Protein AF-A0AAN9A9P9-F1 (afdb_monomer)

Solvent-accessible surface area (backbone atoms only — not comparable to full-atom values): 31747 Å² total; per-residue (Å²): 114,71,68,60,52,53,51,50,53,56,56,50,54,53,52,62,49,68,76,61,42,79,71,59,52,54,56,48,48,53,49,48,52,54,52,58,48,57,64,69,72,58,79,78,94,73,87,85,84,86,84,87,89,82,88,89,86,81,90,88,87,88,83,87,86,87,88,83,92,76,94,77,78,97,81,84,87,81,72,65,74,67,55,62,60,56,47,54,49,50,38,74,66,58,70,54,87,56,62,64,60,50,47,51,53,56,63,75,37,67,69,61,77,76,54,56,67,66,59,50,40,54,33,48,48,52,41,46,77,68,68,53,49,65,72,54,48,68,72,38,54,68,59,76,77,54,55,50,68,58,53,51,32,36,51,49,31,36,46,55,72,66,44,69,87,66,51,68,60,49,55,75,44,43,64,58,60,31,68,34,30,43,47,57,39,36,76,69,65,69,38,60,91,85,61,58,65,63,62,50,36,54,62,75,45,54,90,67,64,72,52,71,69,56,52,53,51,51,49,64,75,44,71,66,51,50,81,38,24,52,45,57,55,51,52,52,53,51,31,56,47,44,7,61,74,65,73,47,53,66,71,68,34,38,62,57,63,41,83,97,33,51,68,72,89,50,37,73,67,59,52,52,50,34,42,64,62,44,33,58,75,65,67,57,49,67,71,59,39,69,78,45,46,69,65,78,64,48,61,55,68,45,43,52,50,37,57,72,70,37,61,52,56,39,77,41,50,36,69,64,47,38,74,75,42,59,72,55,58,74,38,55,40,73,52,45,50,52,49,52,54,54,34,44,78,72,69,51,60,56,36,76,86,43,75,50,45,52,54,53,51,63,51,87,56,58,68,62,33,49,57,43,49,64,54,48,66,72,40,83,43,31,80,53,42,54,59,38,85,52,37,45,45,42,54,69,34,69,63,58,36,47,54,54,48,52,41,62,72,69,72,49,69,53,48,54,87,51,100,62,66,66,86,45,96,64,54,51,66,40,65,39,72,62,45,49,53,45,51,32,56,76,54,70,49,63,90,83,45,66,69,60,60,54,63,46,65,72,21,52,23,68,68,23,45,45,41,41,52,50,34,53,49,51,45,46,74,75,64,52,50,54,65,24,47,60,67,22,48,56,53,58,33,52,57,43,72,62,51,51,54,51,60,72,46,41,77,73,36,75,91,40,58,65,45,72,64,40,72,71,40,61,55,43,43,45,56,54,46,46,50,50,59,68,69,52,78,83,86,132

pLDDT: mean 76.19, std 21.01, range [22.39, 95.06]

Sequence (540 aa):
MLTSLLQRNVCLMHKFWAVYNKRGLEVAMQKVIRHLQLLKELPSVNGCKMLEKTGFCGRICHSNYSTSSTSLDYKKYKSKKGLYGLQTPFRHHFDVDNTEIVGLFAALLTDLRTIDKTQMNELLLLLKEKEYKWPDIRRDKEILLIKPHEIRQRLELLDEFSIFHPRLHDVMHIRIYLQSKISILRQFNVYSKDFDVLEHLLYRIEKMELSEEALQMIRKQFEDTDQFSLAEIYLYILLHYFAKRFNVDTCDARLLLEGHHLPTWKPLRAYIEICDRIIDTLELRLQDILKYPKILNIHPENVLKIIAKHLDIGGMPTLDLIKTYPQLLLIPENRLTKWILLLENYKVKKFEVTRNTIKLFKGDSFKIAEERLQIIQRIPEYEIIQISKKFFEFLLDAHAMKELMEAAHAGTVISTLGPVLVSSNQHPRVLTQDMKIYAARKLGLDENKGENLLLFNEVRTSFGLGNLHLVLNLLLDFGFTKQQILNGIQIIGFEHSILKVALEELPQMVEAQPFDEWMANPYVIHLLAYFIKRNSSHHW

Secondary structure (DSSP, 8-state):
-HHHHHHHHHHHHHHHHHHS-HHHHHHHHHHHHHHHHHTTSSPP---------------------------------SSHHHHHHHHHHHHHHH----HHHHHHHHHH-GGGGGS-HHHHHHHHHHHHHTT--HHHHHHTGGGGGS-HHHHHHHHHHHHHTT--S--HHHHHTHHHHHHSBHHHHHHTTSS-TT--HHHHHHHHTGGG---HHHHHHHHHHTSSGGGSBHHHHHHHHHHHHHHHHHT--TTTGGGGTSGGGPPPS--HHHHHHHIIIIITTTT--HHHHHH-GGGGGS-HHHHHHHHHH-SEETTEEHHHHHHH-GGGGGS-HHHHHHHHHHHHHTT-------HHHHHHHHS--HHHHHHHHHHHTTSTTHHHHTTSTTHHHHHH-HHHHHHHHHHHHTT------SSS----SS--SS--HHHHHHHHHHHT--TT-HHHHHHHHT------HHHHHHHHHHHHHTT--HHHHHHTGGGGGS-HHHHHHHHHHGGG-GGG-SHHHHHH-TTHHHHHHHHHHHHS-S--

Organism: Halocaridina rubra (NCBI:txid373956)

Foldseek 3Di:
DVVVVVVVVVVVVVVVVVVVDPVVVVVLVVVVVVVLVVVVPDDDPDDDDDDDDDDDDDDDDDDDDDDDDDDDDDDDDPPPVLLVLLLVLCCVQAVPVDSVVSSVLCVVCVVLSVDDSVQQNLQSNLCVVLVHHPVLCSVLVCSSVDGNVLLVQLQVLCVLQVQPSDGSVCSVPVVSQQQDFVLVCCVSVSDPPPDDSLVSNCVSVVVLVQDPVLVVVLCVVCVPSRVDGNNVSLVSVLLSSQCVLQVHDSVLSCLCCDDPNNEDRGRSVLLVCLCVQPCVVLVPHSVLCSVPVCSSHADSVQQVLQVVPPCDDLRHGVSVVCSVPVLLRNQGNVLLVLVQVLCVVLVLRHEDDDPLNSVVSNDPCSVQLSVLSVVLSPQLLSLLLSHDPCVSVCSVDPVLVVVVVVCRVVVHFQQDSDPPSPPPPDQDQFRDPSLLVSLCVLLVHDPPPVVSVVLRRPATASGHSSQLVLQSCVCVVLPAHSQLCSLLVNSSRDGNVLLVVLSVCLVVDPVCPPVVVLSVDSPSNVVSVVVSVVPPPDDD

Mean predicted aligned error: 14.94 Å

Radius of gyration: 34.67 Å; Cα contacts (8 Å, |Δi|>4): 480; chains: 1; bounding box: 104×50×90 Å

Structure (mmCIF, N/CA/C/O backbone):
data_AF-A0AAN9A9P9-F1
#
_entry.id   AF-A0AAN9A9P9-F1
#
loop_
_atom_site.group_PDB
_atom_site.id
_atom_site.type_symbol
_atom_site.label_atom_id
_atom_site.label_alt_id
_atom_site.label_comp_id
_atom_site.label_asym_id
_atom_site.label_entity_id
_atom_site.label_seq_id
_atom_site.pdbx_PDB_ins_code
_atom_site.Cartn_x
_atom_site.Cartn_y
_atom_site.Cartn_z
_atom_site.occupancy
_atom_site.B_iso_or_equiv
_atom_site.auth_seq_id
_atom_site.auth_comp_id
_atom_site.auth_asym_id
_atom_site.auth_atom_id
_atom_site.pdbx_PDB_model_num
ATOM 1 N N . MET A 1 1 ? -1.520 28.343 -39.737 1.00 34.69 1 MET A N 1
ATOM 2 C CA . MET A 1 1 ? -2.177 27.865 -38.496 1.00 34.69 1 MET A CA 1
ATOM 3 C C . MET A 1 1 ? -1.585 26.536 -37.998 1.00 34.69 1 MET A C 1
ATOM 5 O O . MET A 1 1 ? -1.276 26.445 -36.820 1.00 34.69 1 MET A O 1
ATOM 9 N N . LEU A 1 2 ? -1.305 25.550 -38.867 1.00 24.94 2 LEU A N 1
ATOM 10 C CA . LEU A 1 2 ? -0.545 24.329 -38.508 1.00 24.94 2 LEU A CA 1
ATOM 11 C C . LEU A 1 2 ? 0.935 24.586 -38.145 1.00 24.94 2 LEU A C 1
ATOM 13 O O . LEU A 1 2 ? 1.468 23.991 -37.213 1.00 24.94 2 LEU A O 1
ATOM 17 N N . THR A 1 3 ? 1.586 25.537 -38.811 1.00 26.08 3 THR A N 1
ATOM 18 C CA . THR A 1 3 ? 2.981 25.935 -38.546 1.00 26.08 3 THR A CA 1
ATOM 19 C C . THR A 1 3 ? 3.173 26.658 -37.207 1.00 26.08 3 THR A C 1
ATOM 21 O O . THR A 1 3 ? 4.192 26.461 -36.550 1.00 26.08 3 THR A O 1
ATOM 24 N N . SER A 1 4 ? 2.174 27.412 -36.731 1.00 26.44 4 SER A N 1
ATOM 25 C CA . SER A 1 4 ? 2.224 28.072 -35.414 1.00 26.44 4 SER A CA 1
ATOM 26 C C . SER A 1 4 ? 1.970 27.110 -34.245 1.00 26.44 4 SER A C 1
ATOM 28 O O . SER A 1 4 ? 2.396 27.383 -33.124 1.00 26.44 4 SER A O 1
ATOM 30 N N . LEU A 1 5 ? 1.301 25.978 -34.496 1.00 29.98 5 LEU A N 1
ATOM 31 C CA . LEU A 1 5 ? 1.103 24.888 -33.531 1.00 29.98 5 LEU A CA 1
ATOM 32 C C . LEU A 1 5 ? 2.375 24.037 -33.382 1.00 29.98 5 LEU A C 1
ATOM 34 O O . LEU A 1 5 ? 2.796 23.761 -32.260 1.00 29.98 5 LEU A O 1
ATOM 38 N N . LEU A 1 6 ? 3.054 23.731 -34.493 1.00 29.97 6 LEU A N 1
ATOM 39 C CA . LEU A 1 6 ? 4.370 23.077 -34.490 1.00 29.97 6 LEU A CA 1
ATOM 40 C C . LEU A 1 6 ? 5.450 23.947 -33.824 1.00 29.97 6 LEU A C 1
ATOM 42 O O . LEU A 1 6 ? 6.188 23.454 -32.975 1.00 29.97 6 LEU A O 1
ATOM 46 N N . GLN A 1 7 ? 5.489 25.256 -34.099 1.00 29.39 7 GLN A N 1
ATOM 47 C CA . GLN A 1 7 ? 6.431 26.170 -33.433 1.00 29.39 7 GLN A CA 1
ATOM 48 C C . GLN A 1 7 ? 6.155 26.345 -31.931 1.00 29.39 7 GLN A C 1
ATOM 50 O O . GLN A 1 7 ? 7.104 26.445 -31.153 1.00 29.39 7 GLN A O 1
ATOM 55 N N . ARG A 1 8 ? 4.889 26.328 -31.484 1.00 33.12 8 ARG A N 1
ATOM 56 C CA . ARG A 1 8 ? 4.562 26.342 -30.045 1.00 33.12 8 ARG A CA 1
ATOM 57 C C . ARG A 1 8 ? 4.996 25.055 -29.340 1.00 33.12 8 ARG A C 1
ATOM 59 O O . ARG A 1 8 ? 5.535 25.146 -28.240 1.00 33.12 8 ARG A O 1
ATOM 66 N N . ASN A 1 9 ? 4.847 23.895 -29.981 1.00 34.50 9 ASN A N 1
ATOM 67 C CA . ASN A 1 9 ? 5.283 22.608 -29.429 1.00 34.50 9 ASN A CA 1
ATOM 68 C C . ASN A 1 9 ? 6.817 22.491 -29.347 1.00 34.50 9 ASN A C 1
ATOM 70 O O . ASN A 1 9 ? 7.340 22.066 -28.318 1.00 34.50 9 ASN A O 1
ATOM 74 N N . VAL A 1 10 ? 7.550 22.972 -30.359 1.00 36.22 10 VAL A N 1
ATOM 75 C CA . VAL A 1 10 ? 9.027 23.019 -30.350 1.00 36.22 10 VAL A CA 1
ATOM 76 C C . VAL A 1 10 ? 9.557 24.015 -29.306 1.00 36.22 10 VAL A C 1
ATOM 78 O O . VAL A 1 10 ? 10.516 23.731 -28.588 1.00 36.22 10 VAL A O 1
ATOM 81 N N . CYS A 1 11 ? 8.898 25.165 -29.136 1.00 30.92 11 CYS A N 1
ATOM 82 C CA . CYS A 1 11 ? 9.302 26.164 -28.143 1.00 30.92 11 CYS A CA 1
ATOM 83 C C . CYS A 1 11 ? 8.987 25.737 -26.689 1.00 30.92 11 CYS A C 1
ATOM 85 O O . CYS A 1 11 ? 9.665 26.178 -25.759 1.00 30.92 11 CYS A O 1
ATOM 87 N N . LEU A 1 12 ? 7.991 24.865 -26.478 1.00 39.16 12 LEU A N 1
ATOM 88 C CA . LEU A 1 12 ? 7.669 24.259 -25.176 1.00 39.16 12 LEU A CA 1
ATOM 89 C C . LEU A 1 12 ? 8.604 23.085 -24.829 1.00 39.16 12 LEU A C 1
ATOM 91 O O . LEU A 1 12 ? 9.017 22.973 -23.675 1.00 39.16 12 LEU A O 1
ATOM 95 N N . MET A 1 13 ? 9.047 22.304 -25.822 1.00 38.38 13 MET A N 1
ATOM 96 C CA . MET A 1 13 ? 10.137 21.319 -25.678 1.00 38.38 13 MET A CA 1
ATOM 97 C C . MET A 1 13 ? 11.465 21.988 -25.278 1.00 38.38 13 MET A C 1
ATOM 99 O O . MET A 1 13 ? 12.211 21.474 -24.450 1.00 38.38 13 MET A O 1
ATOM 103 N N . HIS A 1 14 ? 11.737 23.207 -25.753 1.00 36.84 14 HIS A N 1
ATOM 104 C CA . HIS A 1 14 ? 12.890 23.979 -25.274 1.00 36.84 14 HIS A CA 1
ATOM 105 C C . HIS A 1 14 ? 12.758 24.443 -23.809 1.00 36.84 14 HIS A C 1
ATOM 107 O O . HIS A 1 14 ? 13.767 24.562 -23.112 1.00 36.84 14 HIS A O 1
ATOM 113 N N . LYS A 1 15 ? 11.533 24.664 -23.306 1.00 36.34 15 LYS A N 1
ATOM 114 C CA . LYS A 1 15 ? 11.283 24.976 -21.885 1.00 36.34 15 LYS A CA 1
ATOM 115 C C . LYS A 1 15 ? 11.418 23.746 -20.981 1.00 36.34 15 LYS A C 1
ATOM 117 O O . LYS A 1 15 ? 11.915 23.892 -19.866 1.00 36.34 15 LYS A O 1
ATOM 122 N N . PHE A 1 16 ? 11.083 22.551 -21.480 1.00 39.41 16 PHE A N 1
ATOM 123 C CA . PHE A 1 16 ? 11.400 21.260 -20.844 1.00 39.41 16 PHE A CA 1
ATOM 124 C C . PHE A 1 16 ? 12.910 21.135 -20.556 1.00 39.41 16 PHE A C 1
ATOM 126 O O . PHE A 1 16 ? 13.324 20.650 -19.504 1.00 39.41 16 PHE A O 1
ATOM 133 N N . TRP A 1 17 ? 13.738 21.692 -21.443 1.00 42.59 17 TRP A N 1
ATOM 134 C CA . TRP A 1 17 ? 15.196 21.668 -21.336 1.00 42.59 17 TRP A CA 1
ATOM 135 C C . TRP A 1 17 ? 15.776 22.645 -20.295 1.00 42.59 17 TRP A C 1
ATOM 137 O O . TRP A 1 17 ? 16.794 22.357 -19.671 1.00 42.59 17 TRP A O 1
ATOM 147 N N . ALA A 1 18 ? 15.119 23.782 -20.038 1.00 37.50 18 ALA A N 1
ATOM 148 C CA . ALA A 1 18 ? 15.593 24.7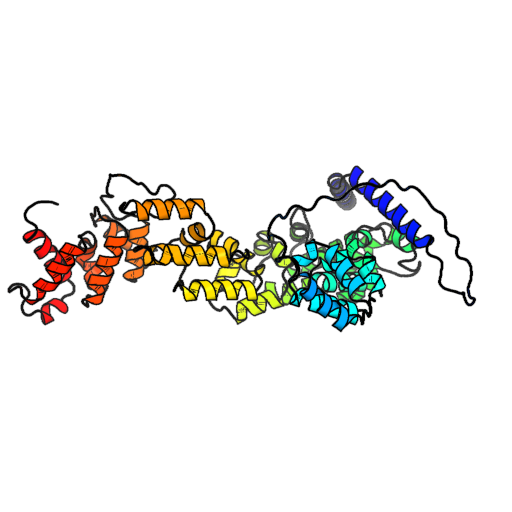68 -19.060 1.00 37.50 18 ALA A CA 1
ATOM 149 C C . ALA A 1 18 ? 15.442 24.299 -17.597 1.00 37.50 18 ALA A C 1
ATOM 151 O O . ALA A 1 18 ? 16.198 24.735 -16.730 1.00 37.50 18 ALA A O 1
ATOM 152 N N . VAL A 1 19 ? 14.505 23.382 -17.326 1.00 41.59 19 VAL A N 1
ATOM 153 C CA . VAL A 1 19 ? 14.295 22.783 -15.994 1.00 41.59 19 VAL A CA 1
ATOM 154 C C . VAL A 1 19 ? 15.323 21.671 -15.710 1.00 41.59 19 VAL A C 1
ATOM 156 O O . VAL A 1 19 ? 15.699 21.448 -14.561 1.00 41.59 19 VAL A O 1
ATOM 159 N N . TYR A 1 20 ? 15.880 21.049 -16.755 1.00 45.78 20 TYR A N 1
ATOM 160 C CA . TYR A 1 20 ? 16.957 20.052 -16.692 1.00 45.78 20 TYR A CA 1
ATOM 161 C C . TYR A 1 20 ? 18.357 20.689 -16.847 1.00 45.78 20 TYR A C 1
ATOM 163 O O . TYR A 1 20 ? 19.148 20.358 -17.719 1.00 45.78 20 TYR A O 1
ATOM 171 N N . ASN A 1 21 ? 18.665 21.631 -15.956 1.00 44.22 21 ASN A N 1
ATOM 172 C CA . ASN A 1 21 ? 20.000 21.978 -15.450 1.00 44.22 21 ASN A CA 1
ATOM 173 C C . ASN A 1 21 ? 21.218 21.825 -16.411 1.00 44.22 21 ASN A C 1
ATOM 175 O O . ASN A 1 21 ? 21.908 20.801 -16.439 1.00 44.22 21 ASN A O 1
ATOM 179 N N . LYS A 1 22 ? 21.572 22.925 -17.093 1.00 43.47 22 LYS A N 1
ATOM 180 C CA . LYS A 1 22 ? 22.710 23.067 -18.030 1.00 43.47 22 LYS A CA 1
ATOM 181 C C . LYS A 1 22 ? 24.081 22.663 -17.442 1.00 43.47 22 LYS A C 1
ATOM 183 O O . LYS A 1 22 ? 24.940 22.187 -18.172 1.00 43.47 22 LYS A O 1
ATOM 188 N N . ARG A 1 23 ? 24.275 22.785 -16.119 1.00 37.47 23 ARG A N 1
ATOM 189 C CA . ARG A 1 23 ? 25.529 22.412 -15.421 1.00 37.47 23 ARG A CA 1
ATOM 190 C C . ARG A 1 23 ? 25.621 20.933 -15.031 1.00 37.47 23 ARG A C 1
ATOM 192 O O . ARG A 1 23 ? 26.722 20.407 -14.908 1.00 37.47 23 ARG A O 1
ATOM 199 N N . GLY A 1 24 ? 24.490 20.252 -14.835 1.00 37.69 24 GLY A N 1
ATOM 200 C CA . GLY A 1 24 ? 24.469 18.818 -14.519 1.00 37.69 24 GLY A CA 1
ATOM 201 C C . GLY A 1 24 ? 24.707 17.954 -15.757 1.00 37.69 24 GLY A C 1
ATOM 202 O O . GLY A 1 24 ? 25.402 16.943 -15.676 1.00 37.69 24 GLY A O 1
ATOM 203 N N . LEU A 1 25 ? 24.183 18.396 -16.906 1.00 42.56 25 LEU A N 1
ATOM 204 C CA . LEU A 1 25 ? 24.321 17.711 -18.188 1.00 42.56 25 LEU A CA 1
ATOM 205 C C . LEU A 1 25 ? 25.758 17.766 -18.726 1.00 42.56 25 LEU A C 1
ATOM 207 O O . LEU A 1 25 ? 26.243 16.754 -19.206 1.00 42.56 25 LEU A O 1
ATOM 211 N N . GLU A 1 26 ? 26.474 18.889 -18.586 1.00 38.47 26 GLU A N 1
ATOM 212 C CA . GLU A 1 26 ? 27.889 18.990 -18.989 1.00 38.47 26 GLU A CA 1
ATOM 213 C C . GLU A 1 26 ? 28.799 18.085 -18.154 1.00 38.47 26 GLU A C 1
ATOM 215 O O . GLU A 1 26 ? 29.646 17.388 -18.703 1.00 38.47 26 GLU A O 1
ATOM 220 N N . VAL A 1 27 ? 28.599 18.026 -16.833 1.00 40.19 27 VAL A N 1
ATOM 221 C CA . VAL A 1 27 ? 29.385 17.146 -15.951 1.00 40.19 27 VAL A CA 1
ATOM 222 C C . VAL A 1 27 ? 29.026 15.674 -16.178 1.00 40.19 27 VAL A C 1
ATOM 224 O O . VAL A 1 27 ? 29.909 14.814 -16.156 1.00 40.19 27 VAL A O 1
ATOM 227 N N . ALA A 1 28 ? 27.751 15.365 -16.434 1.00 40.66 28 ALA A N 1
ATOM 228 C CA . ALA A 1 28 ? 27.315 14.025 -16.811 1.00 40.66 28 ALA A CA 1
ATOM 229 C C . ALA A 1 28 ? 27.865 13.629 -18.188 1.00 40.66 28 ALA A C 1
ATOM 231 O O . ALA A 1 28 ? 28.431 12.551 -18.304 1.00 40.66 28 ALA A O 1
ATOM 232 N N . MET A 1 29 ? 27.814 14.505 -19.195 1.00 41.91 29 MET A N 1
ATOM 233 C CA . MET A 1 29 ? 28.381 14.263 -20.525 1.00 41.91 29 MET A CA 1
ATOM 234 C C . MET A 1 29 ? 29.905 14.154 -20.492 1.00 41.91 29 MET A C 1
ATOM 236 O O . MET A 1 29 ? 30.447 13.287 -21.159 1.00 41.91 29 MET A O 1
ATOM 240 N N . GLN A 1 30 ? 30.616 14.940 -19.679 1.00 43.03 30 GLN A N 1
ATOM 241 C CA . GLN A 1 30 ? 32.061 14.773 -19.483 1.00 43.03 30 GLN A CA 1
ATOM 242 C C . GLN A 1 30 ? 32.399 13.455 -18.777 1.00 43.03 30 GLN A C 1
ATOM 244 O O . GLN A 1 30 ? 33.396 12.817 -19.117 1.00 43.03 30 GLN A O 1
ATOM 249 N N . LYS A 1 31 ? 31.564 13.004 -17.830 1.00 42.62 31 LYS A N 1
ATOM 250 C CA . LYS A 1 31 ? 31.684 11.661 -17.246 1.00 42.62 31 LYS A CA 1
ATOM 251 C C . LYS A 1 31 ? 31.398 10.578 -18.281 1.00 42.62 31 LYS A C 1
ATOM 253 O O . LYS A 1 31 ? 32.176 9.639 -18.346 1.00 42.62 31 LYS A O 1
ATOM 258 N N . VAL A 1 32 ? 30.368 10.733 -19.110 1.00 44.88 32 VAL A N 1
ATOM 259 C CA . VAL A 1 32 ? 30.004 9.814 -20.199 1.00 44.88 32 VAL A CA 1
ATOM 260 C C . VAL A 1 32 ? 31.115 9.744 -21.247 1.00 44.88 32 VAL A C 1
ATOM 262 O O . VAL A 1 32 ? 31.543 8.654 -21.587 1.00 44.88 32 VAL A O 1
ATOM 265 N N . ILE A 1 33 ? 31.686 10.873 -21.671 1.00 47.22 33 ILE A N 1
ATOM 266 C CA . ILE A 1 33 ? 32.825 10.923 -22.598 1.00 47.22 33 ILE A CA 1
ATOM 267 C C . ILE A 1 33 ? 34.057 10.247 -21.981 1.00 47.22 33 ILE A C 1
ATOM 269 O O . ILE A 1 33 ? 34.650 9.392 -22.631 1.00 47.22 33 ILE A O 1
ATOM 273 N N . ARG A 1 34 ? 34.399 10.530 -20.713 1.00 45.78 34 ARG A N 1
ATOM 274 C CA . ARG A 1 34 ? 35.481 9.812 -20.006 1.00 45.78 34 ARG A CA 1
ATOM 275 C C . ARG A 1 34 ? 35.208 8.312 -19.871 1.00 45.78 34 ARG A C 1
ATOM 277 O O . ARG A 1 34 ? 36.127 7.515 -20.002 1.00 45.78 34 ARG A O 1
ATOM 284 N N . HIS A 1 35 ? 33.966 7.917 -19.600 1.00 48.97 35 HIS A N 1
ATOM 285 C CA . HIS A 1 35 ? 33.591 6.511 -19.421 1.00 48.97 35 HIS A CA 1
ATOM 286 C C . HIS A 1 35 ? 33.625 5.751 -20.742 1.00 48.97 35 HIS A C 1
ATOM 288 O O . HIS A 1 35 ? 34.140 4.641 -20.803 1.00 48.97 35 HIS A O 1
ATOM 294 N N . LEU A 1 36 ? 33.144 6.362 -21.818 1.00 44.75 36 LEU A N 1
ATOM 295 C CA . LEU A 1 36 ? 33.166 5.757 -23.138 1.00 44.75 36 LEU A CA 1
ATOM 296 C C . LEU A 1 36 ? 34.583 5.768 -23.757 1.00 44.75 36 LEU A C 1
ATOM 298 O O . LEU A 1 36 ? 34.905 4.902 -24.565 1.00 44.75 36 LEU A O 1
ATOM 302 N N . GLN A 1 37 ? 35.469 6.676 -23.325 1.00 44.19 37 GLN A N 1
ATOM 303 C CA . GLN A 1 37 ? 36.913 6.617 -23.599 1.00 44.19 37 GLN A CA 1
ATOM 304 C C . GLN A 1 37 ? 37.606 5.465 -22.848 1.00 44.19 37 GLN A C 1
ATOM 306 O O . GLN A 1 37 ? 38.380 4.737 -23.462 1.00 44.19 37 GLN A O 1
ATOM 311 N N . LEU A 1 38 ? 37.264 5.215 -21.577 1.00 44.53 38 LEU A N 1
ATOM 312 C CA . LEU A 1 38 ? 37.762 4.052 -20.816 1.00 44.53 38 LEU A CA 1
ATOM 313 C C . LEU A 1 38 ? 37.351 2.708 -21.444 1.00 44.53 38 LEU A C 1
ATOM 315 O O . LEU A 1 38 ? 38.067 1.718 -21.314 1.00 44.53 38 LEU A O 1
ATOM 319 N N . LEU A 1 39 ? 36.229 2.665 -22.170 1.00 42.19 39 LEU A N 1
ATOM 320 C CA . LEU A 1 39 ? 35.816 1.490 -22.945 1.00 42.19 39 LEU A CA 1
ATOM 321 C C . LEU A 1 39 ? 36.691 1.220 -24.175 1.00 42.19 39 LEU A C 1
ATOM 323 O O . LEU A 1 39 ? 36.754 0.077 -24.620 1.00 42.19 39 LEU A O 1
ATOM 327 N N . LYS A 1 40 ? 37.378 2.239 -24.704 1.00 41.31 40 LYS A N 1
ATOM 328 C CA . LYS A 1 40 ? 38.315 2.119 -25.831 1.00 41.31 40 LYS A CA 1
ATOM 329 C C . LYS A 1 40 ? 39.709 1.638 -25.412 1.00 41.31 40 LYS A C 1
ATOM 331 O O . LYS A 1 40 ? 40.431 1.117 -26.252 1.00 41.31 40 LYS A O 1
ATOM 336 N N . GLU A 1 41 ? 40.085 1.810 -24.144 1.00 35.28 41 GLU A N 1
ATOM 337 C CA . GLU A 1 41 ? 41.428 1.493 -23.626 1.00 35.28 41 GLU A CA 1
ATOM 338 C C . GLU A 1 41 ? 41.564 0.069 -23.054 1.00 35.28 41 GLU A C 1
ATOM 340 O O . GLU A 1 41 ? 42.637 -0.323 -22.599 1.00 35.28 41 GLU A O 1
ATOM 345 N N . LEU A 1 42 ? 40.503 -0.742 -23.094 1.00 34.97 42 LEU A N 1
ATOM 346 C CA . LEU A 1 42 ? 40.580 -2.157 -22.728 1.00 34.97 42 LEU A CA 1
ATOM 347 C C . LEU A 1 42 ? 41.116 -2.969 -23.923 1.00 34.97 42 LEU A C 1
ATOM 349 O O . LEU A 1 42 ? 40.469 -2.980 -24.972 1.00 34.97 42 LEU A O 1
ATOM 353 N N . PRO A 1 43 ? 42.266 -3.662 -23.807 1.00 32.00 43 PRO A N 1
ATOM 354 C CA . PRO A 1 43 ? 42.815 -4.424 -24.920 1.00 32.00 43 PRO A CA 1
ATOM 355 C C . PRO A 1 43 ? 41.866 -5.564 -25.308 1.00 32.00 43 PRO A C 1
ATOM 357 O O . PRO A 1 43 ? 41.420 -6.344 -24.463 1.00 32.00 43 PRO A O 1
ATOM 360 N N . SER A 1 44 ? 41.576 -5.664 -26.607 1.00 32.78 44 SER A N 1
ATOM 361 C CA . SER A 1 44 ? 40.886 -6.803 -27.207 1.00 32.78 44 SER A CA 1
ATOM 362 C C . SER A 1 44 ? 41.656 -8.083 -26.890 1.00 32.78 44 SER A C 1
ATOM 364 O O . SER A 1 44 ? 42.844 -8.184 -27.202 1.00 32.78 44 SER A O 1
ATOM 366 N N . VAL A 1 45 ? 40.989 -9.065 -26.285 1.00 36.22 45 VAL A N 1
ATOM 367 C CA . VAL A 1 45 ? 41.561 -10.390 -26.035 1.00 36.22 45 VAL A CA 1
ATOM 368 C C . VAL A 1 45 ? 41.777 -11.079 -27.379 1.00 36.22 45 VAL A C 1
ATOM 370 O O . VAL A 1 45 ? 40.865 -11.688 -27.920 1.00 36.22 45 VAL A O 1
ATOM 373 N N . ASN A 1 46 ? 42.989 -10.966 -27.912 1.00 31.78 46 ASN A N 1
ATOM 374 C CA . ASN A 1 46 ? 43.560 -11.919 -28.849 1.00 31.78 46 ASN A CA 1
ATOM 375 C C . ASN A 1 46 ? 45.071 -11.984 -28.616 1.00 31.78 46 ASN A C 1
ATOM 377 O O . ASN A 1 46 ? 45.805 -11.059 -28.943 1.00 31.78 46 ASN A O 1
ATOM 381 N N . GLY A 1 47 ? 45.508 -13.112 -28.050 1.00 30.17 47 GLY A N 1
ATOM 382 C CA . GLY A 1 47 ? 46.908 -13.525 -27.991 1.00 30.17 47 GLY A CA 1
ATOM 383 C C . GLY A 1 47 ? 47.622 -13.233 -26.673 1.00 30.17 47 GLY A C 1
ATOM 384 O O . GLY A 1 47 ? 48.126 -12.138 -26.471 1.00 30.17 47 GLY A O 1
ATOM 385 N N . CYS A 1 48 ? 47.760 -14.252 -25.818 1.00 24.69 48 CYS A N 1
ATOM 386 C CA . CYS A 1 48 ? 48.989 -14.420 -25.035 1.00 24.69 48 CYS A CA 1
ATOM 387 C C . CYS A 1 48 ? 49.122 -15.854 -24.495 1.00 24.69 48 CYS A C 1
ATOM 389 O O . CYS A 1 48 ? 48.494 -16.239 -23.510 1.00 24.69 48 CYS A O 1
ATOM 391 N N . LYS A 1 49 ? 49.963 -16.644 -25.172 1.00 29.12 49 LYS A N 1
ATOM 392 C CA . LYS A 1 49 ? 50.749 -17.734 -24.577 1.00 29.12 49 LYS A CA 1
ATOM 393 C C . LYS A 1 49 ? 52.138 -17.166 -24.240 1.00 29.12 49 LYS A C 1
ATOM 395 O O . LYS A 1 49 ? 52.615 -16.320 -24.988 1.00 29.12 49 LYS A O 1
ATOM 400 N N . MET A 1 50 ? 52.774 -17.747 -23.212 1.00 25.58 50 MET A N 1
ATOM 401 C CA . MET A 1 50 ? 54.116 -17.501 -22.621 1.00 25.58 50 MET A CA 1
ATOM 402 C C . MET A 1 50 ? 54.083 -16.611 -21.364 1.00 25.58 50 MET A C 1
ATOM 404 O O . MET A 1 50 ? 53.790 -15.428 -21.447 1.00 25.58 50 MET A O 1
ATOM 408 N N . LEU A 1 51 ? 54.100 -17.182 -20.152 1.00 26.16 51 LEU A N 1
ATOM 409 C CA . LEU A 1 51 ? 55.241 -17.708 -19.367 1.00 26.16 51 LEU A CA 1
ATOM 410 C C . LEU A 1 51 ? 56.190 -16.632 -18.798 1.00 26.16 51 LEU A C 1
ATOM 412 O O . LEU A 1 51 ? 56.994 -16.059 -19.515 1.00 26.16 51 LEU A O 1
ATOM 416 N N . GLU A 1 52 ? 56.105 -16.511 -17.467 1.00 27.22 52 GLU A N 1
ATOM 417 C CA . GLU A 1 52 ? 57.203 -16.516 -16.484 1.00 27.22 52 GLU A CA 1
ATOM 418 C C . GLU A 1 52 ? 58.284 -15.414 -16.418 1.00 27.22 52 GLU A C 1
ATOM 420 O O . GLU A 1 52 ? 58.890 -15.004 -17.396 1.00 27.22 52 GLU A O 1
ATOM 425 N N . LYS A 1 53 ? 58.631 -15.120 -15.149 1.00 25.78 53 LYS A N 1
ATOM 426 C CA . LYS A 1 53 ? 59.814 -14.416 -14.612 1.00 25.78 53 LYS A CA 1
ATOM 427 C C . LYS A 1 53 ? 59.813 -12.888 -14.709 1.00 25.78 53 LYS A C 1
ATOM 429 O O . LYS A 1 53 ? 60.193 -12.291 -15.703 1.00 25.78 53 LYS A O 1
ATOM 434 N N . THR A 1 54 ? 59.588 -12.240 -13.569 1.00 25.17 54 THR A N 1
ATOM 435 C CA . THR A 1 54 ? 60.681 -11.732 -12.712 1.00 25.17 54 THR A CA 1
ATOM 436 C C . THR A 1 54 ? 60.087 -11.029 -11.491 1.00 25.17 54 THR A C 1
ATOM 438 O O . THR A 1 54 ? 59.254 -10.136 -11.604 1.00 25.17 54 THR A O 1
ATOM 441 N N . GLY A 1 55 ? 60.501 -11.464 -10.300 1.00 24.42 55 GLY A N 1
ATOM 442 C CA . GLY A 1 55 ? 60.308 -10.699 -9.076 1.00 24.42 55 GLY A CA 1
ATOM 443 C C . GLY A 1 55 ? 61.414 -9.660 -8.925 1.00 24.42 55 GLY A C 1
ATOM 444 O O . GLY A 1 55 ? 62.542 -9.910 -9.340 1.00 24.42 55 GLY A O 1
ATOM 445 N N . PHE A 1 56 ? 61.110 -8.539 -8.275 1.00 22.39 56 PHE A N 1
ATOM 446 C CA . PHE A 1 56 ? 62.112 -7.762 -7.554 1.00 22.39 56 PHE A CA 1
ATOM 447 C C . PHE A 1 56 ? 61.487 -7.070 -6.340 1.00 22.39 56 PHE A C 1
ATOM 449 O O . PHE A 1 56 ? 60.376 -6.548 -6.378 1.00 22.39 56 PHE A O 1
ATOM 456 N N . CYS A 1 57 ? 62.236 -7.153 -5.248 1.00 24.19 57 CYS A N 1
ATOM 457 C CA . CYS A 1 57 ? 61.952 -6.727 -3.887 1.00 24.19 57 CYS A CA 1
ATOM 458 C C . CYS A 1 57 ? 62.761 -5.457 -3.568 1.00 24.19 57 CYS A C 1
ATOM 460 O O . CYS A 1 57 ? 63.880 -5.312 -4.055 1.00 24.19 57 CYS A O 1
ATOM 462 N N . GLY A 1 58 ? 62.236 -4.599 -2.690 1.00 23.69 58 GLY A N 1
ATOM 463 C CA . GLY A 1 58 ? 62.982 -3.564 -1.956 1.00 23.69 58 GLY A CA 1
ATOM 464 C C . GLY A 1 58 ? 62.010 -2.652 -1.190 1.00 23.69 58 GLY A C 1
ATOM 465 O O . GLY A 1 58 ? 61.239 -1.953 -1.831 1.00 23.69 58 GLY A O 1
ATOM 466 N N . ARG A 1 59 ? 61.801 -2.804 0.135 1.00 27.86 59 ARG A N 1
ATOM 467 C CA . ARG A 1 59 ? 62.624 -2.314 1.281 1.00 27.86 59 ARG A CA 1
ATOM 468 C C . ARG A 1 59 ? 62.663 -0.772 1.336 1.00 27.86 59 ARG A C 1
ATOM 470 O O . ARG A 1 59 ? 62.883 -0.166 0.306 1.00 27.86 59 ARG A O 1
ATOM 477 N N . ILE A 1 60 ? 62.531 -0.040 2.448 1.00 25.91 60 ILE A N 1
ATOM 478 C CA . ILE A 1 60 ? 62.576 -0.263 3.909 1.00 25.91 60 ILE A CA 1
ATOM 479 C C . ILE A 1 60 ? 62.047 1.039 4.562 1.00 25.91 60 ILE A C 1
ATOM 481 O O . ILE A 1 60 ? 62.265 2.104 3.995 1.00 25.91 60 ILE A O 1
ATOM 485 N N . CYS A 1 61 ? 61.432 0.964 5.752 1.00 23.38 61 CYS A N 1
ATOM 486 C CA . CYS A 1 61 ? 61.788 1.801 6.917 1.00 23.38 61 CYS A CA 1
ATOM 487 C C . CYS A 1 61 ? 61.090 1.284 8.189 1.00 23.38 61 CYS A C 1
ATOM 489 O O . CYS A 1 61 ? 59.874 1.364 8.340 1.00 23.38 61 CYS A O 1
ATOM 491 N N . HIS A 1 62 ? 61.906 0.715 9.080 1.00 23.03 62 HIS A N 1
ATOM 492 C CA . HIS A 1 62 ? 61.609 0.346 10.464 1.00 23.03 62 HIS A CA 1
ATOM 493 C C . HIS A 1 62 ? 61.716 1.564 11.394 1.00 23.03 62 HIS A C 1
ATOM 495 O O . HIS A 1 62 ? 62.629 2.364 11.221 1.00 23.03 62 HIS A O 1
ATOM 501 N N . SER A 1 63 ? 60.944 1.574 12.486 1.00 22.69 63 SER A N 1
ATOM 502 C CA . SER A 1 63 ? 61.508 1.785 13.832 1.00 22.69 63 SER A CA 1
ATOM 503 C C . SER A 1 63 ? 60.569 1.263 14.928 1.00 22.69 63 SER A C 1
ATOM 505 O O . SER A 1 63 ? 59.379 1.567 14.946 1.00 22.69 63 SER A O 1
ATOM 507 N N . ASN A 1 64 ? 61.149 0.469 15.825 1.00 23.02 64 ASN A N 1
ATOM 508 C CA . ASN A 1 64 ? 60.568 -0.190 16.997 1.00 23.02 64 ASN A CA 1
ATOM 509 C C . ASN A 1 64 ? 60.254 0.796 18.145 1.00 23.02 64 ASN A C 1
ATOM 511 O O . ASN A 1 64 ? 60.963 1.787 18.273 1.00 23.02 64 ASN A O 1
ATOM 515 N N . TYR A 1 65 ? 59.299 0.480 19.036 1.00 23.81 65 TYR A N 1
ATOM 516 C CA . TYR A 1 65 ? 59.590 -0.020 20.399 1.00 23.81 65 TYR A CA 1
ATOM 517 C C . TYR A 1 65 ? 58.343 -0.221 21.288 1.00 23.81 65 TYR A C 1
ATOM 519 O O . TYR A 1 65 ? 57.459 0.622 21.383 1.00 23.81 65 TYR A O 1
ATOM 527 N N . SER A 1 66 ? 58.433 -1.307 22.061 1.00 23.25 66 SER A N 1
ATOM 528 C CA . SER A 1 66 ? 57.922 -1.540 23.422 1.00 23.25 66 SER A CA 1
ATOM 529 C C . SER A 1 66 ? 56.445 -1.865 23.697 1.00 23.25 66 SER A C 1
ATOM 531 O O . SER A 1 66 ? 55.500 -1.150 23.388 1.00 23.25 66 SER A O 1
ATOM 533 N N . THR A 1 67 ? 56.340 -2.997 24.384 1.00 26.84 67 THR A N 1
ATOM 534 C CA . THR A 1 67 ? 55.241 -3.657 25.079 1.00 26.84 67 THR A CA 1
ATOM 535 C C . THR A 1 67 ? 54.712 -2.879 26.284 1.00 26.84 67 THR A C 1
ATOM 537 O O . THR A 1 67 ? 55.498 -2.466 27.134 1.00 26.84 67 THR A O 1
ATOM 540 N N . SER A 1 68 ? 53.393 -2.874 26.472 1.00 23.12 68 SER A N 1
ATOM 541 C CA . SER A 1 68 ? 52.791 -3.035 27.800 1.00 23.12 68 SER A CA 1
ATOM 542 C C . SER A 1 68 ? 51.380 -3.613 27.680 1.00 23.12 68 SER A C 1
ATOM 544 O O . SER A 1 68 ? 50.530 -3.161 26.917 1.00 23.12 68 SER A O 1
ATOM 546 N N . SER A 1 69 ? 51.172 -4.698 28.414 1.00 27.17 69 SER A N 1
ATOM 547 C CA . SER A 1 69 ? 49.899 -5.359 28.634 1.00 27.17 69 SER A CA 1
ATOM 548 C C . SER A 1 69 ? 49.094 -4.598 29.679 1.00 27.17 69 SER A C 1
ATOM 550 O O . SER A 1 69 ? 49.527 -4.519 30.826 1.00 27.17 69 SER A O 1
ATOM 552 N N . THR A 1 70 ? 47.890 -4.158 29.329 1.00 25.56 70 THR A N 1
ATOM 553 C CA . THR A 1 70 ? 46.795 -4.005 30.291 1.00 25.56 70 THR A CA 1
ATOM 554 C C . THR A 1 70 ? 45.475 -4.406 29.645 1.00 25.56 70 THR A C 1
ATOM 556 O O . THR A 1 70 ? 45.095 -3.975 28.558 1.00 25.56 70 THR A O 1
ATOM 559 N N . SER A 1 71 ? 44.813 -5.320 30.340 1.00 30.31 71 SER A N 1
ATOM 560 C CA . SER A 1 71 ? 43.464 -5.817 30.128 1.00 30.31 71 SER A CA 1
ATOM 561 C C . SER A 1 71 ? 42.434 -4.695 30.011 1.00 30.31 71 SER A C 1
ATOM 563 O O . SER A 1 71 ? 42.362 -3.848 30.897 1.00 30.31 71 SER A O 1
ATOM 565 N N . LEU A 1 72 ? 41.581 -4.763 28.988 1.00 27.12 72 LEU A N 1
ATOM 566 C CA . LEU A 1 72 ? 40.270 -4.111 28.964 1.00 27.12 72 LEU A CA 1
ATOM 567 C C . LEU A 1 72 ? 39.304 -4.942 28.102 1.00 27.12 72 LEU A C 1
ATOM 569 O O . LEU A 1 72 ? 39.291 -4.888 26.874 1.00 27.12 72 LEU A O 1
ATOM 573 N N . ASP A 1 73 ? 38.558 -5.789 28.805 1.00 26.45 73 ASP A N 1
ATOM 574 C CA . ASP A 1 73 ? 37.122 -6.030 28.671 1.00 26.45 73 ASP A CA 1
ATOM 575 C C . ASP A 1 73 ? 36.475 -6.118 27.274 1.00 26.45 73 ASP A C 1
ATOM 577 O O . ASP A 1 73 ? 36.110 -5.144 26.618 1.00 26.45 73 ASP A O 1
ATOM 581 N N . TYR A 1 74 ? 36.178 -7.361 26.886 1.00 29.30 74 TYR A N 1
ATOM 582 C CA . TYR A 1 74 ? 34.806 -7.851 26.679 1.00 29.30 74 TYR A CA 1
ATOM 583 C C . TYR A 1 74 ? 33.766 -6.945 25.975 1.00 29.30 74 TYR A C 1
ATOM 585 O O . TYR A 1 74 ? 32.603 -6.912 26.362 1.00 29.30 74 TYR A O 1
ATOM 593 N N . LYS A 1 75 ? 34.092 -6.300 24.847 1.00 29.72 75 LYS A N 1
ATOM 594 C CA . LYS A 1 75 ? 33.068 -5.797 23.895 1.00 29.72 75 LYS A CA 1
ATOM 595 C C . LYS A 1 75 ? 33.479 -5.947 22.427 1.00 29.72 75 LYS A C 1
ATOM 597 O O . LYS A 1 75 ? 33.651 -4.963 21.718 1.00 29.72 75 LYS A O 1
ATOM 602 N N . LYS A 1 76 ? 33.596 -7.182 21.920 1.00 31.47 76 LYS A N 1
ATOM 603 C CA . LYS A 1 76 ? 33.709 -7.429 20.461 1.00 31.47 76 LYS A CA 1
ATOM 604 C C . LYS A 1 76 ? 33.299 -8.846 20.027 1.00 31.47 76 LYS A C 1
ATOM 606 O O . LYS A 1 76 ? 34.021 -9.522 19.310 1.00 31.47 76 LYS A O 1
ATOM 611 N N . TYR A 1 77 ? 32.104 -9.297 20.419 1.00 29.23 77 TYR A N 1
ATOM 612 C CA . TYR A 1 77 ? 31.539 -10.578 19.945 1.00 29.23 77 TYR A CA 1
ATOM 613 C C . TYR A 1 77 ? 30.094 -10.478 19.414 1.00 29.23 77 TYR A C 1
ATOM 615 O O . TYR A 1 77 ? 29.311 -11.414 19.525 1.00 29.23 77 TYR A O 1
ATOM 623 N N . LYS A 1 78 ? 29.731 -9.355 18.771 1.00 32.03 78 LYS A N 1
ATOM 624 C CA . LYS A 1 78 ? 28.450 -9.216 18.038 1.00 32.03 78 LYS A CA 1
ATOM 625 C C . LYS A 1 78 ? 28.564 -8.996 16.518 1.00 32.03 78 LYS A C 1
ATOM 627 O O . LYS A 1 78 ? 27.533 -8.921 15.865 1.00 32.03 78 LYS A O 1
ATOM 632 N N . SER A 1 79 ? 29.760 -8.965 15.913 1.00 38.06 79 SER A N 1
ATOM 633 C CA . SER A 1 79 ? 29.900 -8.678 14.464 1.00 38.06 79 SER A CA 1
ATOM 634 C C . SER A 1 79 ? 30.179 -9.881 13.551 1.00 38.06 79 SER A C 1
ATOM 636 O O . SER A 1 79 ? 30.131 -9.724 12.333 1.00 38.06 79 SER A O 1
ATOM 638 N N . LYS A 1 80 ? 30.429 -11.091 14.076 1.00 37.91 80 LYS A N 1
ATOM 639 C CA . LYS A 1 80 ? 30.765 -12.249 13.221 1.00 37.91 80 LYS A CA 1
ATOM 640 C C . LYS A 1 80 ? 29.551 -12.964 12.606 1.00 37.91 80 LYS A C 1
ATOM 642 O O . LYS A 1 80 ? 29.677 -13.481 11.504 1.00 37.91 80 LYS A O 1
ATOM 647 N N . LYS A 1 81 ? 28.363 -12.954 13.231 1.00 40.53 81 LYS A N 1
ATOM 648 C CA . LYS A 1 81 ? 27.188 -13.699 12.714 1.00 40.53 81 LYS A CA 1
ATOM 649 C C . LYS A 1 81 ? 26.625 -13.164 11.384 1.00 40.53 81 LYS A C 1
ATOM 651 O O . LYS A 1 81 ? 26.109 -13.957 10.608 1.00 40.53 81 LYS A O 1
ATOM 656 N N . GLY A 1 82 ? 26.761 -11.868 11.089 1.00 44.06 82 GLY A N 1
ATOM 657 C CA . GLY A 1 82 ? 26.273 -11.288 9.827 1.00 44.06 82 GLY A CA 1
ATOM 658 C C . GLY A 1 82 ? 27.143 -11.616 8.605 1.00 44.06 82 GLY A C 1
ATOM 659 O O . GLY A 1 82 ? 26.623 -11.815 7.514 1.00 44.06 82 GLY A O 1
ATOM 660 N N . LEU A 1 83 ? 28.464 -11.734 8.786 1.00 44.59 83 LEU A N 1
ATOM 661 C CA . LEU A 1 83 ? 29.414 -11.971 7.688 1.00 44.59 83 LEU A CA 1
ATOM 662 C C . LEU A 1 83 ? 29.399 -13.422 7.182 1.00 44.59 83 LEU A C 1
ATOM 664 O O . LEU A 1 83 ? 29.486 -13.643 5.977 1.00 44.59 83 LEU A O 1
ATOM 668 N N . TYR A 1 84 ? 29.209 -14.407 8.068 1.00 48.25 84 TYR A N 1
ATOM 669 C CA . TYR A 1 84 ? 29.080 -15.818 7.667 1.00 48.25 84 TYR A CA 1
ATOM 670 C C . TYR A 1 84 ? 27.795 -16.104 6.867 1.00 48.25 84 TYR A C 1
ATOM 672 O O . TYR A 1 84 ? 27.758 -17.034 6.061 1.00 48.25 84 TYR A O 1
ATOM 680 N N . GLY A 1 85 ? 26.745 -15.294 7.050 1.00 54.62 85 GLY A N 1
ATOM 681 C CA . GLY A 1 85 ? 25.461 -15.466 6.366 1.00 54.62 85 GLY A CA 1
ATOM 682 C C . GLY A 1 85 ? 25.500 -15.166 4.864 1.00 54.62 85 GLY A C 1
ATOM 683 O O . GLY A 1 85 ? 24.753 -15.796 4.119 1.00 54.62 85 GLY A O 1
ATOM 684 N N . LEU A 1 86 ? 26.379 -14.256 4.427 1.00 53.84 86 LEU A N 1
ATOM 685 C CA . LEU A 1 86 ? 26.530 -13.854 3.020 1.00 53.84 86 LEU A CA 1
ATOM 686 C C . LEU A 1 86 ? 27.535 -14.727 2.253 1.00 53.84 86 LEU A C 1
ATOM 688 O O . LEU A 1 86 ? 27.417 -14.865 1.043 1.00 53.84 86 LEU A O 1
ATOM 692 N N . GLN A 1 87 ? 28.480 -15.379 2.938 1.00 58.91 87 GLN A N 1
ATOM 693 C CA . GLN A 1 87 ? 29.469 -16.266 2.304 1.00 58.91 87 GLN A CA 1
ATOM 694 C C . GLN A 1 87 ? 28.841 -17.516 1.666 1.00 58.91 87 GLN A C 1
ATOM 696 O O . GLN A 1 87 ? 29.327 -17.998 0.646 1.00 58.91 87 GLN A O 1
ATOM 701 N N . THR A 1 88 ? 27.758 -18.035 2.257 1.00 61.41 88 THR A N 1
ATOM 702 C CA . THR A 1 88 ? 27.039 -19.219 1.755 1.00 61.41 88 THR A CA 1
ATOM 703 C C . THR A 1 88 ? 26.389 -18.981 0.381 1.00 61.41 88 THR A C 1
ATOM 705 O O . THR A 1 88 ? 26.657 -19.773 -0.519 1.00 61.41 88 THR A O 1
ATOM 708 N N . PRO A 1 89 ? 25.609 -17.897 0.179 1.00 59.81 89 PRO A N 1
ATOM 709 C CA . PRO A 1 89 ? 25.059 -17.513 -1.124 1.00 59.81 89 PRO A CA 1
ATOM 710 C C . PRO A 1 89 ? 26.102 -17.438 -2.253 1.00 59.81 89 PRO A C 1
ATOM 712 O O . PRO A 1 89 ? 25.943 -18.066 -3.297 1.00 59.81 89 PRO A O 1
ATOM 715 N N . PHE A 1 90 ? 27.207 -16.715 -2.041 1.00 63.47 90 PHE A N 1
ATOM 716 C CA . PHE A 1 90 ? 28.232 -16.527 -3.077 1.00 63.47 90 PHE A CA 1
ATOM 717 C C . PHE A 1 90 ? 28.946 -17.825 -3.450 1.00 63.47 90 PHE A C 1
ATOM 719 O O . PHE A 1 90 ? 29.188 -18.064 -4.631 1.00 63.47 90 PHE A O 1
ATOM 726 N N . ARG A 1 91 ? 29.237 -18.686 -2.468 1.00 62.72 91 ARG A N 1
ATOM 727 C CA . ARG A 1 91 ? 29.798 -20.017 -2.729 1.00 62.72 91 ARG A CA 1
ATOM 728 C C . ARG A 1 91 ? 28.836 -20.898 -3.512 1.00 62.72 91 ARG A C 1
ATOM 730 O O . ARG A 1 91 ? 29.243 -21.510 -4.486 1.00 62.72 91 ARG A O 1
ATOM 737 N N . HIS A 1 92 ? 27.567 -20.922 -3.110 1.00 65.44 92 HIS A N 1
ATOM 738 C CA . HIS A 1 92 ? 26.562 -21.766 -3.746 1.00 65.44 92 HIS A CA 1
ATOM 739 C C . HIS A 1 92 ? 26.329 -21.399 -5.219 1.00 65.44 92 HIS A C 1
ATOM 741 O O . HIS A 1 92 ? 26.140 -22.278 -6.059 1.00 65.44 92 HIS A O 1
ATOM 747 N N . HIS A 1 93 ? 26.362 -20.106 -5.553 1.00 66.69 93 HIS A N 1
ATOM 748 C CA . HIS A 1 93 ? 26.055 -19.659 -6.909 1.00 66.69 93 HIS A CA 1
ATOM 749 C C . HIS A 1 93 ? 27.290 -19.516 -7.812 1.00 66.69 93 HIS A C 1
ATOM 751 O O . HIS A 1 93 ? 27.180 -19.854 -8.989 1.00 66.69 93 HIS A O 1
ATOM 757 N N . PHE A 1 94 ? 28.452 -19.096 -7.299 1.00 65.62 94 PHE A N 1
ATOM 758 C CA . PHE A 1 94 ? 29.600 -18.701 -8.134 1.00 65.62 94 PHE A CA 1
ATOM 759 C C . PHE A 1 94 ? 30.901 -19.474 -7.891 1.00 65.62 94 PHE A C 1
ATOM 761 O O . PHE A 1 94 ? 31.929 -19.064 -8.422 1.00 65.62 94 PHE A O 1
ATOM 768 N N . ASP A 1 95 ? 30.857 -20.560 -7.111 1.00 62.03 95 ASP A N 1
ATOM 769 C CA . ASP A 1 95 ? 31.985 -21.479 -6.882 1.00 62.03 95 ASP A CA 1
ATOM 770 C C . ASP A 1 95 ? 33.297 -20.746 -6.536 1.00 62.03 95 ASP A C 1
ATOM 772 O O . ASP A 1 95 ? 34.367 -20.952 -7.104 1.00 62.03 95 ASP A O 1
ATOM 776 N N . VAL A 1 96 ? 33.187 -19.764 -5.634 1.00 62.31 96 VAL A N 1
ATOM 777 C CA . VAL A 1 96 ? 34.331 -18.951 -5.214 1.00 62.31 96 VAL A CA 1
ATOM 778 C C . VAL A 1 96 ? 35.118 -19.727 -4.158 1.00 62.31 96 VAL A C 1
ATOM 780 O O . VAL A 1 96 ? 34.778 -19.698 -2.970 1.00 62.31 96 VAL A O 1
ATOM 783 N N . ASP A 1 97 ? 36.186 -20.398 -4.593 1.00 52.78 97 ASP A N 1
ATOM 784 C CA . ASP A 1 97 ? 37.037 -21.256 -3.751 1.00 52.78 97 ASP A CA 1
ATOM 785 C C . ASP A 1 97 ? 37.603 -20.529 -2.519 1.00 52.78 97 ASP A C 1
ATOM 787 O O . ASP A 1 97 ? 37.719 -21.088 -1.424 1.00 52.78 97 ASP A O 1
ATOM 791 N N . ASN A 1 98 ? 37.898 -19.234 -2.654 1.00 63.00 98 ASN A N 1
ATOM 792 C CA . ASN A 1 98 ? 38.552 -18.461 -1.606 1.00 63.00 98 ASN A CA 1
ATOM 793 C C . ASN A 1 98 ? 37.550 -17.726 -0.690 1.00 63.00 98 ASN A C 1
ATOM 795 O O . ASN A 1 98 ? 37.129 -16.594 -0.957 1.00 63.00 98 ASN A O 1
ATOM 799 N N . THR A 1 99 ? 37.214 -18.359 0.440 1.00 58.97 99 THR A N 1
ATOM 800 C CA . THR A 1 99 ? 36.343 -17.810 1.500 1.00 58.97 99 THR A CA 1
ATOM 801 C C . THR A 1 99 ? 36.785 -16.457 2.030 1.00 58.97 99 THR A C 1
ATOM 803 O O . THR A 1 99 ? 35.943 -15.646 2.423 1.00 58.97 99 THR A O 1
ATOM 806 N N . GLU A 1 100 ? 38.091 -16.208 2.066 1.00 61.16 100 GLU A N 1
ATOM 807 C CA . GLU A 1 100 ? 38.637 -14.968 2.607 1.00 61.16 100 GLU A CA 1
ATOM 808 C C . GLU A 1 100 ? 38.340 -13.793 1.677 1.00 61.16 100 GLU A C 1
ATOM 810 O O . GLU A 1 100 ? 37.995 -12.715 2.155 1.00 61.16 100 GLU A O 1
ATOM 815 N N . ILE A 1 101 ? 38.353 -14.007 0.355 1.00 66.50 101 ILE A N 1
ATOM 816 C CA . ILE A 1 101 ? 38.041 -12.969 -0.638 1.00 66.50 101 ILE A CA 1
ATOM 817 C C . ILE A 1 101 ? 36.571 -12.548 -0.547 1.00 66.50 101 ILE A C 1
ATOM 819 O O . ILE A 1 101 ? 36.281 -11.353 -0.545 1.00 66.50 101 ILE A O 1
ATOM 823 N N . VAL A 1 102 ? 35.642 -13.500 -0.419 1.00 64.88 102 VAL A N 1
ATOM 824 C CA . VAL A 1 102 ? 34.206 -13.198 -0.250 1.00 64.88 102 VAL A CA 1
ATOM 825 C C . VAL A 1 102 ? 33.942 -12.548 1.112 1.00 64.88 102 VAL A C 1
ATOM 827 O O . VAL A 1 102 ? 33.168 -11.595 1.208 1.00 64.88 102 VAL A O 1
ATOM 830 N N . GLY A 1 103 ? 34.615 -13.019 2.167 1.00 64.38 103 GLY A N 1
ATOM 831 C CA . GLY A 1 103 ? 34.533 -12.431 3.504 1.00 64.38 103 GLY A CA 1
ATOM 832 C C . GLY A 1 103 ? 35.038 -10.988 3.556 1.00 64.38 103 GLY A C 1
ATOM 833 O O . GLY A 1 103 ? 34.366 -10.130 4.127 1.00 64.38 103 GLY A O 1
ATOM 834 N N . LEU A 1 104 ? 36.175 -10.701 2.915 1.00 67.00 104 LEU A N 1
ATOM 835 C CA . LEU A 1 104 ? 36.725 -9.351 2.765 1.00 67.00 104 LEU A CA 1
ATOM 836 C C . LEU A 1 104 ? 35.816 -8.472 1.901 1.00 67.00 104 LEU A C 1
ATOM 838 O O . LEU A 1 104 ? 35.542 -7.332 2.265 1.00 67.00 104 LEU A O 1
ATOM 842 N N . PHE A 1 105 ? 35.284 -9.005 0.801 1.00 72.19 105 PHE A N 1
ATOM 843 C CA . PHE A 1 105 ? 34.357 -8.292 -0.077 1.00 72.19 105 PHE A CA 1
ATOM 844 C C . PHE A 1 105 ? 33.071 -7.867 0.651 1.00 72.19 105 PHE A C 1
ATOM 846 O O . PHE A 1 105 ? 32.702 -6.694 0.614 1.00 72.19 105 PHE A O 1
ATOM 853 N N . ALA A 1 106 ? 32.435 -8.779 1.393 1.00 68.00 106 ALA A N 1
ATOM 854 C CA . ALA A 1 106 ? 31.256 -8.471 2.205 1.00 68.00 106 ALA A CA 1
ATOM 855 C C . ALA A 1 106 ? 31.579 -7.546 3.396 1.00 68.00 106 ALA A C 1
ATOM 857 O O . ALA A 1 106 ? 30.729 -6.773 3.838 1.00 68.00 106 ALA A O 1
ATOM 858 N N . ALA A 1 107 ? 32.805 -7.596 3.928 1.00 68.19 107 ALA A N 1
ATOM 859 C CA . ALA A 1 107 ? 33.244 -6.686 4.983 1.00 68.19 107 ALA A CA 1
ATOM 860 C C . ALA A 1 107 ? 33.442 -5.248 4.480 1.00 68.19 107 ALA A C 1
ATOM 862 O O . ALA A 1 107 ? 33.148 -4.316 5.228 1.00 68.19 107 ALA A O 1
ATOM 863 N N . LEU A 1 108 ? 33.894 -5.083 3.233 1.00 70.25 108 LEU A N 1
ATOM 864 C CA . LEU A 1 108 ? 34.111 -3.791 2.570 1.00 70.25 108 LEU A CA 1
ATOM 865 C C . LEU A 1 108 ? 32.815 -3.121 2.087 1.00 70.25 108 LEU A C 1
ATOM 867 O O . LEU A 1 108 ? 32.828 -1.936 1.766 1.00 70.25 108 LEU A O 1
ATOM 871 N N . LEU A 1 109 ? 31.706 -3.859 2.033 1.00 75.12 109 LEU A N 1
ATOM 872 C CA . LEU A 1 109 ? 30.385 -3.358 1.656 1.00 75.12 109 LEU A CA 1
ATOM 873 C C . LEU A 1 109 ? 29.442 -3.446 2.852 1.00 75.12 109 LEU A C 1
ATOM 875 O O . LEU A 1 109 ? 28.596 -4.336 2.946 1.00 75.12 109 LEU A O 1
ATOM 879 N N . THR A 1 110 ? 29.606 -2.516 3.790 1.00 74.56 110 THR A N 1
ATOM 880 C CA . THR A 1 110 ? 28.831 -2.474 5.039 1.00 74.56 110 THR A CA 1
ATOM 881 C C . THR A 1 110 ? 27.325 -2.474 4.808 1.00 74.56 110 THR A C 1
ATOM 883 O O . THR A 1 110 ? 26.596 -3.053 5.613 1.00 74.56 110 THR A O 1
ATOM 886 N N . ASP A 1 111 ? 26.879 -1.914 3.687 1.00 77.00 111 ASP A N 1
ATOM 887 C CA . ASP A 1 111 ? 25.467 -1.780 3.336 1.00 77.00 111 ASP A CA 1
ATOM 888 C C . ASP A 1 111 ? 24.816 -3.130 3.004 1.00 77.00 111 ASP A C 1
ATOM 890 O O . ASP A 1 111 ? 23.637 -3.330 3.294 1.00 77.00 111 ASP A O 1
ATOM 894 N N . LEU A 1 112 ? 25.589 -4.124 2.538 1.00 73.44 112 LEU A N 1
ATOM 895 C CA . LEU A 1 112 ? 25.082 -5.484 2.303 1.00 73.44 112 LEU A CA 1
ATOM 896 C C . LEU A 1 112 ? 24.604 -6.168 3.584 1.00 73.44 112 LEU A C 1
ATOM 898 O O . LEU A 1 112 ? 23.799 -7.092 3.521 1.00 73.44 112 LEU A O 1
ATOM 902 N N . ARG A 1 113 ? 25.057 -5.712 4.759 1.00 69.75 113 ARG A N 1
ATOM 903 C CA . ARG A 1 113 ? 24.607 -6.254 6.052 1.00 69.75 113 ARG A CA 1
ATOM 904 C C . ARG A 1 113 ? 23.134 -5.968 6.335 1.00 69.75 113 ARG A C 1
ATOM 906 O O . ARG A 1 113 ? 22.571 -6.596 7.225 1.00 69.75 113 ARG A O 1
ATOM 913 N N . THR A 1 114 ? 22.543 -5.008 5.625 1.00 70.69 114 THR A N 1
ATOM 914 C CA . THR A 1 114 ? 21.132 -4.622 5.769 1.00 70.69 114 THR A CA 1
ATOM 915 C C . THR A 1 114 ? 20.204 -5.383 4.824 1.00 70.69 114 THR A C 1
ATOM 917 O O . THR A 1 114 ? 18.987 -5.297 4.969 1.00 70.69 114 THR A O 1
ATOM 920 N N . ILE A 1 115 ? 20.762 -6.143 3.876 1.00 72.31 115 ILE A N 1
ATOM 921 C CA . ILE A 1 115 ? 19.997 -6.861 2.858 1.00 72.31 115 ILE A CA 1
ATOM 922 C C . ILE A 1 115 ? 19.628 -8.249 3.373 1.00 72.31 115 ILE A C 1
ATOM 924 O O . ILE A 1 115 ? 20.463 -8.971 3.921 1.00 72.31 115 ILE A O 1
ATOM 928 N N . ASP A 1 116 ? 18.364 -8.624 3.183 1.00 76.69 116 ASP A N 1
ATOM 929 C CA . ASP A 1 116 ? 17.862 -9.942 3.558 1.00 76.69 116 ASP A CA 1
ATOM 930 C C . ASP A 1 116 ? 18.587 -11.065 2.792 1.00 76.69 116 ASP A C 1
ATOM 932 O O . ASP A 1 116 ? 18.869 -10.954 1.596 1.00 76.69 116 ASP A O 1
ATOM 936 N N . LYS A 1 117 ? 18.872 -12.181 3.473 1.00 77.00 117 LYS A N 1
ATOM 937 C CA . LYS A 1 117 ? 19.605 -13.311 2.877 1.00 77.00 117 LYS A CA 1
ATOM 938 C C . LYS A 1 117 ? 18.847 -13.943 1.704 1.00 77.00 117 LYS A C 1
ATOM 940 O O . LYS A 1 117 ? 19.478 -14.370 0.741 1.00 77.00 117 LYS A O 1
ATOM 945 N N . THR A 1 118 ? 17.520 -13.993 1.774 1.00 77.00 118 THR A N 1
ATOM 946 C CA . THR A 1 118 ? 16.660 -14.531 0.709 1.00 77.00 118 THR A CA 1
ATOM 947 C C . THR A 1 118 ? 16.733 -13.635 -0.516 1.00 77.00 118 THR A C 1
ATOM 949 O O . THR A 1 118 ? 17.000 -14.121 -1.609 1.00 77.00 118 THR A O 1
ATOM 952 N N . GLN A 1 119 ? 16.621 -12.318 -0.311 1.00 81.12 119 GLN A N 1
ATOM 953 C CA . GLN A 1 119 ? 16.789 -11.337 -1.383 1.00 81.12 119 GLN A CA 1
ATOM 954 C C . GLN A 1 119 ? 18.173 -11.456 -2.040 1.00 81.12 119 GLN A C 1
ATOM 956 O O . GLN A 1 119 ? 18.282 -11.395 -3.262 1.00 81.12 119 GLN A O 1
ATOM 961 N N . MET A 1 120 ? 19.231 -11.640 -1.242 1.00 83.69 120 MET A N 1
ATOM 962 C CA . MET A 1 120 ? 20.584 -11.834 -1.766 1.00 83.69 120 MET A CA 1
ATOM 963 C C . MET A 1 120 ? 20.700 -13.122 -2.593 1.00 83.69 120 MET A C 1
ATOM 965 O O . MET A 1 120 ? 21.285 -13.100 -3.669 1.00 83.69 120 MET A O 1
ATOM 969 N N . ASN A 1 121 ? 20.130 -14.236 -2.128 1.00 82.62 121 ASN A N 1
ATOM 970 C CA . ASN A 1 121 ? 20.114 -15.493 -2.882 1.00 82.62 121 ASN A CA 1
ATOM 971 C C . ASN A 1 121 ? 19.387 -15.347 -4.223 1.00 82.62 121 ASN A C 1
ATOM 973 O O . ASN A 1 121 ? 19.932 -15.729 -5.253 1.00 82.62 121 ASN A O 1
ATOM 977 N N . GLU A 1 122 ? 18.186 -14.764 -4.218 1.00 85.75 122 GLU A N 1
ATOM 978 C CA . GLU A 1 122 ? 17.416 -14.508 -5.442 1.00 85.75 122 GLU A CA 1
ATOM 979 C C . GLU A 1 122 ? 18.200 -13.639 -6.425 1.00 85.75 122 GLU A C 1
ATOM 981 O O . GLU A 1 122 ? 18.207 -13.903 -7.626 1.00 85.75 122 GLU A O 1
ATOM 986 N N . LEU A 1 123 ? 18.896 -12.619 -5.915 1.00 88.94 123 LEU A N 1
ATOM 987 C CA . LEU A 1 123 ? 19.731 -11.757 -6.734 1.00 88.94 123 LEU A CA 1
ATOM 988 C C . LEU A 1 123 ? 20.884 -12.529 -7.381 1.00 88.94 123 LEU A C 1
ATOM 990 O O . LEU A 1 123 ? 21.095 -12.432 -8.585 1.00 88.94 123 LEU A O 1
ATOM 994 N N . LEU A 1 124 ? 21.639 -13.293 -6.595 1.00 88.31 124 LEU A N 1
ATOM 995 C CA . LEU A 1 124 ? 22.784 -14.046 -7.105 1.00 88.31 124 LEU A CA 1
ATOM 996 C C . LEU A 1 124 ? 22.361 -15.139 -8.086 1.00 88.31 124 LEU A C 1
ATOM 998 O O . LEU A 1 124 ? 23.049 -15.344 -9.086 1.00 88.31 124 LEU A O 1
ATOM 1002 N N . LEU A 1 125 ? 21.222 -15.790 -7.839 1.00 89.31 125 LEU A N 1
ATOM 1003 C CA . LEU A 1 125 ? 20.626 -16.733 -8.777 1.00 89.31 125 LEU A CA 1
ATOM 1004 C C . LEU A 1 125 ? 20.273 -16.039 -10.097 1.00 89.31 125 LEU A C 1
ATOM 1006 O O . LEU A 1 125 ? 20.706 -16.505 -11.145 1.00 89.31 125 LEU A O 1
ATOM 1010 N N . LEU A 1 126 ? 19.589 -14.890 -10.047 1.00 91.50 126 LEU A N 1
ATOM 1011 C CA . LEU A 1 126 ? 19.257 -14.101 -11.236 1.00 91.50 126 LEU A CA 1
ATOM 1012 C C . LEU A 1 126 ? 20.511 -13.704 -12.029 1.00 91.50 126 LEU A C 1
ATOM 1014 O O . LEU A 1 126 ? 20.531 -13.812 -13.251 1.00 91.50 126 LEU A O 1
ATOM 1018 N N . LEU A 1 127 ? 21.564 -13.243 -11.350 1.00 91.62 127 LEU A N 1
ATOM 1019 C CA . LEU A 1 127 ? 22.813 -12.861 -12.011 1.00 91.62 127 LEU A CA 1
ATOM 1020 C C . LEU A 1 127 ? 23.494 -14.069 -12.672 1.00 91.62 127 LEU A C 1
ATOM 1022 O O . LEU A 1 127 ? 24.001 -13.947 -13.784 1.00 91.62 127 LEU A O 1
ATOM 1026 N N . LYS A 1 128 ? 23.458 -15.239 -12.023 1.00 88.69 128 LYS A N 1
ATOM 1027 C CA . LYS A 1 128 ? 23.986 -16.493 -12.574 1.00 88.69 128 LYS A CA 1
ATOM 1028 C C . LYS A 1 128 ? 23.186 -16.972 -13.787 1.00 88.69 128 LYS A C 1
ATOM 1030 O O . LYS A 1 128 ? 23.785 -17.363 -14.781 1.00 88.69 128 LYS A O 1
ATOM 1035 N N . GLU A 1 129 ? 21.855 -16.929 -13.720 1.00 91.19 129 GLU A N 1
ATOM 1036 C CA . GLU A 1 129 ? 20.953 -17.273 -14.833 1.00 91.19 129 GLU A CA 1
ATOM 1037 C C . GLU A 1 129 ? 21.179 -16.382 -16.058 1.00 91.19 129 GLU A C 1
ATOM 1039 O O . GLU A 1 129 ? 20.962 -16.806 -17.188 1.00 91.19 129 GLU A O 1
ATOM 1044 N N . LYS A 1 130 ? 21.624 -15.142 -15.834 1.00 90.75 130 LYS A N 1
ATOM 1045 C CA . LYS A 1 130 ? 22.007 -14.185 -16.879 1.00 90.75 130 LYS A CA 1
ATOM 1046 C C . LYS A 1 130 ? 23.487 -14.260 -17.256 1.00 90.75 130 LYS A C 1
ATOM 1048 O O . LYS A 1 130 ? 23.996 -13.348 -17.895 1.00 90.75 130 LYS A O 1
ATOM 1053 N N . GLU A 1 131 ? 24.153 -15.345 -16.864 1.00 91.00 131 GLU A N 1
ATOM 1054 C CA . GLU A 1 131 ? 25.531 -15.693 -17.220 1.00 91.00 131 GLU A CA 1
ATOM 1055 C C . GLU A 1 131 ? 26.608 -14.705 -16.740 1.00 91.00 131 GLU A C 1
ATOM 1057 O O . GLU A 1 131 ? 27.762 -14.777 -17.173 1.00 91.00 131 GLU A O 1
ATOM 1062 N N . TYR A 1 132 ? 26.285 -13.816 -15.794 1.00 90.69 132 TYR A N 1
ATOM 1063 C CA . TYR A 1 132 ? 27.296 -12.972 -15.160 1.00 90.69 132 TYR A CA 1
ATOM 1064 C C . TYR A 1 132 ? 28.223 -13.810 -14.294 1.00 90.69 132 TYR A C 1
ATOM 1066 O O . TYR A 1 132 ? 27.799 -14.766 -13.649 1.00 90.69 132 TYR A O 1
ATOM 1074 N N . LYS A 1 133 ? 29.500 -13.439 -14.241 1.00 87.81 133 LYS A N 1
ATOM 1075 C CA . LYS A 1 133 ? 30.512 -14.163 -13.471 1.00 87.81 133 LYS A CA 1
ATOM 1076 C C . LYS A 1 133 ? 30.918 -13.363 -12.239 1.00 87.81 133 LYS A C 1
ATOM 1078 O O . LYS A 1 133 ? 30.737 -12.149 -12.150 1.00 87.81 133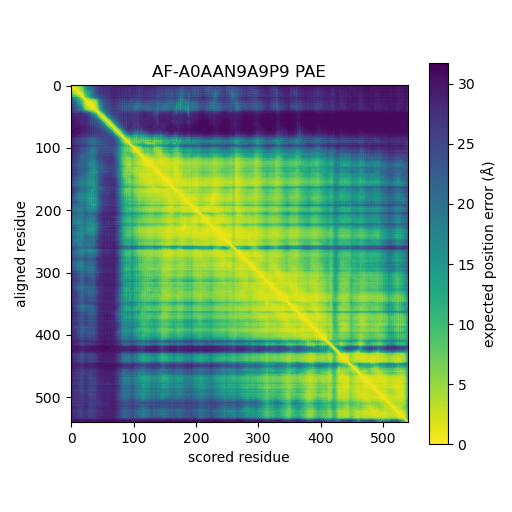 LYS A O 1
ATOM 1083 N N . TRP A 1 134 ? 31.544 -14.042 -11.279 1.00 84.00 134 TRP A N 1
ATOM 1084 C CA . TRP A 1 134 ? 32.068 -13.399 -10.071 1.00 84.00 134 TRP A CA 1
ATOM 1085 C C . TRP A 1 134 ? 32.963 -12.168 -10.338 1.00 84.00 134 TRP A C 1
ATOM 1087 O O . TRP A 1 134 ? 32.804 -11.166 -9.635 1.00 84.00 134 TRP A O 1
ATOM 1097 N N . PRO A 1 135 ? 33.865 -12.165 -11.345 1.00 86.06 135 PRO A N 1
ATOM 1098 C CA . PRO A 1 135 ? 34.656 -10.979 -11.670 1.00 86.06 135 PRO A CA 1
ATOM 1099 C C . PRO A 1 135 ? 33.815 -9.752 -12.046 1.00 86.06 135 PRO A C 1
ATOM 1101 O O . PRO A 1 135 ? 34.206 -8.636 -11.700 1.00 86.06 135 PRO A O 1
ATOM 1104 N N . ASP A 1 136 ? 32.665 -9.950 -12.696 1.00 86.94 136 ASP A N 1
ATOM 1105 C CA . ASP A 1 136 ? 31.752 -8.869 -13.078 1.00 86.94 136 ASP A CA 1
ATOM 1106 C C . ASP A 1 136 ? 31.110 -8.263 -11.827 1.00 86.94 136 ASP A C 1
ATOM 1108 O O . ASP A 1 136 ? 31.161 -7.053 -11.615 1.00 86.94 136 ASP A O 1
ATOM 1112 N N . ILE A 1 137 ? 30.600 -9.117 -10.933 1.00 87.62 137 ILE A N 1
ATOM 1113 C CA . ILE A 1 137 ? 29.987 -8.700 -9.661 1.00 87.62 137 ILE A CA 1
ATOM 1114 C C . ILE A 1 137 ? 31.004 -7.966 -8.784 1.00 87.62 137 ILE A C 1
ATOM 1116 O O . ILE A 1 137 ? 30.680 -6.973 -8.136 1.00 87.62 137 ILE A O 1
ATOM 1120 N N . ARG A 1 138 ? 32.257 -8.431 -8.761 1.00 83.69 138 ARG A N 1
ATOM 1121 C CA . ARG A 1 138 ? 33.322 -7.787 -7.987 1.00 83.69 138 ARG A CA 1
ATOM 1122 C C . ARG A 1 138 ? 33.635 -6.380 -8.503 1.00 83.69 138 ARG A C 1
ATOM 1124 O O . ARG A 1 138 ? 33.953 -5.508 -7.693 1.00 83.69 138 ARG A O 1
ATOM 1131 N N . ARG A 1 139 ? 33.575 -6.174 -9.823 1.00 84.81 139 ARG A N 1
ATOM 1132 C CA . ARG A 1 139 ? 33.809 -4.877 -10.470 1.00 84.81 139 ARG A CA 1
ATOM 1133 C C . ARG A 1 139 ? 32.662 -3.908 -10.187 1.00 84.81 139 ARG A C 1
ATOM 1135 O O . ARG A 1 139 ? 32.914 -2.804 -9.718 1.00 84.81 139 ARG A O 1
ATOM 1142 N N . ASP A 1 140 ? 31.428 -4.356 -10.386 1.00 87.44 140 ASP A N 1
ATOM 1143 C CA . ASP A 1 140 ? 30.208 -3.552 -10.257 1.00 87.44 140 ASP A CA 1
ATOM 1144 C C . ASP A 1 140 ? 29.428 -3.921 -8.986 1.00 87.44 140 ASP A C 1
ATOM 1146 O O . ASP A 1 140 ? 28.234 -4.209 -8.999 1.00 87.44 140 ASP A O 1
ATOM 1150 N N . LYS A 1 141 ? 30.128 -3.918 -7.850 1.00 85.75 141 LYS A N 1
ATOM 1151 C CA . LYS A 1 141 ? 29.639 -4.426 -6.557 1.00 85.75 141 LYS A CA 1
ATOM 1152 C C . LYS A 1 141 ? 28.354 -3.776 -6.029 1.00 85.75 141 LYS A C 1
ATOM 1154 O O . LYS A 1 141 ? 27.660 -4.373 -5.210 1.00 85.75 141 LYS A O 1
ATOM 1159 N N . GLU A 1 142 ? 28.039 -2.568 -6.488 1.00 86.00 142 GLU A N 1
ATOM 1160 C CA . GLU A 1 142 ? 26.821 -1.834 -6.127 1.00 86.00 142 GLU A CA 1
ATOM 1161 C C . GLU A 1 142 ? 25.551 -2.488 -6.690 1.00 86.00 142 GLU A C 1
ATOM 1163 O O . GLU A 1 142 ? 24.468 -2.270 -6.148 1.00 86.00 142 GLU A O 1
ATOM 1168 N N . ILE A 1 143 ? 25.671 -3.367 -7.697 1.00 87.62 143 ILE A N 1
ATOM 1169 C CA . ILE A 1 143 ? 24.557 -4.171 -8.222 1.00 87.62 143 ILE A CA 1
ATOM 1170 C C . ILE A 1 143 ? 23.863 -4.966 -7.109 1.00 87.62 143 ILE A C 1
ATOM 1172 O O . ILE A 1 143 ? 22.653 -5.169 -7.139 1.00 87.62 143 ILE A O 1
ATOM 1176 N N . LEU A 1 144 ? 24.625 -5.353 -6.081 1.00 87.19 144 LEU A N 1
ATOM 1177 C CA . LEU A 1 144 ? 24.152 -6.123 -4.937 1.00 87.19 144 LEU A CA 1
ATOM 1178 C C . LEU A 1 144 ? 23.226 -5.330 -4.006 1.00 87.19 144 LEU A C 1
ATOM 1180 O O . LEU A 1 144 ? 22.565 -5.927 -3.163 1.00 87.19 144 LEU A O 1
ATOM 1184 N N . LEU A 1 145 ? 23.174 -4.002 -4.153 1.00 85.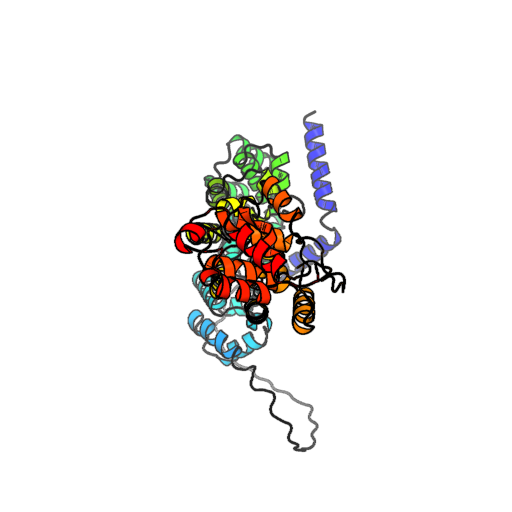81 145 LEU A N 1
ATOM 1185 C CA . LEU A 1 145 ? 22.289 -3.115 -3.395 1.00 85.81 145 LEU A CA 1
ATOM 1186 C C . LEU A 1 145 ? 20.910 -2.955 -4.052 1.00 85.81 145 LEU A C 1
ATOM 1188 O O . LEU A 1 145 ? 19.992 -2.413 -3.436 1.00 85.81 145 LEU A O 1
ATOM 1192 N N . ILE A 1 146 ? 20.751 -3.411 -5.296 1.00 86.25 146 ILE A N 1
ATOM 1193 C CA . ILE A 1 146 ? 19.517 -3.266 -6.069 1.00 86.25 146 ILE A CA 1
ATOM 1194 C C . ILE A 1 146 ? 18.632 -4.501 -5.857 1.00 86.25 146 ILE A C 1
ATOM 1196 O O . ILE A 1 146 ? 19.106 -5.628 -5.711 1.00 86.25 146 ILE A O 1
ATOM 1200 N N . LYS A 1 147 ? 17.310 -4.303 -5.825 1.00 85.00 147 LYS A N 1
ATOM 1201 C CA . LYS A 1 147 ? 16.361 -5.411 -5.658 1.00 85.00 147 LYS A CA 1
ATOM 1202 C C . LYS A 1 147 ? 16.338 -6.311 -6.907 1.00 85.00 147 LYS A C 1
ATOM 1204 O O . LYS A 1 147 ? 16.365 -5.779 -8.019 1.00 85.00 147 LYS A O 1
ATOM 1209 N N . PRO A 1 148 ? 16.182 -7.644 -6.763 1.00 87.44 148 PRO A N 1
ATOM 1210 C CA . PRO A 1 148 ? 16.180 -8.577 -7.897 1.00 87.44 148 PRO A CA 1
ATOM 1211 C C . PRO A 1 148 ? 15.205 -8.197 -9.023 1.00 87.44 148 PRO A C 1
ATOM 1213 O O . PRO A 1 148 ? 15.568 -8.204 -10.197 1.00 87.44 148 PRO A O 1
ATOM 1216 N N . HIS A 1 149 ? 13.976 -7.802 -8.676 1.00 83.62 149 HIS A N 1
ATOM 1217 C CA . HIS A 1 149 ? 12.966 -7.415 -9.667 1.00 83.62 149 HIS A CA 1
ATOM 1218 C C . HIS A 1 149 ? 13.341 -6.143 -10.444 1.00 83.62 149 HIS A C 1
ATOM 1220 O O . HIS A 1 149 ? 13.044 -6.050 -11.631 1.00 83.62 149 HIS A O 1
ATOM 1226 N N . GLU A 1 150 ? 14.013 -5.178 -9.808 1.00 86.00 150 GLU A N 1
ATOM 1227 C CA . GLU A 1 150 ? 14.473 -3.965 -10.490 1.00 86.00 150 GLU A CA 1
ATOM 1228 C C . GLU A 1 150 ? 15.572 -4.305 -11.499 1.00 86.00 150 GLU A C 1
ATOM 1230 O O . GLU A 1 150 ? 15.569 -3.776 -12.606 1.00 86.00 150 GLU A O 1
ATOM 1235 N N . ILE A 1 151 ? 16.483 -5.223 -11.161 1.00 89.88 151 ILE A N 1
ATOM 1236 C CA . ILE A 1 151 ? 17.509 -5.700 -12.101 1.00 89.88 151 ILE A CA 1
ATOM 1237 C C . ILE A 1 151 ? 16.868 -6.412 -13.284 1.00 89.88 151 ILE A C 1
ATOM 1239 O O . ILE A 1 151 ? 17.225 -6.125 -14.424 1.00 89.88 151 ILE A O 1
ATOM 1243 N N . ARG A 1 152 ? 15.880 -7.279 -13.034 1.00 90.12 152 ARG A N 1
ATOM 1244 C CA . ARG A 1 152 ? 15.119 -7.939 -14.100 1.00 90.12 152 ARG A CA 1
ATOM 1245 C C . ARG A 1 152 ? 14.475 -6.916 -15.042 1.00 90.12 152 ARG A C 1
ATOM 1247 O O . ARG A 1 152 ? 14.688 -7.001 -16.244 1.00 90.12 152 ARG A O 1
ATOM 1254 N N . GLN A 1 153 ? 13.785 -5.907 -14.506 1.00 89.12 153 GLN A N 1
ATOM 1255 C CA . GLN A 1 153 ? 13.180 -4.844 -15.318 1.00 89.12 153 GLN A CA 1
ATOM 1256 C C . GLN A 1 153 ? 14.21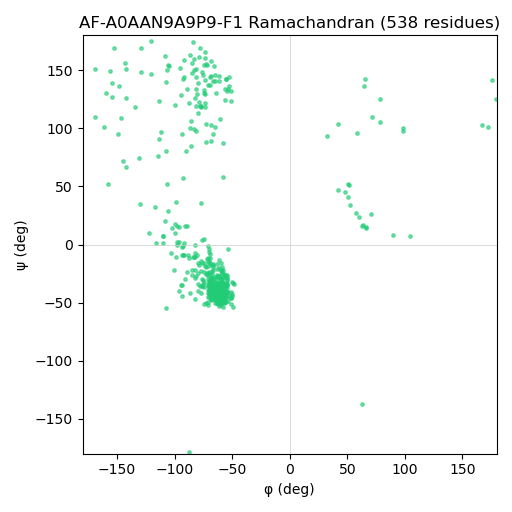4 -4.053 -16.125 1.00 89.12 153 GLN A C 1
ATOM 1258 O O . GLN A 1 153 ? 13.966 -3.731 -17.281 1.00 89.12 153 GLN A O 1
ATOM 1263 N N . ARG A 1 154 ? 15.381 -3.745 -15.550 1.00 91.38 154 ARG A N 1
ATOM 1264 C CA . ARG A 1 154 ? 16.444 -3.027 -16.270 1.00 91.38 154 ARG A CA 1
ATOM 1265 C C . ARG A 1 154 ? 17.045 -3.858 -17.397 1.00 91.38 154 ARG A C 1
ATOM 1267 O O . ARG A 1 154 ? 17.271 -3.323 -18.474 1.00 91.38 154 ARG A O 1
ATOM 1274 N N . LEU A 1 155 ? 17.283 -5.147 -17.160 1.00 92.31 155 LEU A N 1
ATOM 1275 C CA . LEU A 1 155 ? 17.759 -6.073 -18.188 1.00 92.31 155 LEU A CA 1
ATOM 1276 C C . LEU A 1 155 ? 16.759 -6.190 -19.336 1.00 92.31 155 LEU A C 1
ATOM 1278 O O . LEU A 1 155 ? 17.143 -6.087 -20.493 1.00 92.31 155 LEU A O 1
ATOM 1282 N N . GLU A 1 156 ? 15.480 -6.359 -19.013 1.00 91.56 156 GLU A N 1
ATOM 1283 C CA . GLU A 1 156 ? 14.411 -6.421 -20.009 1.00 91.56 156 GLU A CA 1
ATOM 1284 C C . GLU A 1 156 ? 14.261 -5.105 -20.778 1.00 91.56 156 GLU A C 1
ATOM 1286 O O . GLU A 1 156 ? 14.006 -5.130 -21.974 1.00 91.56 156 GLU A O 1
ATOM 1291 N N . LEU A 1 157 ? 14.455 -3.959 -20.118 1.00 92.62 157 LEU A N 1
ATOM 1292 C CA . LEU A 1 157 ? 14.405 -2.659 -20.780 1.00 92.62 157 LEU A CA 1
ATOM 1293 C C . LEU A 1 157 ? 15.579 -2.483 -21.750 1.00 92.62 157 LEU A C 1
ATOM 1295 O O . LEU A 1 157 ? 15.386 -1.995 -22.855 1.00 92.62 157 LEU A O 1
ATOM 1299 N N . LEU A 1 158 ? 16.791 -2.892 -21.363 1.00 91.81 158 LEU A N 1
ATOM 1300 C CA . LEU A 1 158 ? 17.956 -2.877 -22.256 1.00 91.81 158 LEU A CA 1
ATOM 1301 C C . LEU A 1 158 ? 17.749 -3.804 -23.463 1.00 91.81 158 LEU A C 1
ATOM 1303 O O . LEU A 1 158 ? 18.045 -3.413 -24.590 1.00 91.81 158 LEU A O 1
ATOM 1307 N N . ASP A 1 159 ? 17.174 -4.986 -23.238 1.00 90.81 159 ASP A N 1
ATOM 1308 C CA . ASP A 1 159 ? 16.801 -5.937 -24.290 1.00 90.81 159 ASP A CA 1
ATOM 1309 C C . ASP A 1 159 ? 15.719 -5.378 -25.240 1.00 90.81 159 ASP A C 1
ATOM 1311 O O . ASP A 1 159 ? 15.743 -5.638 -26.444 1.00 90.81 159 ASP A O 1
ATOM 1315 N N . GLU A 1 160 ? 14.783 -4.570 -24.733 1.00 91.19 160 GLU A N 1
ATOM 1316 C CA . GLU A 1 160 ? 13.766 -3.876 -25.539 1.00 91.19 160 GLU A CA 1
ATOM 1317 C C . GLU A 1 160 ? 14.393 -2.867 -26.516 1.00 91.19 160 GLU A C 1
ATOM 1319 O O . GLU A 1 160 ? 13.926 -2.716 -27.642 1.00 91.19 160 GLU A O 1
ATOM 1324 N N . PHE A 1 161 ? 15.514 -2.255 -26.127 1.00 90.38 161 PHE A N 1
ATOM 1325 C CA . PHE A 1 161 ? 16.319 -1.383 -26.984 1.00 90.38 161 PHE A CA 1
ATOM 1326 C C . PHE A 1 161 ? 17.407 -2.121 -27.777 1.00 90.38 161 PHE A C 1
ATOM 1328 O O . PHE A 1 161 ? 18.326 -1.470 -28.272 1.00 90.38 161 PHE A O 1
ATOM 1335 N N . SER A 1 162 ? 17.355 -3.451 -27.910 1.00 89.31 162 SER A N 1
ATOM 1336 C CA . SER A 1 162 ? 18.383 -4.245 -28.611 1.00 89.31 162 SER A CA 1
ATOM 1337 C C . SER A 1 162 ? 19.803 -4.143 -28.031 1.00 89.31 162 SER A C 1
ATOM 1339 O O . SER A 1 162 ? 20.793 -4.400 -28.717 1.00 89.31 162 SER A O 1
ATOM 1341 N N . ILE A 1 163 ? 19.939 -3.800 -26.748 1.00 87.38 163 ILE A N 1
ATOM 1342 C CA . ILE A 1 163 ? 21.223 -3.848 -26.040 1.00 87.38 163 ILE A CA 1
ATOM 1343 C C . ILE A 1 163 ? 21.351 -5.239 -25.413 1.00 87.38 163 ILE A C 1
ATOM 1345 O O . ILE A 1 163 ? 21.058 -5.454 -24.235 1.00 87.38 163 ILE A O 1
ATOM 1349 N N . PHE A 1 164 ? 21.745 -6.204 -26.242 1.00 79.88 164 PHE A N 1
ATOM 1350 C CA . PHE A 1 164 ? 21.885 -7.604 -25.846 1.00 79.88 164 PHE A CA 1
ATOM 1351 C C . PHE A 1 164 ? 23.143 -7.829 -24.998 1.00 79.88 164 PHE A C 1
ATOM 1353 O O . PHE A 1 164 ? 24.182 -7.218 -25.234 1.00 79.88 164 PHE A O 1
ATOM 1360 N N . HIS A 1 165 ? 23.058 -8.751 -24.034 1.00 83.06 165 HIS A N 1
ATOM 1361 C CA . HIS A 1 165 ? 24.151 -9.100 -23.112 1.00 83.06 165 HIS A CA 1
ATOM 1362 C C . HIS A 1 165 ? 24.797 -7.876 -22.426 1.00 83.06 165 HIS A C 1
ATOM 1364 O O . HIS A 1 165 ? 26.022 -7.717 -22.463 1.00 83.06 165 HIS A O 1
ATOM 1370 N N . PRO A 1 166 ? 23.997 -6.991 -21.797 1.00 87.62 166 PRO A N 1
ATOM 1371 C CA . PRO A 1 166 ? 24.534 -5.802 -21.146 1.00 87.62 166 PRO A CA 1
ATOM 1372 C C . PRO A 1 166 ? 25.494 -6.204 -20.026 1.00 87.62 166 PRO A C 1
ATOM 1374 O O . PRO A 1 166 ? 25.260 -7.186 -19.325 1.00 87.62 166 PRO A O 1
ATOM 1377 N N . ARG A 1 167 ? 26.561 -5.442 -19.790 1.00 89.88 167 ARG A N 1
ATOM 1378 C CA . ARG A 1 167 ? 27.411 -5.657 -18.608 1.00 89.88 167 ARG A CA 1
ATOM 1379 C C . ARG A 1 167 ? 26.680 -5.169 -17.361 1.00 89.88 167 ARG A C 1
ATOM 1381 O O . ARG A 1 167 ? 25.783 -4.334 -17.448 1.00 89.88 167 ARG A O 1
ATOM 1388 N N . LEU A 1 168 ? 27.094 -5.625 -16.177 1.00 89.62 168 LEU A N 1
ATOM 1389 C CA . LEU A 1 168 ? 26.494 -5.159 -14.916 1.00 89.62 168 LEU A CA 1
ATOM 1390 C C . LEU A 1 168 ? 26.573 -3.638 -14.765 1.00 89.62 168 LEU A C 1
ATOM 1392 O O . LEU A 1 168 ? 25.601 -3.015 -14.341 1.00 89.62 168 LEU A O 1
ATOM 1396 N N . HIS A 1 169 ? 27.678 -3.039 -15.207 1.00 87.12 169 HIS A N 1
ATOM 1397 C CA . HIS A 1 169 ? 27.814 -1.593 -15.335 1.00 87.12 169 HIS A CA 1
ATOM 1398 C C . HIS A 1 169 ? 26.658 -0.944 -16.119 1.00 87.12 169 HIS A C 1
ATOM 1400 O O . HIS A 1 169 ? 26.076 0.047 -15.676 1.00 87.12 169 HIS A O 1
ATOM 1406 N N . ASP A 1 170 ? 26.277 -1.533 -17.254 1.00 87.81 170 ASP A N 1
ATOM 1407 C CA . ASP A 1 170 ? 25.225 -1.016 -18.131 1.00 87.81 170 ASP A CA 1
ATOM 1408 C C . ASP A 1 170 ? 23.848 -1.104 -17.450 1.00 87.81 170 ASP A C 1
ATOM 1410 O O . ASP A 1 170 ? 23.050 -0.168 -17.509 1.00 87.81 170 ASP A O 1
ATOM 1414 N N . VAL A 1 171 ? 23.608 -2.180 -16.693 1.00 90.25 171 VAL A N 1
ATOM 1415 C CA . VAL A 1 171 ? 22.400 -2.364 -15.870 1.00 90.25 171 VAL A CA 1
ATOM 1416 C C . VAL A 1 171 ? 22.322 -1.331 -14.740 1.00 90.25 171 VAL A C 1
ATOM 1418 O O . VAL A 1 171 ? 21.255 -0.767 -14.465 1.00 90.25 171 VAL A O 1
ATOM 1421 N N . MET A 1 172 ? 23.438 -1.043 -14.066 1.00 87.69 172 MET A N 1
ATOM 1422 C CA . MET A 1 172 ? 23.475 -0.029 -13.006 1.00 87.69 172 MET A CA 1
ATOM 1423 C C . MET A 1 172 ? 23.228 1.375 -13.562 1.00 87.69 172 MET A C 1
ATOM 1425 O O . MET A 1 172 ? 22.473 2.152 -12.968 1.00 87.69 172 MET A O 1
ATOM 1429 N N . HIS A 1 173 ? 23.806 1.672 -14.725 1.00 85.75 173 HIS A N 1
ATOM 1430 C CA . HIS A 1 173 ? 23.803 2.994 -15.342 1.00 85.75 173 HIS A CA 1
ATOM 1431 C C . HIS A 1 173 ? 22.863 3.117 -16.543 1.00 85.75 173 HIS A C 1
ATOM 1433 O O . HIS A 1 173 ? 23.063 3.976 -17.398 1.00 85.75 173 HIS A O 1
ATOM 1439 N N . ILE A 1 174 ? 21.777 2.343 -16.567 1.00 88.38 174 ILE A N 1
ATOM 1440 C CA . ILE A 1 174 ? 20.774 2.348 -17.643 1.00 88.38 174 ILE A CA 1
ATOM 1441 C C . ILE A 1 174 ? 20.295 3.754 -18.040 1.00 88.38 174 ILE A C 1
ATOM 1443 O O . ILE A 1 174 ? 20.065 4.033 -19.211 1.00 88.38 174 ILE A O 1
ATOM 1447 N N . ARG A 1 175 ? 20.212 4.688 -17.081 1.00 87.38 175 ARG A N 1
ATOM 1448 C CA . ARG A 1 175 ? 19.833 6.085 -17.345 1.00 87.38 175 ARG A CA 1
ATOM 1449 C C . ARG A 1 175 ? 20.770 6.787 -18.327 1.00 87.38 175 ARG A C 1
ATOM 1451 O O . ARG A 1 175 ? 20.297 7.632 -19.073 1.00 87.38 175 ARG A O 1
ATOM 1458 N N . ILE A 1 176 ? 22.059 6.445 -18.336 1.00 86.75 176 ILE A N 1
ATOM 1459 C CA . ILE A 1 176 ? 23.031 6.999 -19.284 1.00 86.75 176 ILE A CA 1
ATOM 1460 C C . ILE A 1 176 ? 22.639 6.608 -20.706 1.00 86.75 176 ILE A C 1
ATOM 1462 O O . ILE A 1 176 ? 22.575 7.475 -21.572 1.00 86.75 176 ILE A O 1
ATOM 1466 N N . TYR A 1 177 ? 22.314 5.334 -20.927 1.00 88.19 177 TYR A N 1
ATOM 1467 C CA . TYR A 1 177 ? 21.854 4.848 -22.225 1.00 88.19 177 TYR A CA 1
ATOM 1468 C C . TYR A 1 177 ? 20.552 5.527 -22.635 1.00 88.19 177 TYR A C 1
ATOM 1470 O O . TYR A 1 177 ? 20.471 6.087 -23.723 1.00 88.19 177 TYR A O 1
ATOM 1478 N N . LEU A 1 178 ? 19.577 5.577 -21.724 1.00 90.50 178 LEU A N 1
ATOM 1479 C CA . LEU A 1 178 ? 18.280 6.199 -21.988 1.00 90.50 178 LEU A CA 1
ATOM 1480 C C . LEU A 1 178 ? 18.404 7.681 -22.368 1.00 90.50 178 LEU A C 1
ATOM 1482 O O . LEU A 1 178 ? 17.714 8.150 -23.263 1.00 90.50 178 LEU A O 1
ATOM 1486 N N . GLN A 1 179 ? 19.296 8.421 -21.711 1.00 90.50 179 GLN A N 1
ATOM 1487 C CA . GLN A 1 179 ? 19.504 9.850 -21.965 1.00 90.50 179 GLN A CA 1
ATOM 1488 C C . GLN A 1 179 ? 20.443 10.137 -23.145 1.00 90.50 179 GLN A C 1
ATOM 1490 O O . GLN A 1 179 ? 20.562 11.290 -23.561 1.00 90.50 179 GLN A O 1
ATOM 1495 N N . SER A 1 180 ? 21.130 9.124 -23.674 1.00 90.06 180 SER A N 1
ATOM 1496 C CA . SER A 1 180 ? 22.060 9.294 -24.789 1.00 90.06 180 SER A CA 1
ATOM 1497 C C . SER A 1 180 ? 21.309 9.368 -26.110 1.00 90.06 180 SER A C 1
ATOM 1499 O O . SER A 1 180 ? 20.375 8.604 -26.348 1.00 90.06 180 SER A O 1
ATOM 1501 N N . LYS A 1 181 ? 21.751 10.272 -26.989 1.00 94.00 181 LYS A N 1
ATOM 1502 C CA . LYS A 1 181 ? 21.273 10.317 -28.373 1.00 94.00 181 LYS A CA 1
ATOM 1503 C C . LYS A 1 181 ? 21.686 9.058 -29.130 1.00 94.00 181 LYS A C 1
ATOM 1505 O O . LYS A 1 181 ? 22.795 8.564 -28.914 1.00 94.00 181 LYS A O 1
ATOM 1510 N N . ILE A 1 182 ? 20.852 8.593 -30.058 1.00 92.75 182 ILE A N 1
ATOM 1511 C CA . ILE A 1 182 ? 21.161 7.408 -30.876 1.00 92.75 182 ILE A CA 1
ATOM 1512 C C . ILE A 1 182 ? 22.458 7.614 -31.672 1.00 92.75 182 ILE A C 1
ATOM 1514 O O . ILE A 1 182 ? 23.304 6.720 -31.689 1.00 92.75 182 ILE A O 1
ATOM 1518 N N . SER A 1 183 ? 22.699 8.818 -32.200 1.00 92.38 183 SER A N 1
ATOM 1519 C CA . SER A 1 183 ? 23.968 9.173 -32.860 1.00 92.38 183 SER A CA 1
ATOM 1520 C C . SER A 1 183 ? 25.202 8.934 -31.982 1.00 92.38 183 SER A C 1
ATOM 1522 O O . SER A 1 183 ? 26.216 8.425 -32.458 1.00 92.38 183 SER A O 1
ATOM 1524 N N . ILE A 1 184 ? 25.123 9.254 -30.686 1.00 91.62 184 ILE A N 1
ATOM 1525 C CA . ILE A 1 184 ? 26.207 9.007 -29.726 1.00 91.62 184 ILE A CA 1
ATOM 1526 C C . ILE A 1 184 ? 26.366 7.500 -29.511 1.00 91.62 184 ILE A C 1
ATOM 1528 O O . ILE A 1 184 ? 27.474 6.980 -29.584 1.00 91.62 184 ILE A O 1
ATOM 1532 N N . LEU A 1 185 ? 25.268 6.775 -29.302 1.00 90.19 185 LEU A N 1
ATOM 1533 C CA . LEU A 1 185 ? 25.305 5.323 -29.110 1.00 90.19 185 LEU A CA 1
ATOM 1534 C C . LEU A 1 185 ? 25.916 4.595 -30.323 1.00 90.19 185 LEU A C 1
ATOM 1536 O O . LEU A 1 185 ? 26.727 3.684 -30.146 1.00 90.19 185 LEU A O 1
ATOM 1540 N N . ARG A 1 186 ? 25.631 5.054 -31.549 1.00 91.38 186 ARG A N 1
ATOM 1541 C CA . ARG A 1 186 ? 26.275 4.582 -32.788 1.00 91.38 186 ARG A CA 1
ATOM 1542 C C . ARG A 1 186 ? 27.777 4.884 -32.821 1.00 91.38 186 ARG A C 1
ATOM 1544 O O . ARG A 1 186 ? 28.562 4.008 -33.170 1.00 91.38 186 ARG A O 1
ATOM 1551 N N . GLN A 1 187 ? 28.208 6.080 -32.409 1.00 90.50 187 GLN A N 1
ATOM 1552 C CA . GLN A 1 187 ? 29.641 6.430 -32.333 1.00 90.50 187 GLN A CA 1
ATOM 1553 C C . GLN A 1 187 ? 30.434 5.515 -31.389 1.00 90.50 187 GLN A C 1
ATOM 1555 O O . GLN A 1 187 ? 31.627 5.293 -31.602 1.00 90.50 187 GLN A O 1
ATOM 1560 N N . PHE A 1 188 ? 29.774 4.976 -30.364 1.00 86.44 188 PHE A N 1
ATOM 1561 C CA . PHE A 1 188 ? 30.361 4.041 -29.407 1.00 86.44 188 PHE A CA 1
ATOM 1562 C C . PHE A 1 188 ? 30.066 2.570 -29.718 1.00 86.44 188 PHE A C 1
ATOM 1564 O O . PHE A 1 188 ? 30.293 1.715 -28.865 1.00 86.44 188 PHE A O 1
ATOM 1571 N N . ASN A 1 189 ? 29.626 2.268 -30.945 1.00 86.88 189 ASN A N 1
ATOM 1572 C CA . ASN A 1 189 ? 29.350 0.916 -31.439 1.00 86.88 189 ASN A CA 1
ATOM 1573 C C . ASN A 1 189 ? 28.322 0.136 -30.600 1.00 86.88 189 ASN A C 1
ATOM 1575 O O . ASN A 1 189 ? 28.357 -1.092 -30.577 1.00 86.88 189 ASN A O 1
ATOM 1579 N N . VAL A 1 190 ? 27.408 0.830 -29.914 1.00 86.94 190 VAL A N 1
ATOM 1580 C CA . VAL A 1 190 ? 26.259 0.184 -29.257 1.00 86.94 190 VAL A CA 1
ATOM 1581 C C . VAL A 1 190 ? 25.266 -0.302 -30.315 1.00 86.94 190 VAL A C 1
ATOM 1583 O O . VAL A 1 190 ? 24.734 -1.400 -30.202 1.00 86.94 190 VAL A O 1
ATOM 1586 N N . TYR A 1 191 ? 25.075 0.489 -31.375 1.00 89.19 191 TYR A N 1
ATOM 1587 C CA . TYR A 1 191 ? 24.278 0.133 -32.549 1.00 89.19 191 TYR A CA 1
ATOM 1588 C C . TYR A 1 191 ? 25.135 0.163 -33.811 1.00 89.19 191 TYR A C 1
ATOM 1590 O O . TYR A 1 191 ? 26.029 1.005 -33.938 1.00 89.19 191 TYR A O 1
ATOM 1598 N N . SER A 1 192 ? 24.833 -0.719 -34.768 1.00 87.25 192 SER A N 1
ATOM 1599 C CA . SER A 1 192 ? 25.358 -0.581 -36.128 1.00 87.25 192 SER A CA 1
ATOM 1600 C C . SER A 1 192 ? 24.729 0.638 -36.812 1.00 87.25 192 SER A C 1
ATOM 1602 O O . SER A 1 192 ? 23.663 1.115 -36.418 1.00 87.25 192 SER A O 1
ATOM 1604 N N . LYS A 1 193 ? 25.400 1.168 -37.842 1.00 84.44 193 LYS A N 1
ATOM 1605 C CA . LYS A 1 193 ? 24.919 2.352 -38.574 1.00 84.44 193 LYS A CA 1
ATOM 1606 C C . LYS A 1 193 ? 23.553 2.126 -39.227 1.00 84.44 193 LYS A C 1
ATOM 1608 O O . LYS A 1 193 ? 22.756 3.054 -39.269 1.00 84.44 193 LYS A O 1
ATOM 1613 N N . ASP A 1 194 ? 23.294 0.897 -39.659 1.00 86.88 194 ASP A N 1
ATOM 1614 C CA . ASP A 1 194 ? 22.084 0.521 -40.394 1.00 86.88 194 ASP A CA 1
ATOM 1615 C C . ASP A 1 194 ? 20.961 0.008 -39.477 1.00 86.88 194 ASP A C 1
ATOM 1617 O O . ASP A 1 194 ? 19.887 -0.352 -39.952 1.00 86.88 194 ASP A O 1
ATOM 1621 N N . PHE A 1 195 ? 21.192 -0.064 -38.161 1.00 90.31 195 PHE A N 1
ATOM 1622 C CA . PHE A 1 195 ? 20.175 -0.530 -37.226 1.00 90.31 195 PHE A CA 1
ATOM 1623 C C . PHE A 1 195 ? 19.133 0.560 -36.957 1.00 90.31 195 PHE A C 1
ATOM 1625 O O . PHE A 1 195 ? 19.460 1.632 -36.429 1.00 90.31 195 PHE A O 1
ATOM 1632 N N . ASP A 1 196 ? 17.878 0.256 -37.287 1.00 90.75 196 ASP A N 1
ATOM 1633 C CA . ASP A 1 196 ? 16.723 1.093 -36.978 1.00 90.75 196 ASP A CA 1
ATOM 1634 C C . ASP A 1 196 ? 16.190 0.772 -35.576 1.00 90.75 196 ASP A C 1
ATOM 1636 O O . ASP A 1 196 ? 15.482 -0.211 -35.342 1.00 90.75 196 ASP A O 1
ATOM 1640 N N . VAL A 1 197 ? 16.566 1.625 -34.622 1.00 91.19 197 VAL A N 1
ATOM 1641 C CA . VAL A 1 197 ? 16.153 1.501 -33.222 1.00 91.19 197 VAL A CA 1
ATOM 1642 C C . VAL A 1 197 ? 14.643 1.698 -33.070 1.00 91.19 197 VAL A C 1
ATOM 1644 O O . VAL A 1 197 ? 14.034 1.044 -32.223 1.00 91.19 197 VAL A O 1
ATOM 1647 N N . LEU A 1 198 ? 14.040 2.591 -33.862 1.00 93.25 198 LEU A N 1
ATOM 1648 C CA . LEU A 1 198 ? 12.625 2.923 -33.744 1.00 93.25 198 LEU A CA 1
ATOM 1649 C C . LEU A 1 198 ? 11.763 1.761 -34.224 1.00 93.25 198 LEU A C 1
ATOM 1651 O O . LEU A 1 198 ? 10.905 1.306 -33.472 1.00 93.25 198 LEU A O 1
ATOM 1655 N N . GLU A 1 199 ? 12.011 1.249 -35.429 1.00 92.38 199 GLU A N 1
ATOM 1656 C CA . GLU A 1 199 ? 11.232 0.126 -35.962 1.00 92.38 199 GLU A CA 1
ATOM 1657 C C . GLU A 1 199 ? 11.434 -1.142 -35.129 1.00 92.38 199 GLU A C 1
ATOM 1659 O O . GLU A 1 199 ? 10.472 -1.870 -34.880 1.00 92.38 199 GLU A O 1
ATOM 1664 N N . HIS A 1 200 ? 12.644 -1.381 -34.606 1.00 91.56 200 HIS A N 1
ATOM 1665 C CA . HIS A 1 200 ? 12.853 -2.475 -33.661 1.00 91.56 200 HIS A CA 1
ATOM 1666 C C . HIS A 1 200 ? 11.986 -2.318 -32.407 1.00 91.56 200 HIS A C 1
ATOM 1668 O O . HIS A 1 200 ? 11.339 -3.274 -31.977 1.00 91.56 200 HIS A O 1
ATOM 1674 N N . LEU A 1 201 ? 11.964 -1.120 -31.817 1.00 91.12 201 LEU A N 1
ATOM 1675 C CA . LEU A 1 201 ? 11.174 -0.854 -30.623 1.00 91.12 201 LEU A CA 1
ATOM 1676 C C . LEU A 1 201 ? 9.677 -1.022 -30.905 1.00 91.12 201 LEU A C 1
ATOM 1678 O O . LEU A 1 201 ? 9.009 -1.716 -30.144 1.00 91.12 201 LEU A O 1
ATOM 1682 N N . LEU A 1 202 ? 9.174 -0.462 -32.012 1.00 91.25 202 LEU A N 1
ATOM 1683 C CA . LEU A 1 202 ? 7.779 -0.594 -32.446 1.00 91.25 202 LEU A CA 1
ATOM 1684 C C . LEU A 1 202 ? 7.382 -2.062 -32.670 1.00 91.25 202 LEU A C 1
ATOM 1686 O O . LEU A 1 202 ? 6.322 -2.483 -32.210 1.00 91.25 202 LEU A O 1
ATOM 1690 N N . TYR A 1 203 ? 8.255 -2.862 -33.287 1.00 89.75 203 TYR A N 1
ATOM 1691 C CA . TYR A 1 203 ? 8.047 -4.301 -33.455 1.00 89.75 203 TYR A CA 1
ATOM 1692 C C . TYR A 1 203 ? 7.958 -5.037 -32.108 1.00 89.75 203 TYR A C 1
ATOM 1694 O O . TYR A 1 203 ? 7.083 -5.873 -31.888 1.00 89.75 203 TYR A O 1
ATOM 1702 N N . ARG A 1 204 ? 8.834 -4.708 -31.151 1.00 85.06 204 ARG A N 1
ATOM 1703 C CA . ARG A 1 204 ? 8.870 -5.358 -29.825 1.00 85.06 204 ARG A CA 1
ATOM 1704 C C . ARG A 1 204 ? 7.642 -5.056 -28.969 1.00 85.06 204 ARG A C 1
ATOM 1706 O O . ARG A 1 204 ? 7.332 -5.832 -28.060 1.00 85.06 204 ARG A O 1
ATOM 1713 N N . ILE A 1 205 ? 6.948 -3.959 -29.254 1.00 83.69 205 ILE A N 1
ATOM 1714 C CA . ILE A 1 205 ? 5.770 -3.499 -28.515 1.00 83.69 205 ILE A CA 1
ATOM 1715 C C . ILE A 1 205 ? 4.469 -3.659 -29.294 1.00 83.69 205 ILE A C 1
ATOM 1717 O O . ILE A 1 205 ? 3.480 -3.032 -28.932 1.00 83.69 205 ILE A O 1
ATOM 1721 N N . GLU A 1 206 ? 4.425 -4.522 -30.310 1.00 81.38 206 GLU A N 1
ATOM 1722 C CA . GLU A 1 206 ? 3.214 -4.794 -31.101 1.00 81.38 206 GLU A CA 1
ATOM 1723 C C . GLU A 1 206 ? 1.981 -5.083 -30.217 1.00 81.38 206 GLU A C 1
ATOM 1725 O O . GLU A 1 206 ? 0.875 -4.626 -30.495 1.00 81.38 206 GLU A O 1
ATOM 1730 N N . LYS A 1 207 ? 2.192 -5.716 -29.054 1.00 76.31 207 LYS A N 1
ATOM 1731 C CA . LYS A 1 207 ? 1.166 -5.966 -28.024 1.00 76.31 207 LYS A CA 1
ATOM 1732 C C . LYS A 1 207 ? 0.529 -4.714 -27.402 1.00 76.31 207 LYS A C 1
ATOM 1734 O O . LYS A 1 207 ? -0.462 -4.843 -26.698 1.00 76.31 207 LYS A O 1
ATOM 1739 N N . MET A 1 208 ? 1.091 -3.520 -27.598 1.00 83.75 208 MET A N 1
ATOM 1740 C CA . MET A 1 208 ? 0.445 -2.257 -27.208 1.00 83.75 208 MET A CA 1
ATOM 1741 C C . MET A 1 208 ? -0.749 -1.920 -28.106 1.00 83.75 208 MET A C 1
ATOM 1743 O O . MET A 1 208 ? -1.553 -1.054 -27.749 1.00 83.75 208 MET A O 1
ATOM 1747 N N . GLU A 1 209 ? -0.856 -2.586 -29.262 1.00 85.44 209 GLU A N 1
ATOM 1748 C CA . GLU A 1 209 ? -1.938 -2.435 -30.233 1.00 85.44 209 GLU A CA 1
ATOM 1749 C C . GLU A 1 209 ? -2.162 -0.967 -30.638 1.00 85.44 209 GLU A C 1
ATOM 1751 O O . GLU A 1 209 ? -3.297 -0.528 -30.817 1.00 85.44 209 GLU A O 1
ATOM 1756 N N . LEU A 1 210 ? -1.109 -0.149 -30.711 1.00 88.69 210 LEU A N 1
ATOM 1757 C CA . LEU A 1 210 ? -1.245 1.256 -31.111 1.00 88.69 210 LEU A CA 1
ATOM 1758 C C . LEU A 1 210 ? -1.951 1.353 -32.473 1.00 88.69 210 LEU A C 1
ATOM 1760 O O . LEU A 1 210 ? -1.730 0.513 -33.342 1.00 88.69 210 LEU A O 1
ATOM 1764 N N . SER A 1 211 ? -2.815 2.359 -32.649 1.00 88.81 211 SER A N 1
ATOM 1765 C CA . SER A 1 211 ? -3.501 2.540 -33.932 1.00 88.81 211 SER A CA 1
ATOM 1766 C C . SER A 1 211 ? -2.495 2.894 -35.027 1.00 88.81 211 SER A C 1
ATOM 1768 O O . SER A 1 211 ? -1.446 3.484 -34.748 1.00 88.81 211 SER A O 1
ATOM 1770 N N . GLU A 1 212 ? -2.816 2.568 -36.277 1.00 90.06 212 GLU A N 1
ATOM 1771 C CA . GLU A 1 212 ? -1.917 2.845 -37.399 1.00 90.06 212 GLU A CA 1
ATOM 1772 C C . GLU A 1 212 ? -1.646 4.353 -37.541 1.00 90.06 212 GLU A C 1
ATOM 1774 O O . GLU A 1 212 ? -0.523 4.760 -37.829 1.00 90.06 212 GLU A O 1
ATOM 1779 N N . GLU A 1 213 ? -2.626 5.207 -37.226 1.00 90.19 213 GLU A N 1
ATOM 1780 C CA . GLU A 1 213 ? -2.429 6.659 -37.193 1.00 90.19 213 GLU A CA 1
ATOM 1781 C C . GLU A 1 213 ? -1.391 7.067 -36.139 1.00 90.19 213 GLU A C 1
ATOM 1783 O O . GLU A 1 213 ? -0.530 7.907 -36.409 1.00 90.19 213 GLU A O 1
ATOM 1788 N N . ALA A 1 214 ? -1.431 6.462 -34.946 1.00 90.19 214 ALA A N 1
ATOM 1789 C CA . ALA A 1 214 ? -0.454 6.729 -33.895 1.00 90.19 214 ALA A CA 1
ATOM 1790 C C . ALA A 1 214 ? 0.949 6.254 -34.303 1.00 90.19 214 ALA A C 1
ATOM 1792 O O . ALA A 1 214 ? 1.918 6.989 -34.112 1.00 90.19 214 ALA A O 1
ATOM 1793 N N . LEU A 1 215 ? 1.064 5.071 -34.915 1.00 92.62 215 LEU A N 1
ATOM 1794 C CA . LEU A 1 215 ? 2.336 4.553 -35.429 1.00 92.62 215 LEU A CA 1
ATOM 1795 C C . LEU A 1 215 ? 2.927 5.473 -36.505 1.00 92.62 215 LEU A C 1
ATOM 1797 O O . LEU A 1 215 ? 4.109 5.811 -36.449 1.00 92.62 215 LEU A O 1
ATOM 1801 N N . GLN A 1 216 ? 2.107 5.951 -37.443 1.00 92.62 216 GLN A N 1
ATOM 1802 C CA . GLN A 1 216 ? 2.534 6.911 -38.465 1.00 92.62 216 GLN A CA 1
ATOM 1803 C C . GLN A 1 216 ? 2.976 8.248 -37.861 1.00 92.62 216 GLN A C 1
ATOM 1805 O O . GLN A 1 216 ? 3.977 8.819 -38.298 1.00 92.62 216 GLN A O 1
ATOM 1810 N N . MET A 1 217 ? 2.275 8.745 -36.838 1.00 92.06 217 MET A N 1
ATOM 1811 C CA . MET A 1 217 ? 2.685 9.953 -36.117 1.00 92.06 217 MET A CA 1
ATOM 1812 C C . MET A 1 217 ? 4.038 9.777 -35.424 1.00 92.06 217 MET A C 1
ATOM 1814 O O . MET A 1 217 ? 4.881 10.668 -35.522 1.00 92.06 217 MET A O 1
ATOM 1818 N N . ILE A 1 218 ? 4.263 8.635 -34.768 1.00 93.69 218 ILE A N 1
ATOM 1819 C CA . ILE A 1 218 ? 5.535 8.309 -34.112 1.00 93.69 218 ILE A CA 1
ATOM 1820 C C . ILE A 1 218 ? 6.668 8.264 -35.145 1.00 93.69 218 ILE A C 1
ATOM 1822 O O . ILE A 1 218 ? 7.672 8.953 -34.971 1.00 93.69 218 ILE A O 1
ATOM 1826 N N . ARG A 1 219 ? 6.489 7.531 -36.252 1.00 94.31 219 ARG A N 1
ATOM 1827 C CA . ARG A 1 219 ? 7.475 7.450 -37.345 1.00 94.31 219 ARG A CA 1
ATOM 1828 C C . ARG A 1 219 ? 7.823 8.823 -37.905 1.00 94.31 219 ARG A C 1
ATOM 1830 O O . ARG A 1 219 ? 8.991 9.164 -38.031 1.00 94.31 219 ARG A O 1
ATOM 1837 N N . LYS A 1 220 ? 6.809 9.649 -38.162 1.00 93.44 220 LYS A N 1
ATOM 1838 C CA . LYS A 1 220 ? 6.996 11.016 -38.659 1.00 93.44 220 LYS A CA 1
ATOM 1839 C C . LYS A 1 220 ? 7.729 11.914 -37.659 1.00 93.44 220 LYS A C 1
ATOM 1841 O O . LYS A 1 220 ? 8.521 12.760 -38.061 1.00 93.44 220 LYS A O 1
ATOM 1846 N N . GLN A 1 221 ? 7.461 11.766 -36.362 1.00 93.56 221 GLN A N 1
ATOM 1847 C CA . GLN A 1 221 ? 8.120 12.553 -35.317 1.00 93.56 221 GLN A CA 1
ATOM 1848 C C . GLN A 1 221 ? 9.617 12.226 -35.200 1.00 93.56 221 GLN A C 1
ATOM 1850 O O . GLN A 1 221 ? 10.403 13.104 -34.838 1.00 93.56 221 GLN A O 1
ATOM 1855 N N . PHE A 1 222 ? 9.999 10.987 -35.508 1.00 93.25 222 PHE A N 1
ATOM 1856 C CA . PHE A 1 222 ? 11.357 10.467 -35.365 1.00 93.25 222 PHE A CA 1
ATOM 1857 C C . PHE A 1 222 ? 11.978 10.055 -36.707 1.00 93.25 222 PHE A C 1
ATOM 1859 O O . PHE A 1 222 ? 12.796 9.143 -36.740 1.00 93.25 222 PHE A O 1
ATOM 1866 N N . GLU A 1 223 ? 11.629 10.743 -37.800 1.00 89.25 223 GLU A N 1
ATOM 1867 C CA . GLU A 1 223 ? 12.160 10.467 -39.147 1.00 89.25 223 GLU A CA 1
ATOM 1868 C C . GLU A 1 223 ? 13.702 10.526 -39.190 1.00 89.25 223 GLU A C 1
ATOM 1870 O O . GLU A 1 223 ? 14.338 9.719 -39.861 1.00 89.25 223 GLU A O 1
ATOM 1875 N N . ASP A 1 224 ? 14.311 11.420 -38.399 1.00 90.31 224 ASP A N 1
ATOM 1876 C CA . ASP A 1 224 ? 15.750 11.422 -38.100 1.00 90.31 224 ASP A CA 1
ATOM 1877 C C . ASP A 1 224 ? 15.999 10.969 -36.650 1.00 90.31 224 ASP A C 1
ATOM 1879 O O . ASP A 1 224 ? 16.194 11.781 -35.737 1.00 90.31 224 ASP A O 1
ATOM 1883 N N . THR A 1 225 ? 15.974 9.651 -36.422 1.00 89.75 225 THR A N 1
ATOM 1884 C CA . THR A 1 225 ? 16.133 9.043 -35.088 1.00 89.75 225 THR A CA 1
ATOM 1885 C C . THR A 1 225 ? 17.433 9.455 -34.387 1.00 89.75 225 THR A C 1
ATOM 1887 O O . THR A 1 225 ? 17.489 9.493 -33.158 1.00 89.75 225 THR A O 1
ATOM 1890 N N . ASP A 1 226 ? 18.486 9.798 -35.136 1.00 90.81 226 ASP A N 1
ATOM 1891 C CA . ASP A 1 226 ? 19.823 10.077 -34.597 1.00 90.81 226 ASP A CA 1
ATOM 1892 C C . ASP A 1 226 ? 19.895 11.336 -33.726 1.00 90.81 226 ASP A C 1
ATOM 1894 O O . ASP A 1 226 ? 20.796 11.466 -32.880 1.00 90.81 226 ASP A O 1
ATOM 1898 N N . GLN A 1 227 ? 18.942 12.256 -33.896 1.00 92.69 227 GLN A N 1
ATOM 1899 C CA . GLN A 1 227 ? 18.871 13.494 -33.121 1.00 92.69 227 GLN A CA 1
ATOM 1900 C C . GLN A 1 227 ? 18.286 13.308 -31.722 1.00 92.69 227 GLN A C 1
ATOM 1902 O O . GLN A 1 227 ? 18.513 14.173 -30.862 1.00 92.69 227 GLN A O 1
ATOM 1907 N N . PHE A 1 228 ? 17.589 12.195 -31.496 1.00 93.69 228 PHE A N 1
ATOM 1908 C CA . PHE A 1 228 ? 16.809 11.928 -30.297 1.00 93.69 228 PHE A CA 1
ATOM 1909 C C . PHE A 1 228 ? 17.492 10.908 -29.390 1.00 93.69 228 PHE A C 1
ATOM 1911 O O . PHE A 1 228 ? 18.315 10.088 -29.806 1.00 93.69 228 PHE A O 1
ATOM 1918 N N . SER A 1 229 ? 17.160 10.991 -28.110 1.00 93.75 229 SER A N 1
ATOM 1919 C CA . SER A 1 229 ? 17.528 10.018 -27.091 1.00 93.75 229 SER A CA 1
ATOM 1920 C C . SER A 1 229 ? 16.542 8.853 -27.035 1.00 93.75 229 SER A C 1
ATOM 1922 O O . SER A 1 229 ? 15.369 8.991 -27.386 1.00 93.75 229 SER A O 1
ATOM 1924 N N . LEU A 1 230 ? 17.002 7.708 -26.525 1.00 92.50 230 LEU A N 1
ATOM 1925 C CA . LEU A 1 230 ? 16.135 6.544 -26.306 1.00 92.50 230 LEU A CA 1
ATOM 1926 C C . LEU A 1 230 ? 14.955 6.880 -25.377 1.00 92.50 230 LEU A C 1
ATOM 1928 O O . LEU A 1 230 ? 13.840 6.415 -25.595 1.00 92.50 230 LEU A O 1
ATOM 1932 N N . ALA A 1 231 ? 15.179 7.726 -24.367 1.00 91.69 231 ALA A N 1
ATOM 1933 C CA . ALA A 1 231 ? 14.153 8.199 -23.443 1.00 91.69 231 ALA A CA 1
ATOM 1934 C C . ALA A 1 231 ? 13.060 9.019 -24.140 1.00 91.69 231 ALA A C 1
ATOM 1936 O O . ALA A 1 231 ? 11.891 8.873 -23.792 1.00 91.69 231 ALA A O 1
ATOM 1937 N N . GLU A 1 232 ? 13.419 9.875 -25.101 1.00 92.19 232 GLU A N 1
ATOM 1938 C CA . GLU A 1 232 ? 12.442 10.678 -25.848 1.00 92.19 232 GLU A CA 1
ATOM 1939 C C . GLU A 1 232 ? 11.529 9.786 -26.684 1.00 92.19 232 GLU A C 1
ATOM 1941 O O . GLU A 1 232 ? 10.309 9.923 -26.599 1.00 92.19 232 GLU A O 1
ATOM 1946 N N . ILE A 1 233 ? 12.106 8.829 -27.413 1.00 93.88 233 ILE A N 1
ATOM 1947 C CA . ILE A 1 233 ? 11.342 7.862 -28.210 1.00 93.88 233 ILE A CA 1
ATOM 1948 C C . ILE A 1 233 ? 10.421 7.042 -27.299 1.00 93.88 233 ILE A C 1
ATOM 1950 O O . ILE A 1 233 ? 9.215 6.962 -27.528 1.00 93.88 233 ILE A O 1
ATOM 1954 N N . TYR A 1 234 ? 10.972 6.503 -26.213 1.00 93.38 234 TYR A N 1
ATOM 1955 C CA . TYR A 1 234 ? 10.244 5.708 -25.228 1.00 93.38 234 TYR A CA 1
ATOM 1956 C C . TYR A 1 234 ? 9.053 6.453 -24.616 1.00 93.38 234 TYR A C 1
ATOM 1958 O O . TYR A 1 234 ? 7.941 5.929 -24.570 1.00 93.38 234 TYR A O 1
ATOM 1966 N N . LEU A 1 235 ? 9.269 7.682 -24.136 1.00 92.38 235 LEU A N 1
ATOM 1967 C CA . LEU A 1 235 ? 8.216 8.468 -23.493 1.00 92.38 235 LEU A CA 1
ATOM 1968 C C . LEU A 1 235 ? 7.144 8.889 -24.498 1.00 92.38 235 LEU A C 1
ATOM 1970 O O . LEU A 1 235 ? 5.972 8.947 -24.135 1.00 92.38 235 LEU A O 1
ATOM 1974 N N . TYR A 1 236 ? 7.526 9.153 -25.748 1.00 93.00 236 TYR A N 1
ATOM 1975 C CA . TYR A 1 236 ? 6.582 9.508 -26.801 1.00 93.00 236 TYR A CA 1
ATOM 1976 C C . TYR A 1 236 ? 5.683 8.325 -27.180 1.00 93.00 236 TYR A C 1
ATOM 1978 O O . TYR A 1 236 ? 4.467 8.473 -27.264 1.00 93.00 236 TYR A O 1
ATOM 1986 N N . ILE A 1 237 ? 6.251 7.127 -27.309 1.00 93.88 237 ILE A N 1
ATOM 1987 C CA . ILE A 1 237 ? 5.477 5.896 -27.505 1.00 93.88 237 ILE A CA 1
ATOM 1988 C C . ILE A 1 237 ? 4.531 5.658 -26.321 1.00 93.88 237 ILE A C 1
ATOM 1990 O O . ILE A 1 237 ? 3.334 5.431 -26.511 1.00 93.88 237 ILE A O 1
ATOM 1994 N N . LEU A 1 238 ? 5.043 5.762 -25.090 1.00 93.50 238 LEU A N 1
ATOM 1995 C CA . LEU A 1 238 ? 4.247 5.567 -23.879 1.00 93.50 238 LEU A CA 1
ATOM 1996 C C . LEU A 1 238 ? 3.101 6.587 -23.767 1.00 93.50 238 LEU A C 1
ATOM 1998 O O . LEU A 1 238 ? 2.013 6.241 -23.309 1.00 93.50 238 LEU A O 1
ATOM 2002 N N . LEU A 1 239 ? 3.318 7.827 -24.216 1.00 93.62 239 LEU A N 1
ATOM 2003 C CA . LEU A 1 239 ? 2.292 8.867 -24.278 1.00 93.62 239 LEU A CA 1
ATOM 2004 C C . LEU A 1 239 ? 1.128 8.456 -25.182 1.00 93.62 239 LEU A C 1
ATOM 2006 O O . LEU A 1 239 ? -0.029 8.545 -24.771 1.00 93.62 239 LEU A O 1
ATOM 2010 N N . HIS A 1 240 ? 1.432 7.998 -26.397 1.00 93.62 240 HIS A N 1
ATOM 2011 C CA . HIS A 1 240 ? 0.418 7.534 -27.344 1.00 93.62 240 HIS A CA 1
ATOM 2012 C C . HIS A 1 240 ? -0.309 6.288 -26.832 1.00 93.62 240 HIS A C 1
ATOM 2014 O O . HIS A 1 240 ? -1.531 6.194 -26.969 1.00 93.62 240 HIS A O 1
ATOM 2020 N N . TYR A 1 241 ? 0.410 5.380 -26.168 1.00 94.06 241 TYR A N 1
ATOM 2021 C CA . TYR A 1 241 ? -0.201 4.243 -25.491 1.00 94.06 241 TYR A CA 1
ATOM 2022 C C . TYR A 1 241 ? -1.195 4.686 -24.412 1.00 94.06 241 TYR A C 1
ATOM 2024 O O . TYR A 1 241 ? -2.335 4.230 -24.418 1.00 94.06 241 TYR A O 1
ATOM 2032 N N . PHE A 1 242 ? -0.821 5.603 -23.514 1.00 93.25 242 PHE A N 1
ATOM 2033 C CA . PHE A 1 242 ? -1.734 6.071 -22.467 1.00 93.25 242 PHE A CA 1
ATOM 2034 C C . PHE A 1 242 ? -2.927 6.857 -23.012 1.00 93.25 242 PHE A C 1
ATOM 2036 O O . PHE A 1 242 ? -4.038 6.662 -22.524 1.00 93.25 242 PHE A O 1
ATOM 2043 N N . ALA A 1 243 ? -2.726 7.691 -24.035 1.00 93.25 243 ALA A N 1
ATOM 2044 C CA . ALA A 1 243 ? -3.815 8.400 -24.706 1.00 93.25 243 ALA A CA 1
ATOM 2045 C C . ALA A 1 243 ? -4.863 7.412 -25.243 1.00 93.25 243 ALA A C 1
ATOM 2047 O O . ALA A 1 243 ? -6.044 7.514 -24.910 1.00 93.25 243 ALA A O 1
ATOM 2048 N N . LYS A 1 244 ? -4.411 6.372 -25.959 1.00 92.56 244 LYS A N 1
ATOM 2049 C CA . LYS A 1 244 ? -5.281 5.277 -26.406 1.00 92.56 244 LYS A CA 1
ATOM 2050 C C . LYS A 1 244 ? -5.931 4.563 -25.218 1.00 92.56 244 LYS A C 1
ATOM 2052 O O . LYS A 1 244 ? -7.147 4.395 -25.191 1.00 92.56 244 LYS A O 1
ATOM 2057 N N . ARG A 1 245 ? -5.134 4.136 -24.233 1.00 91.69 245 ARG A N 1
ATOM 2058 C CA . ARG A 1 245 ? -5.585 3.260 -23.142 1.00 91.69 245 ARG A CA 1
ATOM 2059 C C . ARG A 1 245 ? -6.677 3.885 -22.286 1.00 91.69 245 ARG A C 1
ATOM 2061 O O . ARG A 1 245 ? -7.585 3.179 -21.857 1.00 91.69 245 ARG A O 1
ATOM 2068 N N . PHE A 1 246 ? -6.588 5.187 -22.041 1.00 91.50 246 PHE A N 1
ATOM 2069 C CA . PHE A 1 246 ? -7.577 5.921 -21.255 1.00 91.50 246 PHE A CA 1
ATOM 2070 C C . PHE A 1 246 ? -8.632 6.625 -22.112 1.00 91.50 246 PHE A C 1
ATOM 2072 O O . PHE A 1 246 ? -9.499 7.288 -21.548 1.00 91.50 246 PHE A O 1
ATOM 2079 N N . ASN A 1 247 ? -8.579 6.461 -23.439 1.00 92.06 247 ASN A N 1
ATOM 2080 C CA . ASN A 1 247 ? -9.448 7.137 -24.400 1.00 92.06 247 ASN A CA 1
ATOM 2081 C C . ASN A 1 247 ? -9.475 8.664 -24.189 1.00 92.06 247 ASN A C 1
ATOM 2083 O O . ASN A 1 247 ? -10.533 9.277 -24.045 1.00 92.06 247 ASN A O 1
ATOM 2087 N N . VAL A 1 248 ? -8.285 9.260 -24.117 1.00 93.44 248 VAL A N 1
ATOM 2088 C CA . VAL A 1 248 ? -8.070 10.702 -23.940 1.00 93.44 248 VAL A CA 1
ATOM 2089 C C . VAL A 1 248 ? -7.102 11.226 -24.993 1.00 93.44 248 VAL A C 1
ATOM 2091 O O . VAL A 1 248 ? -6.439 10.457 -25.691 1.00 93.44 248 VAL A O 1
ATOM 2094 N N . ASP A 1 249 ? -6.985 12.545 -25.103 1.00 92.56 249 ASP A N 1
ATOM 2095 C CA . ASP A 1 249 ? -5.979 13.133 -25.975 1.00 92.56 249 ASP A CA 1
ATOM 2096 C C . ASP A 1 249 ? -4.552 13.005 -25.393 1.00 92.56 249 ASP A C 1
ATOM 2098 O O . ASP A 1 249 ? -4.314 12.717 -24.214 1.00 92.56 249 ASP A O 1
ATOM 2102 N N . THR A 1 250 ? -3.553 13.236 -26.245 1.00 91.25 250 THR A N 1
ATOM 2103 C CA . THR A 1 250 ? -2.141 13.224 -25.833 1.00 91.25 250 THR A CA 1
ATOM 2104 C C . THR A 1 250 ? -1.756 14.394 -24.919 1.00 91.25 250 THR A C 1
ATOM 2106 O O . THR A 1 250 ? -0.624 14.435 -24.445 1.00 91.25 250 THR A O 1
ATOM 2109 N N . CYS A 1 251 ? -2.626 15.384 -24.707 1.00 90.38 251 CYS A N 1
ATOM 2110 C CA . CYS A 1 251 ? -2.370 16.483 -23.777 1.00 90.38 251 CYS A CA 1
ATOM 2111 C C . CYS A 1 251 ? -2.705 16.046 -22.347 1.00 90.38 251 CYS A C 1
ATOM 2113 O O . CYS A 1 251 ? -1.872 16.198 -21.458 1.00 90.38 251 CYS A O 1
ATOM 2115 N N . ASP A 1 252 ? -3.857 15.412 -22.144 1.00 90.38 252 ASP A N 1
ATOM 2116 C CA . ASP A 1 252 ? -4.301 14.879 -20.859 1.00 90.38 252 ASP A CA 1
ATOM 2117 C C . ASP A 1 252 ? -3.439 13.694 -20.414 1.00 90.38 252 ASP A C 1
ATOM 2119 O O . ASP A 1 252 ? -2.988 13.636 -19.267 1.00 90.38 252 ASP A O 1
ATOM 2123 N N . ALA A 1 253 ? -3.125 12.774 -21.334 1.00 90.88 253 ALA A N 1
ATOM 2124 C CA . ALA A 1 253 ? -2.241 11.643 -21.043 1.00 90.88 253 ALA A CA 1
ATOM 2125 C C . ALA A 1 253 ? -0.831 12.090 -20.619 1.00 90.88 253 ALA A C 1
ATOM 2127 O O . ALA A 1 253 ? -0.154 11.393 -19.859 1.00 90.88 253 ALA A O 1
ATOM 2128 N N . ARG A 1 254 ? -0.389 13.274 -21.063 1.00 89.75 254 ARG A N 1
ATOM 2129 C CA . ARG A 1 254 ? 0.931 13.822 -20.728 1.00 89.75 254 ARG A CA 1
ATOM 2130 C C . ARG A 1 254 ? 1.092 14.105 -19.244 1.00 89.75 254 ARG A C 1
ATOM 2132 O O . ARG A 1 254 ? 2.201 13.983 -18.733 1.00 89.75 254 ARG A O 1
ATOM 2139 N N . LEU A 1 255 ? 0.003 14.393 -18.534 1.00 89.25 255 LEU A N 1
ATOM 2140 C CA . LEU A 1 255 ? 0.028 14.632 -17.090 1.00 89.25 255 LEU A CA 1
ATOM 2141 C C . LEU A 1 255 ? 0.574 13.426 -16.303 1.00 89.25 255 LEU A C 1
ATOM 2143 O O . LEU A 1 255 ? 1.127 13.599 -15.218 1.00 89.25 255 LEU A O 1
ATOM 2147 N N . LEU A 1 256 ? 0.486 12.209 -16.859 1.00 87.56 256 LEU A N 1
ATOM 2148 C CA . LEU A 1 256 ? 1.087 11.001 -16.276 1.00 87.56 256 LEU A CA 1
ATOM 2149 C C . LEU A 1 256 ? 2.615 10.944 -16.422 1.00 87.56 256 LEU A C 1
ATOM 2151 O O . LEU A 1 256 ? 3.265 10.171 -15.722 1.00 87.56 256 LEU A O 1
ATOM 2155 N N . LEU A 1 257 ? 3.187 11.728 -17.335 1.00 87.31 257 LEU A N 1
ATOM 2156 C CA . LEU A 1 257 ? 4.608 11.716 -17.688 1.00 87.31 257 LEU A CA 1
ATOM 2157 C C . LEU A 1 257 ? 5.354 12.977 -17.214 1.00 87.31 257 LEU A C 1
ATOM 2159 O O . LEU A 1 257 ? 6.555 13.098 -17.449 1.00 87.31 257 LEU A O 1
ATOM 2163 N N . GLU A 1 258 ? 4.677 13.908 -16.536 1.00 79.94 258 GLU A N 1
ATOM 2164 C CA . GLU A 1 258 ? 5.237 15.196 -16.112 1.00 79.94 258 GLU A CA 1
ATOM 2165 C C . GLU A 1 258 ? 5.556 15.276 -14.603 1.00 79.94 258 GLU A C 1
ATOM 2167 O O . GLU A 1 258 ? 4.961 14.616 -13.748 1.00 79.94 258 GLU A O 1
ATOM 2172 N N . GLY A 1 259 ? 6.522 16.133 -14.249 1.00 68.69 259 GLY A N 1
ATOM 2173 C CA . GLY A 1 259 ? 6.833 16.496 -12.861 1.00 68.69 259 GLY A CA 1
ATOM 2174 C C . GLY A 1 259 ? 7.321 15.337 -11.979 1.00 68.69 259 GLY A C 1
ATOM 2175 O O . GLY A 1 259 ? 8.142 14.514 -12.378 1.00 68.69 259 GLY A O 1
ATOM 2176 N N . HIS A 1 260 ? 6.826 15.272 -10.738 1.00 61.81 260 HIS A N 1
ATOM 2177 C CA . HIS A 1 260 ? 7.144 14.198 -9.782 1.00 61.81 260 HIS A CA 1
ATOM 2178 C C . HIS A 1 260 ? 6.412 12.875 -10.074 1.00 61.81 260 HIS A C 1
ATOM 2180 O O . HIS A 1 260 ? 6.521 11.925 -9.291 1.00 61.81 260 HIS A O 1
ATOM 2186 N N . HIS A 1 261 ? 5.661 12.817 -11.176 1.00 64.19 261 HIS A N 1
ATOM 2187 C CA . HIS A 1 261 ? 4.861 11.667 -11.585 1.00 64.19 261 HIS A CA 1
ATOM 2188 C C . HIS A 1 261 ? 5.555 10.796 -12.628 1.00 64.19 261 HIS A C 1
ATOM 2190 O O . HIS A 1 261 ? 4.981 9.783 -13.014 1.00 64.19 261 HIS A O 1
ATOM 2196 N N . LEU A 1 262 ? 6.796 11.137 -13.015 1.00 65.94 262 LEU A N 1
ATOM 2197 C CA . LEU A 1 262 ? 7.552 10.366 -13.995 1.00 65.94 262 LEU A CA 1
ATOM 2198 C C . LEU A 1 262 ? 7.565 8.877 -13.624 1.00 65.94 262 LEU A C 1
ATOM 2200 O O . LEU A 1 262 ? 7.997 8.512 -12.516 1.00 65.94 262 LEU A O 1
ATOM 2204 N N . PRO A 1 263 ? 7.107 8.009 -14.534 1.00 67.25 263 PRO A N 1
ATOM 2205 C CA . PRO A 1 263 ? 7.050 6.602 -14.242 1.00 67.25 263 PRO A CA 1
ATOM 2206 C C . PRO A 1 263 ? 8.467 6.009 -14.276 1.00 67.25 263 PRO A C 1
ATOM 2208 O O . PRO A 1 263 ? 9.401 6.557 -14.868 1.00 67.25 263 PRO A O 1
ATOM 2211 N N . THR A 1 264 ? 8.673 4.918 -13.543 1.00 79.31 264 THR A N 1
ATOM 2212 C CA . THR A 1 264 ? 10.000 4.299 -13.428 1.00 79.31 264 THR A CA 1
ATOM 2213 C C . THR A 1 264 ? 10.446 3.722 -14.766 1.00 79.31 264 THR A C 1
ATOM 2215 O O . THR A 1 264 ? 9.649 3.083 -15.445 1.00 79.31 264 THR A O 1
ATOM 2218 N N . TRP A 1 265 ? 11.726 3.862 -15.117 1.00 85.69 265 TRP A N 1
ATOM 2219 C CA . TRP A 1 265 ? 12.299 3.205 -16.295 1.00 85.69 265 TRP A CA 1
ATOM 2220 C C . TRP A 1 265 ? 12.182 1.683 -16.178 1.00 85.69 265 TRP A C 1
ATOM 2222 O O . TRP A 1 265 ? 12.875 1.063 -15.372 1.00 85.69 265 TRP A O 1
ATOM 2232 N N . LYS A 1 266 ? 11.289 1.102 -16.974 1.00 89.44 266 LYS A N 1
ATOM 2233 C CA . LYS A 1 266 ? 11.019 -0.333 -17.073 1.00 89.44 266 LYS A CA 1
ATOM 2234 C C . LYS A 1 266 ? 10.496 -0.637 -18.484 1.00 89.44 266 LYS A C 1
ATOM 2236 O O . LYS A 1 266 ? 10.180 0.313 -19.189 1.00 89.44 266 LYS A O 1
ATOM 2241 N N . PRO A 1 267 ? 10.387 -1.907 -18.890 1.00 90.56 267 PRO A N 1
ATOM 2242 C CA . PRO A 1 267 ? 9.904 -2.279 -20.221 1.00 90.56 267 PRO A CA 1
ATOM 2243 C C . PRO A 1 267 ? 8.524 -1.683 -20.528 1.00 90.56 267 PRO A C 1
ATOM 2245 O O . PRO A 1 267 ? 7.667 -1.667 -19.635 1.00 90.56 267 PRO A O 1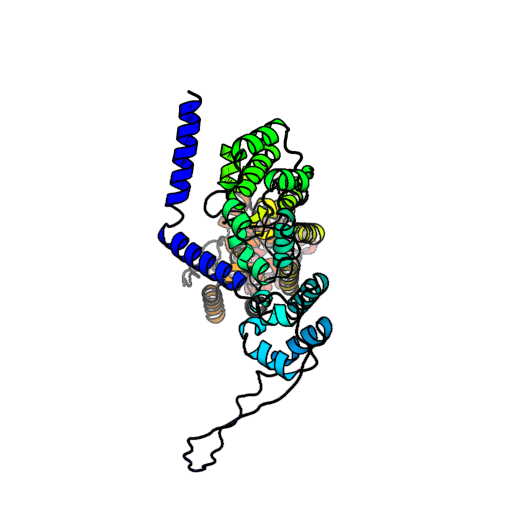
ATOM 2248 N N . LEU A 1 268 ? 8.262 -1.258 -21.771 1.00 91.06 268 LEU A N 1
ATOM 2249 C CA . LEU A 1 268 ? 6.956 -0.707 -22.166 1.00 91.06 268 LEU A CA 1
ATOM 2250 C C . LEU A 1 268 ? 5.830 -1.717 -21.904 1.00 91.06 268 LEU A C 1
ATOM 2252 O O . LEU A 1 268 ? 4.780 -1.367 -21.360 1.00 91.06 268 LEU A O 1
ATOM 2256 N N . ARG A 1 269 ? 6.091 -3.005 -22.153 1.00 87.69 269 ARG A N 1
ATOM 2257 C CA . ARG A 1 269 ? 5.161 -4.111 -21.856 1.00 87.69 269 ARG A CA 1
ATOM 2258 C C . ARG A 1 269 ? 4.710 -4.184 -20.393 1.00 87.69 269 ARG A C 1
ATOM 2260 O O . ARG A 1 269 ? 3.607 -4.644 -20.118 1.00 87.69 269 ARG A O 1
ATOM 2267 N N . ALA A 1 270 ? 5.524 -3.710 -19.448 1.00 89.00 270 ALA A N 1
ATOM 2268 C CA . ALA A 1 270 ? 5.158 -3.718 -18.034 1.00 89.00 270 ALA A CA 1
ATOM 2269 C C . ALA A 1 270 ? 4.027 -2.722 -17.729 1.00 89.00 270 ALA A C 1
ATOM 2271 O O . ALA A 1 270 ? 3.303 -2.895 -16.751 1.00 89.00 270 ALA A O 1
ATOM 2272 N N . TYR A 1 271 ? 3.858 -1.677 -18.546 1.00 90.75 271 TYR A N 1
ATOM 2273 C CA . TYR A 1 271 ? 2.724 -0.757 -18.427 1.00 90.75 271 TYR A CA 1
ATOM 2274 C C . TYR A 1 271 ? 1.437 -1.375 -18.945 1.00 90.75 271 TYR A C 1
ATOM 2276 O O . TYR A 1 271 ? 0.394 -1.151 -18.337 1.00 90.75 271 TYR A O 1
ATOM 2284 N N . ILE A 1 272 ? 1.520 -2.178 -20.008 1.00 89.19 272 ILE A N 1
ATOM 2285 C CA . ILE A 1 272 ? 0.393 -2.965 -20.520 1.00 89.19 272 ILE A CA 1
ATOM 2286 C C . ILE A 1 272 ? -0.113 -3.887 -19.419 1.00 89.19 272 ILE A C 1
ATOM 2288 O O . ILE A 1 272 ? -1.256 -3.780 -18.995 1.00 89.19 272 ILE A O 1
ATOM 2292 N N . GLU A 1 273 ? 0.791 -4.683 -18.845 1.00 89.00 273 GLU A N 1
ATOM 2293 C CA . GLU A 1 273 ? 0.445 -5.629 -17.789 1.00 89.00 273 GLU A CA 1
ATOM 2294 C C . GLU A 1 273 ? -0.192 -4.943 -16.568 1.00 89.00 273 GLU A C 1
ATOM 2296 O O . GLU A 1 273 ? -1.145 -5.453 -15.984 1.00 89.00 273 GLU A O 1
ATOM 2301 N N . ILE A 1 274 ? 0.308 -3.769 -16.179 1.00 90.56 274 ILE A N 1
ATOM 2302 C CA . ILE A 1 274 ? -0.286 -2.981 -15.094 1.00 90.56 274 ILE A CA 1
ATOM 2303 C C . ILE A 1 274 ? -1.678 -2.481 -15.464 1.00 90.56 274 ILE A C 1
ATOM 2305 O O . ILE A 1 274 ? -2.577 -2.537 -14.627 1.00 90.56 274 ILE A O 1
ATOM 2309 N N . CYS A 1 275 ? -1.870 -1.991 -16.687 1.00 90.75 275 CYS A N 1
ATOM 2310 C CA . CYS A 1 275 ? -3.181 -1.521 -17.109 1.00 90.75 275 CYS A CA 1
ATOM 2311 C C . CYS A 1 275 ? -4.189 -2.676 -17.112 1.00 90.75 275 CYS A C 1
ATOM 2313 O O . CYS A 1 275 ? -5.216 -2.596 -16.445 1.00 90.75 275 CYS A O 1
ATOM 2315 N N . ASP A 1 276 ? -3.834 -3.788 -17.742 1.00 88.88 276 ASP A N 1
ATOM 2316 C CA . ASP A 1 276 ? -4.741 -4.918 -17.929 1.00 88.88 276 ASP A CA 1
ATOM 2317 C C . ASP A 1 276 ? -5.027 -5.654 -16.617 1.00 88.88 276 ASP A C 1
ATOM 2319 O O . ASP A 1 276 ? -6.154 -6.055 -16.345 1.00 88.88 276 ASP A O 1
ATOM 2323 N N . ARG A 1 277 ? -4.016 -5.838 -15.758 1.00 87.25 277 ARG A N 1
ATOM 2324 C CA . ARG A 1 277 ? -4.181 -6.635 -14.530 1.00 87.25 277 ARG A CA 1
ATOM 2325 C C . ARG A 1 277 ? -4.608 -5.817 -13.324 1.00 87.25 277 ARG A C 1
ATOM 2327 O O . ARG A 1 277 ? -5.226 -6.377 -12.422 1.00 87.25 277 ARG A O 1
ATOM 2334 N N . ILE A 1 278 ? -4.230 -4.541 -13.245 1.00 87.12 278 ILE A N 1
ATOM 2335 C CA . ILE A 1 278 ? -4.495 -3.703 -12.066 1.00 87.12 278 ILE A CA 1
ATOM 2336 C C . ILE A 1 278 ? -5.582 -2.685 -12.371 1.00 87.12 278 ILE A C 1
ATOM 2338 O O . ILE A 1 278 ? -6.552 -2.606 -11.626 1.00 87.12 278 ILE A O 1
ATOM 2342 N N . ILE A 1 279 ? -5.410 -1.885 -13.423 1.00 86.94 279 ILE A N 1
ATOM 2343 C CA . ILE A 1 279 ? -6.308 -0.755 -13.687 1.00 86.94 279 ILE A CA 1
ATOM 2344 C C . ILE A 1 279 ? -7.694 -1.253 -14.083 1.00 86.94 279 ILE A C 1
ATOM 2346 O O . ILE A 1 279 ? -8.665 -0.761 -13.514 1.00 86.94 279 ILE A O 1
ATOM 2350 N N . ASP A 1 280 ? -7.787 -2.255 -14.958 1.00 86.94 280 ASP A N 1
ATOM 2351 C CA . ASP A 1 280 ? -9.077 -2.830 -15.354 1.00 86.94 280 ASP A CA 1
ATOM 2352 C C . ASP A 1 280 ? -9.745 -3.571 -14.196 1.00 86.94 280 ASP A C 1
ATOM 2354 O O . ASP A 1 280 ? -10.906 -3.315 -13.892 1.00 86.94 280 ASP A O 1
ATOM 2358 N N . THR A 1 281 ? -8.998 -4.421 -13.482 1.00 84.25 281 THR A N 1
ATOM 2359 C CA . THR A 1 281 ? -9.511 -5.162 -12.312 1.00 84.25 281 THR A CA 1
ATOM 2360 C C . THR A 1 281 ? -10.063 -4.238 -11.225 1.00 84.25 281 THR A C 1
ATOM 2362 O O . THR A 1 281 ? -10.992 -4.600 -10.508 1.00 84.25 281 THR A O 1
ATOM 2365 N N . LEU A 1 282 ? -9.473 -3.052 -11.066 1.00 82.88 282 LEU A N 1
ATOM 2366 C CA . LEU A 1 282 ? -9.886 -2.061 -10.072 1.00 82.88 282 LEU A CA 1
ATOM 2367 C C . LEU A 1 282 ? -10.804 -0.972 -10.644 1.00 82.88 282 LEU A C 1
ATOM 2369 O O . LEU A 1 282 ? -11.216 -0.086 -9.891 1.00 82.88 282 LEU A O 1
ATOM 2373 N N . GLU A 1 283 ? -11.109 -1.028 -11.943 1.00 87.25 283 GLU A N 1
ATOM 2374 C CA . GLU A 1 283 ? -11.915 -0.050 -12.683 1.00 87.25 283 GLU A CA 1
ATOM 2375 C C . GLU A 1 283 ? -11.439 1.401 -12.473 1.00 87.25 283 GLU A C 1
ATOM 2377 O O . GLU A 1 283 ? -12.230 2.329 -12.277 1.00 87.25 283 GLU A O 1
ATOM 2382 N N . LEU A 1 284 ? -10.119 1.613 -12.452 1.00 85.81 284 LEU A N 1
ATOM 2383 C CA . LEU A 1 284 ? -9.547 2.929 -12.170 1.00 85.81 284 LEU A CA 1
ATOM 2384 C C . LEU A 1 284 ? -9.578 3.817 -13.411 1.00 85.81 284 LEU A C 1
ATOM 2386 O O . LEU A 1 284 ? -9.084 3.453 -14.476 1.00 85.81 284 LEU A O 1
ATOM 2390 N N . ARG A 1 285 ? -10.091 5.039 -13.256 1.00 88.06 285 ARG A N 1
ATOM 2391 C CA . ARG A 1 285 ? -10.077 6.046 -14.323 1.00 88.06 285 ARG A CA 1
ATOM 2392 C C . ARG A 1 285 ? -8.774 6.839 -14.298 1.00 88.06 285 ARG A C 1
ATOM 2394 O O . ARG A 1 285 ? -8.094 6.910 -13.273 1.00 88.06 285 ARG A O 1
ATOM 2401 N N . LEU A 1 286 ? -8.474 7.537 -15.396 1.00 88.44 286 LEU A N 1
ATOM 2402 C CA . LEU A 1 286 ? -7.301 8.415 -15.494 1.00 88.44 286 LEU A CA 1
ATOM 2403 C C . LEU A 1 286 ? -7.200 9.393 -14.312 1.00 88.44 286 LEU A C 1
ATOM 2405 O O . LEU A 1 286 ? -6.130 9.553 -13.734 1.00 88.44 286 LEU A O 1
ATOM 2409 N N . GLN A 1 287 ? -8.316 9.998 -13.896 1.00 87.00 287 GLN A N 1
ATOM 2410 C CA . GLN A 1 287 ? -8.350 10.932 -12.763 1.00 87.00 287 GLN A CA 1
ATOM 2411 C C . GLN A 1 287 ? -7.914 10.287 -11.440 1.00 87.00 287 GLN A C 1
ATOM 2413 O O . GLN A 1 287 ? -7.299 10.944 -10.601 1.00 87.00 287 GLN A O 1
ATOM 2418 N N . ASP A 1 288 ? -8.213 9.005 -11.243 1.00 84.69 288 ASP A N 1
ATOM 2419 C CA . ASP A 1 288 ? -7.851 8.274 -10.029 1.00 84.69 288 ASP A CA 1
ATOM 2420 C C . ASP A 1 288 ? -6.363 7.906 -10.041 1.00 84.69 288 ASP A C 1
ATOM 2422 O O . ASP A 1 288 ? -5.676 8.029 -9.024 1.00 84.69 288 ASP A O 1
ATOM 2426 N N . ILE A 1 289 ? -5.832 7.583 -11.222 1.00 87.31 289 ILE A N 1
ATOM 2427 C CA . ILE A 1 289 ? -4.397 7.375 -11.436 1.00 87.31 289 ILE A CA 1
ATOM 2428 C C . ILE A 1 289 ? -3.633 8.688 -11.252 1.00 87.31 289 ILE A C 1
ATOM 2430 O O . ILE A 1 289 ? -2.601 8.688 -10.592 1.00 87.31 289 ILE A O 1
ATOM 2434 N N . LEU A 1 290 ? -4.144 9.819 -11.744 1.00 87.06 290 LEU A N 1
ATOM 2435 C CA . LEU A 1 290 ? -3.509 11.133 -11.583 1.00 87.06 290 LEU A CA 1
ATOM 2436 C C . LEU A 1 290 ? -3.425 11.578 -10.117 1.00 87.06 290 LEU A C 1
ATOM 2438 O O . LEU A 1 290 ? -2.436 12.193 -9.720 1.00 87.06 290 LEU A O 1
ATOM 2442 N N . LYS A 1 291 ? -4.400 11.208 -9.273 1.00 84.19 291 LYS A N 1
ATOM 2443 C CA . LYS A 1 291 ? -4.301 11.405 -7.813 1.00 84.19 291 LYS A CA 1
ATOM 2444 C C . LYS A 1 291 ? -3.158 10.591 -7.203 1.00 84.19 291 LYS A C 1
ATOM 2446 O O . LYS A 1 291 ? -2.601 10.988 -6.175 1.00 84.19 291 LYS A O 1
ATOM 2451 N N . TYR A 1 292 ? -2.811 9.446 -7.798 1.00 83.62 292 TYR A N 1
ATOM 2452 C CA . TYR A 1 292 ? -1.732 8.593 -7.311 1.00 83.62 292 TYR A CA 1
ATOM 2453 C C . TYR A 1 292 ? -0.916 7.866 -8.403 1.00 83.62 292 TYR A C 1
ATOM 2455 O O . TYR A 1 292 ? -0.953 6.634 -8.486 1.00 83.62 292 TYR A O 1
ATOM 2463 N N . PRO A 1 293 ? -0.062 8.575 -9.174 1.00 85.62 293 PRO A N 1
ATOM 2464 C CA . PRO A 1 293 ? 0.581 7.998 -10.367 1.00 85.62 293 PRO A CA 1
ATOM 2465 C C . PRO A 1 293 ? 1.574 6.875 -10.069 1.00 85.62 293 PRO A C 1
ATOM 2467 O O . PRO A 1 293 ? 1.894 6.064 -10.931 1.00 85.62 293 PRO A O 1
ATOM 2470 N N . LYS A 1 294 ? 2.018 6.758 -8.809 1.00 85.56 294 LYS A N 1
ATOM 2471 C CA . LYS A 1 294 ? 2.871 5.653 -8.352 1.00 85.56 294 LYS A CA 1
ATOM 2472 C C . LYS A 1 294 ? 2.219 4.279 -8.519 1.00 85.56 294 LYS A C 1
ATOM 2474 O O . LYS A 1 294 ? 2.945 3.290 -8.472 1.00 85.56 294 LYS A O 1
ATOM 2479 N N . ILE A 1 295 ? 0.902 4.204 -8.735 1.00 85.69 295 ILE A N 1
ATOM 2480 C CA . ILE A 1 295 ? 0.223 2.955 -9.094 1.00 85.69 295 ILE A CA 1
ATOM 2481 C C . ILE A 1 295 ? 0.777 2.340 -10.386 1.00 85.69 295 ILE A C 1
ATOM 2483 O O . ILE A 1 295 ? 0.896 1.122 -10.491 1.00 85.69 295 ILE A O 1
ATOM 2487 N N . LEU A 1 296 ? 1.249 3.180 -11.310 1.00 87.62 296 LEU A N 1
ATOM 2488 C CA . LEU A 1 296 ? 1.899 2.740 -12.538 1.00 87.62 296 LEU A CA 1
ATOM 2489 C C . LEU A 1 296 ? 3.276 2.125 -12.300 1.00 87.62 296 LEU A C 1
ATOM 2491 O O . LEU A 1 296 ? 3.865 1.643 -13.252 1.00 87.62 296 LEU A O 1
ATOM 2495 N N . ASN A 1 297 ? 3.800 2.105 -11.071 1.00 84.12 297 ASN A N 1
ATOM 2496 C CA . ASN A 1 297 ? 5.102 1.524 -10.728 1.00 84.12 297 ASN A CA 1
ATOM 2497 C C . ASN A 1 297 ? 4.981 0.237 -9.895 1.00 84.12 297 ASN A C 1
ATOM 2499 O O . ASN A 1 297 ? 5.983 -0.272 -9.398 1.00 84.12 297 ASN A O 1
ATOM 2503 N N . ILE A 1 298 ? 3.766 -0.284 -9.717 1.00 83.88 298 ILE A N 1
ATOM 2504 C CA . ILE A 1 298 ? 3.510 -1.445 -8.863 1.00 83.88 298 ILE A CA 1
ATOM 2505 C C . ILE A 1 298 ? 3.751 -2.740 -9.634 1.00 83.88 298 ILE A C 1
ATOM 2507 O O . ILE A 1 298 ? 3.516 -2.813 -10.836 1.00 83.88 298 ILE A O 1
ATOM 2511 N N . HIS A 1 299 ? 4.214 -3.772 -8.931 1.00 83.44 299 HIS A N 1
ATOM 2512 C CA . HIS A 1 299 ? 4.289 -5.122 -9.473 1.00 83.44 299 HIS A CA 1
ATOM 2513 C C . HIS A 1 299 ? 2.892 -5.778 -9.456 1.00 83.44 299 HIS A C 1
ATOM 2515 O O . HIS A 1 299 ? 2.348 -5.958 -8.359 1.00 83.44 299 HIS A O 1
ATOM 2521 N N . PRO A 1 300 ? 2.314 -6.179 -10.607 1.00 86.06 300 PRO A N 1
ATOM 2522 C CA . PRO A 1 300 ? 0.953 -6.727 -10.677 1.00 86.06 300 PRO A CA 1
ATOM 2523 C C . PRO A 1 300 ? 0.701 -7.908 -9.745 1.00 86.06 300 PRO A C 1
ATOM 2525 O O . PRO A 1 300 ? -0.316 -7.954 -9.057 1.00 86.06 300 PRO A O 1
ATOM 2528 N N . GLU A 1 301 ? 1.664 -8.823 -9.624 1.00 85.56 301 GLU A N 1
ATOM 2529 C CA . GLU A 1 301 ? 1.522 -9.969 -8.718 1.00 85.56 301 GLU A CA 1
ATOM 2530 C C . GLU A 1 301 ? 1.349 -9.577 -7.248 1.00 85.56 301 GLU A C 1
ATOM 2532 O O . GLU A 1 301 ? 0.660 -10.282 -6.517 1.00 85.56 301 GLU A O 1
ATOM 2537 N N . ASN A 1 302 ? 1.955 -8.473 -6.794 1.00 87.38 302 ASN A N 1
ATOM 2538 C CA . ASN A 1 302 ? 1.788 -8.026 -5.411 1.00 87.38 302 ASN A CA 1
ATOM 2539 C C . ASN A 1 302 ? 0.333 -7.627 -5.150 1.00 87.38 302 ASN A C 1
ATOM 2541 O O . ASN A 1 302 ? -0.246 -8.021 -4.144 1.00 87.38 302 ASN A O 1
ATOM 2545 N N . VAL A 1 303 ? -0.263 -6.888 -6.089 1.00 87.75 303 VAL A N 1
ATOM 2546 C CA . VAL A 1 303 ? -1.659 -6.446 -6.008 1.00 87.75 303 VAL A CA 1
ATOM 2547 C C . VAL A 1 303 ? -2.604 -7.636 -6.011 1.00 87.75 303 VAL A C 1
ATOM 2549 O O . VAL A 1 303 ? -3.460 -7.740 -5.139 1.00 87.75 303 VAL A O 1
ATOM 2552 N N . LEU A 1 304 ? -2.405 -8.569 -6.941 1.00 87.69 304 LEU A N 1
ATOM 2553 C CA . LEU A 1 304 ? -3.254 -9.752 -7.044 1.00 87.69 304 LEU A CA 1
ATOM 2554 C C . LEU A 1 304 ? -3.159 -10.635 -5.800 1.00 87.69 304 LEU A C 1
ATOM 2556 O O . LEU A 1 304 ? -4.180 -11.127 -5.335 1.00 87.69 304 LEU A O 1
ATOM 2560 N N . LYS A 1 305 ? -1.966 -10.785 -5.210 1.00 91.06 305 LYS A N 1
ATOM 2561 C CA . LYS A 1 305 ? -1.805 -11.501 -3.937 1.00 91.06 305 LYS A CA 1
ATOM 2562 C C . LYS A 1 305 ? -2.519 -10.794 -2.783 1.00 91.06 305 LYS A C 1
ATOM 2564 O O . LYS A 1 305 ? -3.132 -11.477 -1.972 1.00 91.06 305 LYS A O 1
ATOM 2569 N N . ILE A 1 306 ? -2.475 -9.458 -2.713 1.00 91.88 306 ILE A N 1
ATOM 2570 C CA . ILE A 1 306 ? -3.217 -8.691 -1.696 1.00 91.88 306 ILE A CA 1
ATOM 2571 C C . ILE A 1 306 ? -4.718 -8.933 -1.841 1.00 91.88 306 ILE A C 1
ATOM 2573 O O . ILE A 1 306 ? -5.349 -9.331 -0.870 1.00 91.88 306 ILE A O 1
ATOM 2577 N N . ILE A 1 307 ? -5.267 -8.738 -3.043 1.00 90.00 307 ILE A N 1
ATOM 2578 C CA . ILE A 1 307 ? -6.708 -8.870 -3.305 1.00 90.00 307 ILE A CA 1
ATOM 2579 C C . ILE A 1 307 ? -7.181 -10.309 -3.064 1.00 90.00 307 ILE A C 1
ATOM 2581 O O . ILE A 1 307 ? -8.234 -10.514 -2.471 1.00 90.00 307 ILE A O 1
ATOM 2585 N N . ALA A 1 308 ? -6.403 -11.308 -3.490 1.00 90.50 308 ALA A N 1
ATOM 2586 C CA . ALA A 1 308 ? -6.774 -12.712 -3.337 1.00 90.50 308 ALA A CA 1
ATOM 2587 C C . ALA A 1 308 ? -6.724 -13.195 -1.880 1.00 90.50 308 ALA A C 1
ATOM 2589 O O . ALA A 1 308 ? -7.504 -14.061 -1.495 1.00 90.50 308 ALA A O 1
ATOM 2590 N N . LYS A 1 309 ? -5.785 -12.680 -1.078 1.00 92.81 309 LYS A N 1
ATOM 2591 C CA . LYS A 1 309 ? -5.543 -13.169 0.285 1.00 92.81 309 LYS A CA 1
ATOM 2592 C C . LYS A 1 309 ? -6.293 -12.386 1.355 1.00 92.81 309 LYS A C 1
ATOM 2594 O O . LYS A 1 309 ? -6.708 -12.973 2.347 1.00 92.81 309 LYS A O 1
ATOM 2599 N N . HIS A 1 310 ? -6.445 -11.081 1.161 1.00 92.56 310 HIS A N 1
ATOM 2600 C CA . HIS A 1 310 ? -7.094 -10.181 2.109 1.00 92.56 310 HIS A CA 1
ATOM 2601 C C . HIS A 1 310 ? -8.375 -9.665 1.471 1.00 92.56 310 HIS A C 1
ATOM 2603 O O . HIS A 1 310 ? -8.350 -8.662 0.761 1.00 92.56 310 HIS A O 1
ATOM 2609 N N . LEU A 1 311 ? -9.488 -10.366 1.688 1.00 91.62 311 LEU A N 1
ATOM 2610 C CA . LEU A 1 311 ? -10.797 -9.951 1.168 1.00 91.62 311 LEU A CA 1
ATOM 2611 C C . LEU A 1 311 ? -11.313 -8.701 1.893 1.00 91.62 311 LEU A C 1
ATOM 2613 O O . LEU A 1 311 ? -11.917 -7.824 1.270 1.00 91.62 311 LEU A O 1
ATOM 2617 N N . ASP A 1 312 ? -11.013 -8.593 3.186 1.00 92.06 312 ASP A N 1
ATOM 2618 C CA . ASP A 1 312 ? -11.281 -7.439 4.028 1.00 92.06 312 ASP A CA 1
ATOM 2619 C C . ASP A 1 312 ? -10.029 -6.997 4.802 1.00 92.06 312 ASP A C 1
ATOM 2621 O O . ASP A 1 312 ? -9.147 -7.783 5.147 1.00 92.06 312 ASP A O 1
ATOM 2625 N N . ILE A 1 313 ? -9.922 -5.693 5.058 1.00 91.56 313 ILE A N 1
ATOM 2626 C CA . ILE A 1 313 ? -8.865 -5.111 5.893 1.00 91.56 313 ILE A CA 1
ATOM 2627 C C . ILE A 1 313 ? -9.523 -4.119 6.846 1.00 91.56 313 ILE A C 1
ATOM 2629 O O . ILE A 1 313 ? -10.147 -3.148 6.421 1.00 91.56 313 ILE A O 1
ATOM 2633 N N . GLY A 1 314 ? -9.405 -4.375 8.151 1.00 86.25 314 GLY A N 1
ATOM 2634 C CA . GLY A 1 314 ? -10.038 -3.549 9.184 1.00 86.25 314 GLY A CA 1
ATOM 2635 C C . GLY A 1 314 ? -11.571 -3.601 9.178 1.00 86.25 314 GLY A C 1
ATOM 2636 O O . GLY A 1 314 ? -12.209 -2.772 9.824 1.00 86.25 314 GLY A O 1
ATOM 2637 N N . GLY A 1 315 ? -12.172 -4.571 8.479 1.00 85.88 315 GLY A N 1
ATOM 2638 C CA . GLY A 1 315 ? -13.622 -4.709 8.313 1.00 85.88 3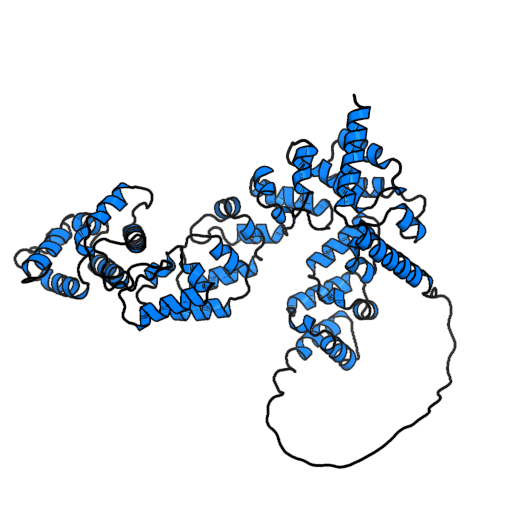15 GLY A CA 1
ATOM 2639 C C . GLY A 1 315 ? -14.210 -3.969 7.106 1.00 85.88 315 GLY A C 1
ATOM 2640 O O . GLY A 1 315 ? -15.431 -3.909 6.988 1.00 85.88 315 GLY A O 1
ATOM 2641 N N . MET A 1 316 ? -13.374 -3.413 6.222 1.00 89.50 316 MET A N 1
ATOM 2642 C CA . MET A 1 316 ? -13.784 -2.854 4.929 1.00 89.50 316 MET A CA 1
ATOM 2643 C C . MET A 1 316 ? -13.328 -3.780 3.791 1.00 89.50 316 MET A C 1
ATOM 2645 O O . MET A 1 316 ? -12.195 -4.267 3.858 1.00 89.50 316 MET A O 1
ATOM 2649 N N . PRO A 1 317 ? -14.144 -4.000 2.739 1.00 92.38 317 PRO A N 1
ATOM 2650 C CA . PRO A 1 317 ? -13.708 -4.736 1.558 1.00 92.38 317 PRO A CA 1
ATOM 2651 C C . PRO A 1 317 ? -12.438 -4.128 0.958 1.00 92.38 317 PRO A C 1
ATOM 2653 O O . PRO A 1 317 ? -12.346 -2.917 0.740 1.00 92.38 317 PRO A O 1
ATOM 2656 N N . THR A 1 318 ? -11.449 -4.969 0.663 1.00 91.81 318 THR A N 1
ATOM 2657 C CA . THR A 1 318 ? -10.129 -4.511 0.205 1.00 91.81 318 THR A CA 1
ATOM 2658 C C . THR A 1 318 ? -10.203 -3.709 -1.094 1.00 91.81 318 THR A C 1
ATOM 2660 O O . THR A 1 318 ? -9.450 -2.752 -1.264 1.00 91.81 318 THR A O 1
ATOM 2663 N N . LEU A 1 319 ? -11.134 -4.040 -1.994 1.00 88.69 319 LEU A N 1
ATOM 2664 C CA . LEU A 1 319 ? -11.332 -3.311 -3.251 1.00 88.69 319 LEU A CA 1
ATOM 2665 C C . LEU A 1 319 ? -11.776 -1.858 -3.017 1.00 88.69 319 LEU A C 1
ATOM 2667 O O . LEU A 1 319 ? -11.188 -0.937 -3.589 1.00 88.69 319 LEU A O 1
ATOM 2671 N N . ASP A 1 320 ? -12.743 -1.638 -2.127 1.00 88.75 320 ASP A N 1
ATOM 2672 C CA . ASP A 1 320 ? -13.218 -0.295 -1.765 1.00 88.75 320 ASP A CA 1
ATOM 2673 C C . ASP A 1 320 ? -12.118 0.507 -1.068 1.00 88.75 320 ASP A C 1
ATOM 2675 O O . ASP A 1 320 ? -11.912 1.705 -1.315 1.00 88.75 320 ASP A O 1
ATOM 2679 N N . LEU A 1 321 ? -11.341 -0.188 -0.236 1.00 89.62 321 LEU A N 1
ATOM 2680 C CA . LEU A 1 321 ? -10.213 0.402 0.453 1.00 89.62 321 LEU A CA 1
ATOM 2681 C C . LEU A 1 321 ? -9.118 0.850 -0.519 1.00 89.62 321 LEU A C 1
ATOM 2683 O O . LEU A 1 321 ? -8.564 1.933 -0.347 1.00 89.62 321 LEU A O 1
ATOM 2687 N N . ILE A 1 322 ? -8.818 0.063 -1.553 1.00 88.38 322 ILE A N 1
ATOM 2688 C CA . ILE A 1 322 ? -7.832 0.409 -2.584 1.00 88.38 322 ILE A CA 1
ATOM 2689 C C . ILE A 1 322 ? -8.276 1.640 -3.380 1.00 88.38 322 ILE A C 1
ATOM 2691 O O . ILE A 1 322 ? -7.445 2.510 -3.644 1.00 88.38 322 ILE A O 1
ATOM 2695 N N . LYS A 1 323 ? -9.568 1.756 -3.718 1.00 84.12 323 LYS A N 1
ATOM 2696 C CA . LYS A 1 323 ? -10.114 2.942 -4.403 1.00 84.12 323 LYS A CA 1
ATOM 2697 C C . LYS A 1 323 ? -9.933 4.208 -3.552 1.00 84.12 323 LYS A C 1
ATOM 2699 O O . LYS A 1 323 ? -9.575 5.263 -4.075 1.00 84.12 323 LYS A O 1
ATOM 2704 N N . THR A 1 324 ? -10.101 4.092 -2.234 1.00 85.94 324 THR A N 1
ATOM 2705 C CA . THR A 1 324 ? -9.950 5.215 -1.288 1.00 85.94 324 THR A CA 1
ATOM 2706 C C . THR A 1 324 ? -8.482 5.524 -0.960 1.00 85.94 324 THR A C 1
ATOM 2708 O O . THR A 1 324 ? -8.075 6.687 -0.886 1.00 85.94 324 THR A O 1
ATOM 2711 N N . TYR A 1 325 ? -7.658 4.488 -0.798 1.00 87.94 325 TYR A N 1
ATOM 2712 C CA . TYR A 1 325 ? -6.243 4.566 -0.435 1.00 87.94 325 TYR A CA 1
ATOM 2713 C C . TYR A 1 325 ? -5.365 3.715 -1.375 1.00 87.94 325 TYR A C 1
ATOM 2715 O O . TYR A 1 325 ? -4.782 2.714 -0.940 1.00 87.94 325 TYR A O 1
ATOM 2723 N N . PRO A 1 326 ? -5.124 4.153 -2.631 1.00 85.38 326 PRO A N 1
ATOM 2724 C CA . PRO A 1 326 ? -4.319 3.397 -3.608 1.00 85.38 326 PRO A CA 1
ATOM 2725 C C . PRO A 1 326 ? -2.885 3.105 -3.142 1.00 85.38 326 PRO A C 1
ATOM 2727 O O . PRO A 1 326 ? -2.204 2.201 -3.619 1.00 85.38 326 PRO A O 1
ATOM 2730 N N . GLN A 1 327 ? -2.413 3.871 -2.158 1.00 86.38 327 GLN A N 1
ATOM 2731 C CA . GLN A 1 327 ? -1.113 3.721 -1.510 1.00 86.38 327 GLN A CA 1
ATOM 2732 C C . GLN A 1 327 ? -0.923 2.376 -0.803 1.00 86.38 327 GLN A C 1
ATOM 2734 O O . GLN A 1 327 ? 0.228 2.013 -0.545 1.00 86.38 327 GLN A O 1
ATOM 2739 N N . LEU A 1 328 ? -2.014 1.677 -0.478 1.00 89.38 328 LEU A N 1
ATOM 2740 C CA . LEU A 1 328 ? -2.001 0.331 0.087 1.00 89.38 328 LEU A CA 1
ATOM 2741 C C . LEU A 1 328 ? -1.335 -0.672 -0.866 1.00 89.38 328 LEU A C 1
ATOM 2743 O O . LEU A 1 328 ? -0.592 -1.539 -0.422 1.00 89.38 328 LEU A O 1
ATOM 2747 N N . LEU A 1 329 ? -1.512 -0.496 -2.179 1.00 87.12 329 LEU A N 1
ATOM 2748 C CA . LEU A 1 329 ? -0.978 -1.403 -3.201 1.00 87.12 329 LEU A CA 1
ATOM 2749 C C . LEU A 1 329 ? 0.556 -1.406 -3.288 1.00 87.12 329 LEU A C 1
ATOM 2751 O O . LEU A 1 329 ? 1.154 -2.338 -3.824 1.00 87.12 329 LEU A O 1
ATOM 2755 N N . LEU A 1 330 ? 1.204 -0.361 -2.766 1.00 84.94 330 LEU A N 1
ATOM 2756 C CA . LEU A 1 330 ? 2.666 -0.272 -2.699 1.00 84.94 330 LEU A CA 1
ATOM 2757 C C . LEU A 1 330 ? 3.261 -1.053 -1.528 1.00 84.94 330 LEU A C 1
ATOM 2759 O O . LEU A 1 330 ? 4.484 -1.141 -1.409 1.00 84.94 330 LEU A O 1
ATOM 2763 N N . ILE A 1 331 ? 2.422 -1.549 -0.623 1.00 89.81 331 ILE A N 1
ATOM 2764 C CA . ILE A 1 331 ? 2.869 -2.331 0.519 1.00 89.81 331 ILE A CA 1
ATOM 2765 C C . ILE A 1 331 ? 3.076 -3.764 0.030 1.00 89.81 331 ILE A C 1
ATOM 2767 O O . ILE A 1 331 ? 2.162 -4.329 -0.568 1.00 89.81 331 ILE A O 1
ATOM 2771 N N . PRO A 1 332 ? 4.256 -4.368 0.246 1.00 88.81 332 PRO A N 1
ATOM 2772 C CA . PRO A 1 332 ? 4.454 -5.776 -0.067 1.00 88.81 332 PRO A CA 1
ATOM 2773 C C . PRO A 1 332 ? 3.419 -6.648 0.656 1.00 88.81 332 PRO A C 1
ATOM 2775 O O . PRO A 1 332 ? 3.195 -6.464 1.853 1.00 88.81 332 PRO A O 1
ATOM 2778 N N . GLU A 1 333 ? 2.804 -7.603 -0.043 1.00 92.00 333 GLU A N 1
ATOM 2779 C CA . GLU A 1 333 ? 1.753 -8.466 0.512 1.00 92.00 333 GLU A CA 1
ATOM 2780 C C . GLU A 1 333 ? 2.218 -9.170 1.788 1.00 92.00 333 GLU A C 1
ATOM 2782 O O . GLU A 1 333 ? 1.512 -9.170 2.793 1.00 92.00 333 GLU A O 1
ATOM 2787 N N . ASN A 1 334 ? 3.431 -9.720 1.782 1.00 89.31 334 ASN A N 1
ATOM 2788 C CA . ASN A 1 334 ? 4.000 -10.408 2.936 1.00 89.31 334 ASN A CA 1
ATOM 2789 C C . ASN A 1 334 ? 4.114 -9.489 4.167 1.00 89.31 334 ASN A C 1
ATOM 2791 O O . ASN A 1 334 ? 3.916 -9.935 5.297 1.00 89.31 334 ASN A O 1
ATOM 2795 N N . ARG A 1 335 ? 4.412 -8.203 3.957 1.00 91.00 335 ARG A N 1
ATOM 2796 C CA . ARG A 1 335 ? 4.479 -7.182 5.005 1.00 91.00 335 ARG A CA 1
ATOM 2797 C C . ARG A 1 335 ? 3.083 -6.849 5.515 1.00 91.00 335 ARG A C 1
ATOM 2799 O O . ARG A 1 335 ? 2.889 -6.804 6.725 1.00 91.00 335 ARG A O 1
ATOM 2806 N N . LEU A 1 336 ? 2.123 -6.657 4.611 1.00 94.19 336 LEU A N 1
ATOM 2807 C CA . LEU A 1 336 ? 0.728 -6.413 4.969 1.00 94.19 336 LEU A CA 1
ATOM 2808 C C . LEU A 1 336 ? 0.161 -7.576 5.797 1.00 94.19 336 LEU A C 1
ATOM 2810 O O . LEU A 1 336 ? -0.379 -7.349 6.873 1.00 94.19 336 LEU A O 1
ATOM 2814 N N . THR A 1 337 ? 0.393 -8.817 5.362 1.00 93.50 337 THR A N 1
ATOM 2815 C CA . THR A 1 337 ? 0.010 -10.030 6.096 1.00 93.50 337 THR A CA 1
ATOM 2816 C C . THR A 1 337 ? 0.610 -10.056 7.497 1.00 93.50 337 THR A C 1
ATOM 2818 O O . THR A 1 337 ? -0.101 -10.326 8.458 1.00 93.50 337 THR A O 1
ATOM 2821 N N . LYS A 1 338 ? 1.905 -9.745 7.649 1.00 94.00 338 LYS A N 1
ATOM 2822 C CA . LYS A 1 338 ? 2.537 -9.681 8.976 1.00 94.00 338 LYS A CA 1
ATOM 2823 C C . LYS A 1 338 ? 1.882 -8.638 9.880 1.00 94.00 338 LYS A C 1
ATOM 2825 O O . LYS A 1 338 ? 1.720 -8.902 11.065 1.00 94.00 338 LYS A O 1
ATOM 2830 N N . TRP A 1 339 ? 1.512 -7.477 9.342 1.00 94.94 339 TRP A N 1
ATOM 2831 C CA . TRP A 1 339 ? 0.828 -6.439 10.114 1.00 94.94 339 TRP A CA 1
ATOM 2832 C C . TRP A 1 339 ? -0.570 -6.870 10.539 1.00 94.94 339 TRP A C 1
ATOM 2834 O O . TRP A 1 339 ? -0.922 -6.685 11.699 1.00 94.94 339 TRP A O 1
ATOM 2844 N N . ILE A 1 340 ? -1.338 -7.474 9.632 1.00 93.69 340 ILE A N 1
ATOM 2845 C CA . ILE A 1 340 ? -2.682 -7.978 9.929 1.00 93.69 340 ILE A CA 1
ATOM 2846 C C . ILE A 1 340 ? -2.611 -9.056 11.015 1.00 93.69 340 ILE A C 1
ATOM 2848 O O . ILE A 1 340 ? -3.259 -8.907 12.044 1.00 93.69 340 ILE A O 1
ATOM 2852 N N . LEU A 1 341 ? -1.735 -10.055 10.862 1.00 93.94 341 LEU A N 1
ATOM 2853 C CA . LEU A 1 341 ? -1.536 -11.102 11.871 1.00 93.94 341 LEU A CA 1
ATOM 2854 C C . LEU A 1 341 ? -1.082 -10.533 13.222 1.00 93.94 341 LEU A C 1
ATOM 2856 O O . LEU A 1 341 ? -1.545 -10.976 14.270 1.00 93.94 341 LEU A O 1
ATOM 2860 N N . LEU A 1 342 ? -0.187 -9.537 13.213 1.00 95.06 342 LEU A N 1
ATOM 2861 C CA . LEU A 1 342 ? 0.228 -8.865 14.441 1.00 95.06 342 LEU A CA 1
ATOM 2862 C C . LEU A 1 342 ? -0.975 -8.209 15.127 1.00 95.06 342 LEU A C 1
ATOM 2864 O O . LEU A 1 342 ? -1.169 -8.422 16.313 1.00 95.06 342 LEU A O 1
ATOM 2868 N N . LEU A 1 343 ? -1.800 -7.450 14.405 1.00 94.12 343 LEU A N 1
ATOM 2869 C CA . LEU A 1 343 ? -2.987 -6.802 14.970 1.00 94.12 343 LEU A CA 1
ATOM 2870 C C . LEU A 1 343 ? -4.020 -7.817 15.484 1.00 94.12 343 LEU A C 1
ATOM 2872 O O . LEU A 1 343 ? -4.570 -7.640 16.574 1.00 94.12 343 LEU A O 1
ATOM 2876 N N . GLU A 1 344 ? -4.233 -8.911 14.755 1.00 92.06 344 GLU A N 1
ATOM 2877 C CA . GLU A 1 344 ? -5.132 -9.997 15.151 1.00 92.06 344 GLU A CA 1
ATOM 2878 C C . GLU A 1 344 ? -4.695 -10.687 16.446 1.00 92.06 344 GLU A C 1
ATOM 2880 O O . GLU A 1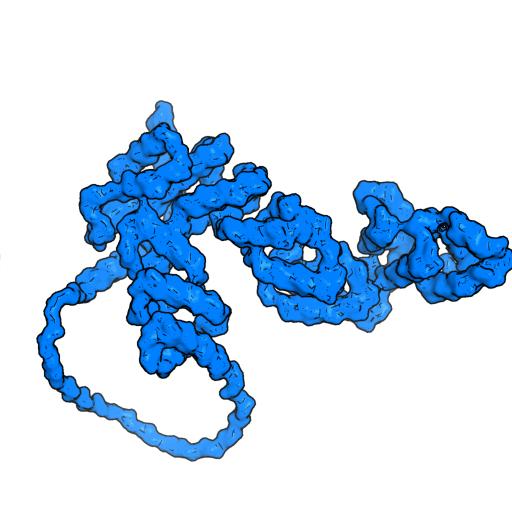 344 ? -5.548 -10.975 17.290 1.00 92.06 344 GLU A O 1
ATOM 2885 N N . ASN A 1 345 ? -3.387 -10.883 16.655 1.00 94.12 345 ASN A N 1
ATOM 2886 C CA . ASN A 1 345 ? -2.846 -11.440 17.902 1.00 94.12 345 ASN A CA 1
ATOM 2887 C C . ASN A 1 345 ? -3.201 -10.585 19.128 1.00 94.12 345 ASN A C 1
ATOM 2889 O O . ASN A 1 345 ? -3.359 -11.114 20.228 1.00 94.12 345 ASN A O 1
ATOM 2893 N N . TYR A 1 346 ? -3.385 -9.277 18.936 1.00 93.69 346 TYR A N 1
ATOM 2894 C CA . TYR A 1 346 ? -3.842 -8.353 19.975 1.00 93.69 346 TYR A CA 1
ATOM 2895 C C . TYR A 1 346 ? -5.361 -8.104 19.923 1.00 93.69 346 TYR A C 1
ATOM 2897 O O . TYR A 1 346 ? -5.860 -7.206 20.581 1.00 93.69 346 TYR A O 1
ATOM 2905 N N . LYS A 1 347 ? -6.135 -8.934 19.209 1.00 89.88 347 LYS A N 1
ATOM 2906 C CA . LYS A 1 347 ? -7.604 -8.837 19.057 1.00 89.88 347 LYS A CA 1
ATOM 2907 C C . LYS A 1 347 ? -8.102 -7.595 18.298 1.00 89.88 347 LYS A C 1
ATOM 2909 O O . LYS A 1 347 ? -9.306 -7.341 18.273 1.00 89.88 347 LYS A O 1
ATOM 2914 N N . VAL A 1 348 ? -7.227 -6.886 17.586 1.00 90.12 348 VAL A N 1
ATOM 2915 C CA . VAL A 1 348 ? -7.590 -5.717 16.773 1.00 90.12 348 VAL A CA 1
ATOM 2916 C C . VAL A 1 348 ? -8.048 -6.171 15.388 1.00 90.12 348 VAL A C 1
ATOM 2918 O O . VAL A 1 348 ? -7.265 -6.237 14.444 1.00 90.12 348 VAL A O 1
ATOM 2921 N N . LYS A 1 349 ? -9.334 -6.520 15.269 1.00 81.75 349 LYS A N 1
ATOM 2922 C CA . LYS A 1 349 ? -9.919 -7.038 14.013 1.00 81.75 349 LYS A CA 1
ATOM 2923 C C . LYS A 1 349 ? -10.621 -5.975 13.169 1.00 81.75 349 LYS A C 1
ATOM 2925 O O . LYS A 1 349 ? -10.521 -5.985 11.947 1.00 81.75 349 LYS A O 1
ATOM 2930 N N . LYS A 1 350 ? -11.345 -5.059 13.814 1.00 84.56 350 LYS A N 1
ATOM 2931 C CA . LYS A 1 350 ? -12.100 -3.988 13.147 1.00 84.56 350 LYS A CA 1
ATOM 2932 C C . LYS A 1 350 ? -11.490 -2.645 13.500 1.00 84.56 350 LYS A C 1
ATOM 2934 O O . LYS A 1 350 ? -11.393 -2.316 14.679 1.00 84.56 350 LYS A O 1
ATOM 2939 N N . PHE A 1 351 ? -11.094 -1.883 12.490 1.00 86.88 351 PHE A N 1
ATOM 2940 C CA . PHE A 1 351 ? -10.463 -0.584 12.672 1.00 86.88 351 PHE A CA 1
ATOM 2941 C C . PHE A 1 351 ? -10.659 0.289 11.439 1.00 86.88 351 PHE A C 1
ATOM 2943 O O . PHE A 1 351 ? -10.704 -0.190 10.309 1.00 86.88 351 PHE A O 1
ATOM 2950 N N . GLU A 1 352 ? -10.731 1.598 11.654 1.00 83.06 352 GLU A N 1
ATOM 2951 C CA . GLU A 1 352 ? -10.786 2.549 10.552 1.00 83.06 352 GLU A CA 1
ATOM 2952 C C . GLU A 1 352 ? -9.407 2.650 9.891 1.00 83.06 352 GLU A C 1
ATOM 2954 O O . GLU A 1 352 ? -8.405 2.978 10.537 1.00 83.06 352 GLU A O 1
ATOM 2959 N N . VAL A 1 353 ? -9.344 2.366 8.590 1.00 88.00 353 VAL A N 1
ATOM 2960 C CA . VAL A 1 353 ? -8.109 2.535 7.828 1.00 88.00 353 VAL A CA 1
ATOM 2961 C C . VAL A 1 353 ? -7.913 4.015 7.529 1.00 88.00 353 VAL A C 1
ATOM 2963 O O . VAL A 1 353 ? -8.707 4.643 6.838 1.00 88.00 353 VAL A O 1
ATOM 2966 N N . THR A 1 354 ? -6.819 4.573 8.039 1.00 88.44 354 THR A N 1
ATOM 2967 C CA . THR A 1 354 ? -6.451 5.981 7.862 1.00 88.44 354 THR A CA 1
ATOM 2968 C C . THR A 1 354 ? -5.092 6.111 7.174 1.00 88.44 354 THR A C 1
ATOM 2970 O O . THR A 1 354 ? -4.357 5.138 6.985 1.00 88.44 354 THR A O 1
ATOM 2973 N N . ARG A 1 355 ? -4.676 7.345 6.857 1.00 87.12 355 ARG A N 1
ATOM 2974 C CA . ARG A 1 355 ? -3.310 7.614 6.368 1.00 87.12 355 ARG A CA 1
ATOM 2975 C C . ARG A 1 355 ? -2.229 7.109 7.335 1.00 87.12 355 ARG A C 1
ATOM 2977 O O . ARG A 1 355 ? -1.182 6.654 6.876 1.00 87.12 355 ARG A O 1
ATOM 2984 N N . ASN A 1 356 ? -2.485 7.153 8.645 1.00 89.25 356 ASN A N 1
ATOM 2985 C CA . ASN A 1 356 ? -1.575 6.631 9.667 1.00 89.25 356 ASN A CA 1
ATOM 2986 C C . ASN A 1 356 ? -1.497 5.102 9.609 1.00 89.25 356 ASN A C 1
ATOM 2988 O O . ASN A 1 356 ? -0.398 4.557 9.621 1.00 89.25 356 ASN A O 1
ATOM 2992 N N . THR A 1 357 ? -2.622 4.412 9.413 1.00 91.44 357 THR A N 1
ATOM 2993 C CA . THR A 1 357 ? -2.647 2.958 9.178 1.00 91.44 357 THR A CA 1
ATOM 2994 C C . THR A 1 357 ? -1.754 2.573 7.995 1.00 91.44 357 THR A C 1
ATOM 2996 O O . THR A 1 357 ? -0.860 1.739 8.129 1.00 91.44 357 THR A O 1
ATOM 2999 N N . ILE A 1 358 ? -1.905 3.258 6.855 1.00 91.31 358 ILE A N 1
ATOM 3000 C CA . ILE A 1 358 ? -1.082 3.015 5.659 1.00 91.31 358 ILE A CA 1
ATOM 3001 C C . ILE A 1 358 ? 0.401 3.323 5.920 1.00 91.31 358 ILE A C 1
ATOM 3003 O O . ILE A 1 358 ? 1.281 2.600 5.448 1.00 91.31 358 ILE A O 1
ATOM 3007 N N . LYS A 1 359 ? 0.708 4.392 6.666 1.00 90.62 359 LYS A N 1
ATOM 3008 C CA . LYS A 1 359 ? 2.087 4.755 7.031 1.00 90.62 359 LYS A CA 1
ATOM 3009 C C . LYS A 1 359 ? 2.733 3.688 7.918 1.00 90.62 359 LYS A C 1
ATOM 3011 O O . LYS A 1 359 ? 3.889 3.347 7.676 1.00 90.62 359 LYS A O 1
ATOM 3016 N N . LEU A 1 360 ? 1.993 3.147 8.887 1.00 91.56 360 LEU A N 1
ATOM 3017 C CA . LEU A 1 360 ? 2.452 2.047 9.734 1.00 91.56 360 LEU A CA 1
ATOM 3018 C C . LEU A 1 360 ? 2.732 0.802 8.895 1.00 91.56 360 LEU A C 1
ATOM 3020 O O . LEU A 1 360 ? 3.842 0.281 8.942 1.00 91.56 360 LEU A O 1
ATOM 3024 N N . PHE A 1 361 ? 1.778 0.397 8.052 1.00 92.69 361 PHE A N 1
ATOM 3025 C CA . PHE A 1 361 ? 1.910 -0.807 7.230 1.00 92.69 361 PHE A CA 1
ATOM 3026 C C . PHE A 1 361 ? 3.069 -0.736 6.228 1.00 92.69 361 PHE A C 1
ATOM 3028 O O . PHE A 1 361 ? 3.644 -1.759 5.859 1.00 92.69 361 PHE A O 1
ATOM 3035 N N . LYS A 1 362 ? 3.452 0.472 5.798 1.00 88.25 362 LYS A N 1
ATOM 3036 C CA . LYS A 1 362 ? 4.628 0.684 4.943 1.00 88.25 362 LYS A CA 1
ATOM 3037 C C . LYS A 1 362 ? 5.952 0.447 5.667 1.00 88.25 362 LYS A C 1
ATOM 3039 O O . LYS A 1 362 ? 6.912 0.059 5.001 1.00 88.25 362 LYS A O 1
ATOM 3044 N N . GLY A 1 363 ? 6.014 0.709 6.971 1.00 84.62 363 GLY A N 1
ATOM 3045 C CA . GLY A 1 363 ? 7.223 0.571 7.779 1.00 84.62 363 GLY A CA 1
ATOM 3046 C C . GLY A 1 363 ? 7.526 -0.876 8.178 1.00 84.62 363 GLY A C 1
ATOM 3047 O O . GLY A 1 363 ? 6.650 -1.737 8.172 1.00 84.62 363 GLY A O 1
ATOM 3048 N N . ASP A 1 364 ? 8.779 -1.120 8.570 1.00 82.19 364 ASP A N 1
ATOM 3049 C CA . ASP A 1 364 ? 9.252 -2.404 9.120 1.00 82.19 364 ASP A CA 1
ATOM 3050 C C . ASP A 1 364 ? 9.333 -2.389 10.661 1.00 82.19 364 ASP A C 1
ATOM 3052 O O . ASP A 1 364 ? 9.973 -3.238 11.282 1.00 82.19 364 ASP A O 1
ATOM 3056 N N . SER A 1 365 ? 8.664 -1.431 11.307 1.00 85.88 365 SER A N 1
ATOM 3057 C CA . SER A 1 365 ? 8.688 -1.213 12.761 1.00 85.88 365 SER A CA 1
ATOM 3058 C C . SER A 1 365 ? 7.829 -2.211 13.552 1.00 85.88 365 SER A C 1
ATOM 3060 O O . SER A 1 365 ? 7.235 -1.838 14.561 1.00 85.88 365 SER A O 1
ATOM 3062 N N . PHE A 1 366 ? 7.764 -3.475 13.120 1.00 89.69 366 PHE A N 1
ATOM 3063 C CA . PHE A 1 366 ? 6.949 -4.528 13.740 1.00 89.69 366 PHE A CA 1
ATOM 3064 C C . PHE A 1 366 ? 7.236 -4.678 15.230 1.00 89.69 366 PHE A C 1
ATOM 3066 O O . PHE A 1 366 ? 6.318 -4.642 16.036 1.00 89.69 366 PHE A O 1
ATOM 3073 N N . LYS A 1 367 ? 8.520 -4.768 15.595 1.00 89.69 367 LYS A N 1
ATOM 3074 C CA . LYS A 1 367 ? 8.937 -4.961 16.987 1.00 89.69 367 LYS A CA 1
ATOM 3075 C C . LYS A 1 367 ? 8.524 -3.790 17.883 1.00 89.69 367 LYS A C 1
ATOM 3077 O O . LYS A 1 367 ? 8.018 -3.999 18.974 1.00 89.69 367 LYS A O 1
ATOM 3082 N N . ILE A 1 368 ? 8.709 -2.559 17.404 1.00 90.38 368 ILE A N 1
ATOM 3083 C CA . ILE A 1 368 ? 8.345 -1.349 18.156 1.00 90.38 368 ILE A CA 1
ATOM 3084 C C . ILE A 1 368 ? 6.825 -1.273 18.322 1.00 90.38 368 ILE A C 1
ATOM 3086 O O . ILE A 1 368 ? 6.334 -0.935 19.395 1.00 90.38 368 ILE A O 1
ATOM 3090 N N . ALA A 1 369 ? 6.071 -1.588 17.268 1.00 92.69 369 ALA A N 1
ATOM 3091 C CA . ALA A 1 369 ? 4.618 -1.613 17.347 1.00 92.69 369 ALA A CA 1
ATOM 3092 C C . ALA A 1 369 ? 4.117 -2.723 18.276 1.00 92.69 369 ALA A C 1
ATOM 3094 O O . ALA A 1 369 ? 3.197 -2.480 19.043 1.00 92.69 369 ALA A O 1
ATOM 3095 N N . GLU A 1 370 ? 4.741 -3.901 18.259 1.00 94.50 370 GLU A N 1
ATOM 3096 C CA . GLU A 1 370 ? 4.439 -4.996 19.181 1.00 94.50 370 GLU A CA 1
ATOM 3097 C C . GLU A 1 370 ? 4.710 -4.603 20.640 1.00 94.50 370 GLU A C 1
ATOM 3099 O O . GLU A 1 370 ? 3.832 -4.759 21.483 1.00 94.50 370 GLU A O 1
ATOM 3104 N N . GLU A 1 371 ? 5.873 -4.010 20.933 1.00 92.00 371 GLU A N 1
ATOM 3105 C CA . GLU A 1 371 ? 6.202 -3.481 22.265 1.00 92.00 371 GLU A CA 1
ATOM 3106 C C . GLU A 1 371 ? 5.145 -2.462 22.733 1.00 92.00 371 GLU A C 1
ATOM 3108 O O . GLU A 1 371 ? 4.689 -2.511 23.873 1.00 92.00 371 GLU A O 1
ATOM 3113 N N . ARG A 1 372 ? 4.686 -1.572 21.843 1.00 92.06 372 ARG A N 1
ATOM 3114 C CA . ARG A 1 372 ? 3.616 -0.609 22.152 1.00 92.06 372 ARG A CA 1
ATOM 3115 C C . ARG A 1 372 ? 2.264 -1.286 22.361 1.00 92.06 372 ARG A C 1
ATOM 3117 O O . ARG A 1 372 ? 1.577 -0.946 23.316 1.00 92.06 372 ARG A O 1
ATOM 3124 N N . LEU A 1 373 ? 1.894 -2.260 21.531 1.00 93.81 373 LEU A N 1
ATOM 3125 C CA . LEU A 1 373 ? 0.651 -3.025 21.677 1.00 93.81 373 LEU A CA 1
ATOM 3126 C C . LEU A 1 373 ? 0.585 -3.743 23.028 1.00 93.81 373 LEU A C 1
ATOM 3128 O O . LEU A 1 373 ? -0.442 -3.665 23.697 1.00 93.81 373 LEU A O 1
ATOM 3132 N N . GLN A 1 374 ? 1.685 -4.361 23.469 1.00 92.81 374 GLN A N 1
ATOM 3133 C CA . GLN A 1 374 ? 1.773 -5.010 24.784 1.00 92.81 374 GLN A CA 1
ATOM 3134 C C . GLN A 1 374 ? 1.538 -4.041 25.940 1.00 92.81 374 GLN A C 1
ATOM 3136 O O . GLN A 1 374 ? 0.989 -4.430 26.970 1.00 92.81 374 GLN A O 1
ATOM 3141 N N . ILE A 1 375 ? 1.974 -2.792 25.784 1.00 89.19 375 ILE A N 1
ATOM 3142 C CA . ILE A 1 375 ? 1.767 -1.753 26.785 1.00 89.19 375 ILE A CA 1
ATOM 3143 C C . ILE A 1 375 ? 0.302 -1.293 26.764 1.00 89.19 375 ILE A C 1
ATOM 3145 O O . ILE A 1 375 ? -0.345 -1.310 27.808 1.00 89.19 375 ILE A O 1
ATOM 3149 N N . ILE A 1 376 ? -0.239 -0.938 25.591 1.00 88.75 376 ILE A N 1
ATOM 3150 C CA . ILE A 1 376 ? -1.620 -0.438 25.453 1.00 88.75 376 ILE A CA 1
ATOM 3151 C C . ILE A 1 376 ? -2.633 -1.500 25.908 1.00 88.75 376 ILE A C 1
ATOM 3153 O O . ILE A 1 376 ? -3.614 -1.163 26.560 1.00 88.75 376 ILE A O 1
ATOM 3157 N N . GLN A 1 377 ? -2.384 -2.788 25.646 1.00 90.75 377 GLN A N 1
ATOM 3158 C CA . GLN A 1 377 ? -3.271 -3.887 26.052 1.00 90.75 377 GLN A CA 1
ATOM 3159 C C . GLN A 1 377 ? -3.479 -3.986 27.573 1.00 90.75 377 GLN A C 1
ATOM 3161 O O . GLN A 1 377 ? -4.468 -4.561 28.020 1.00 90.75 377 GLN A O 1
ATOM 3166 N N . ARG A 1 378 ? -2.563 -3.436 28.378 1.00 87.19 378 ARG A N 1
ATOM 3167 C CA . ARG A 1 378 ? -2.668 -3.432 29.847 1.00 87.19 378 ARG A CA 1
ATOM 3168 C C . ARG A 1 378 ? -3.518 -2.280 30.385 1.00 87.19 378 ARG A C 1
ATOM 3170 O O . ARG A 1 378 ? -3.809 -2.263 31.576 1.00 87.19 378 ARG A O 1
ATOM 3177 N N . ILE A 1 379 ? -3.878 -1.319 29.537 1.00 84.75 379 ILE A N 1
ATOM 3178 C CA . ILE A 1 379 ? -4.686 -0.159 29.910 1.00 84.75 379 ILE A CA 1
ATOM 3179 C C . ILE A 1 379 ? -6.169 -0.579 29.924 1.00 84.75 379 ILE A C 1
ATOM 3181 O O . ILE A 1 379 ? -6.612 -1.208 28.960 1.00 84.75 379 ILE A O 1
ATOM 3185 N N . PRO A 1 380 ? -6.962 -0.234 30.958 1.00 80.00 380 PRO A N 1
ATOM 3186 C CA . PRO A 1 380 ? -8.389 -0.578 31.023 1.00 80.00 380 PRO A CA 1
ATOM 3187 C C . PRO A 1 380 ? -9.193 -0.110 29.800 1.00 80.00 380 PRO A C 1
ATOM 3189 O O . PRO A 1 380 ? -10.093 -0.798 29.328 1.00 80.00 380 PRO A O 1
ATOM 3192 N N . GLU A 1 381 ? -8.827 1.039 29.232 1.00 83.69 381 GLU A N 1
ATOM 3193 C CA . GLU A 1 381 ? -9.437 1.632 28.043 1.00 83.69 381 GLU A CA 1
ATOM 3194 C C . GLU A 1 381 ? -9.060 0.927 26.726 1.00 83.69 381 GLU A C 1
ATOM 3196 O O . GLU A 1 381 ? -9.459 1.397 25.658 1.00 83.69 381 GLU A O 1
ATOM 3201 N N . TYR A 1 382 ? -8.311 -0.185 26.751 1.00 86.44 382 TYR A N 1
ATOM 3202 C CA . TYR A 1 382 ? -7.816 -0.858 25.545 1.00 86.44 382 TYR A CA 1
ATOM 3203 C C . TYR A 1 382 ? -8.911 -1.127 24.506 1.00 86.44 382 TYR A C 1
ATOM 3205 O O . TYR A 1 382 ? -8.722 -0.838 23.321 1.00 86.44 382 TYR A O 1
ATOM 3213 N N . GLU A 1 383 ? -10.079 -1.616 24.941 1.00 83.69 383 GLU A N 1
ATOM 3214 C CA . GLU A 1 383 ? -11.190 -1.916 24.031 1.00 83.69 383 GLU A CA 1
ATOM 3215 C C . GLU A 1 383 ? -11.738 -0.686 23.300 1.00 83.69 383 GLU A C 1
ATOM 3217 O O . GLU A 1 383 ? -12.277 -0.813 22.198 1.00 83.69 383 GLU A O 1
ATOM 3222 N N . ILE A 1 384 ? -11.584 0.493 23.898 1.00 83.56 384 ILE A N 1
ATOM 3223 C CA . ILE A 1 384 ? -11.994 1.773 23.325 1.00 83.56 384 ILE A CA 1
ATOM 3224 C C . ILE A 1 384 ? -10.874 2.318 22.437 1.00 83.56 384 ILE A C 1
ATOM 3226 O O . ILE A 1 384 ? -11.115 2.780 21.322 1.00 83.56 384 ILE A O 1
ATOM 3230 N N . ILE A 1 385 ? -9.627 2.207 22.893 1.00 85.69 385 ILE A N 1
ATOM 3231 C CA . ILE A 1 385 ? -8.454 2.659 22.148 1.00 85.69 385 ILE A CA 1
ATOM 3232 C C . ILE A 1 385 ? -8.353 1.931 20.802 1.00 85.69 385 ILE A C 1
ATOM 3234 O O . ILE A 1 385 ? -8.160 2.596 19.788 1.00 85.69 385 ILE A O 1
ATOM 3238 N N . GLN A 1 386 ? -8.551 0.607 20.756 1.00 86.69 386 GLN A N 1
ATOM 3239 C CA . GLN A 1 386 ? -8.434 -0.187 19.518 1.00 86.69 386 GLN A CA 1
ATOM 3240 C C . GLN A 1 386 ? -9.414 0.232 18.409 1.00 86.69 386 GLN A C 1
ATOM 3242 O O . GLN A 1 386 ? -9.117 0.068 17.228 1.00 86.69 386 GLN A O 1
ATOM 3247 N N . ILE A 1 387 ? -10.580 0.772 18.772 1.00 79.88 387 ILE A N 1
ATOM 3248 C CA . ILE A 1 387 ? -11.604 1.189 17.808 1.00 79.88 387 ILE A CA 1
ATOM 3249 C C . ILE A 1 387 ? -11.478 2.670 17.418 1.00 79.88 387 ILE A C 1
ATOM 3251 O O . ILE A 1 387 ? -12.174 3.130 16.508 1.00 79.88 387 ILE A O 1
ATOM 3255 N N . SER A 1 388 ? -10.615 3.420 18.105 1.00 80.56 388 SER A N 1
ATOM 3256 C CA . SER A 1 388 ? -10.419 4.848 17.881 1.00 80.56 388 SER A CA 1
ATOM 3257 C C . SER A 1 388 ? -9.588 5.120 16.628 1.00 80.56 388 SER A C 1
ATOM 3259 O O . SER A 1 388 ? -8.629 4.412 16.313 1.00 80.56 388 SER A O 1
ATOM 3261 N N . LYS A 1 389 ? -9.873 6.245 15.964 1.00 80.50 389 LYS A N 1
ATOM 3262 C CA . LYS A 1 389 ? -9.054 6.775 14.858 1.00 80.50 389 LYS A CA 1
ATOM 3263 C C . LYS A 1 389 ? -7.606 7.051 15.276 1.00 80.50 389 LYS A C 1
ATOM 3265 O O . LYS A 1 389 ? -6.711 7.063 14.432 1.00 80.50 389 LYS A O 1
ATOM 3270 N N . LYS A 1 390 ? -7.375 7.268 16.576 1.00 82.44 390 LYS A N 1
ATOM 3271 C CA . LYS A 1 390 ? -6.064 7.550 17.172 1.00 82.44 390 LYS A CA 1
ATOM 3272 C C . LYS A 1 390 ? -5.232 6.304 17.451 1.00 82.44 390 LYS A C 1
ATOM 3274 O O . LYS A 1 390 ? -4.033 6.429 17.675 1.00 82.44 390 LYS A O 1
ATOM 3279 N N . PHE A 1 391 ? -5.810 5.108 17.354 1.00 88.75 391 PHE A N 1
ATOM 3280 C CA . PHE A 1 391 ? -5.110 3.857 17.638 1.00 88.75 391 PHE A CA 1
ATOM 3281 C C . PHE A 1 391 ? -3.749 3.751 16.931 1.00 88.75 391 PHE A C 1
ATOM 3283 O O . PHE A 1 391 ? -2.706 3.575 17.559 1.00 88.75 391 PHE A O 1
ATOM 3290 N N . PHE A 1 392 ? -3.745 3.940 15.610 1.00 90.69 392 PHE A N 1
ATOM 3291 C CA . PHE A 1 392 ? -2.529 3.857 14.800 1.00 90.69 392 PHE A CA 1
ATOM 3292 C C . PHE A 1 392 ? -1.560 5.023 15.025 1.00 90.69 392 PHE A C 1
ATOM 3294 O O . PHE A 1 392 ? -0.384 4.904 14.690 1.00 90.69 392 PHE A O 1
ATOM 3301 N N . GLU A 1 393 ? -2.028 6.137 15.588 1.00 88.75 393 GLU A N 1
ATOM 3302 C CA . GLU A 1 393 ? -1.170 7.248 16.000 1.00 88.75 393 GLU A CA 1
ATOM 3303 C C . GLU A 1 393 ? -0.333 6.848 17.213 1.00 88.75 393 GLU A C 1
ATOM 3305 O O . GLU A 1 393 ? 0.880 7.007 17.159 1.00 88.75 393 GLU A O 1
ATOM 3310 N N . PHE A 1 394 ? -0.925 6.202 18.223 1.00 88.06 394 PHE A N 1
ATOM 3311 C CA . PHE A 1 394 ? -0.180 5.669 19.374 1.00 88.06 394 PHE A CA 1
ATOM 3312 C C . PHE A 1 394 ? 0.856 4.614 18.967 1.00 88.06 394 PHE A C 1
ATOM 3314 O O . PHE A 1 394 ? 1.949 4.544 19.526 1.00 88.06 394 PHE A O 1
ATOM 3321 N N . LEU A 1 395 ? 0.554 3.809 17.943 1.00 90.25 395 LEU A N 1
ATOM 3322 C CA . LEU A 1 395 ? 1.512 2.832 17.420 1.00 90.25 395 LEU A CA 1
ATOM 3323 C C . LEU A 1 395 ? 2.661 3.473 16.638 1.00 90.25 395 LEU A C 1
ATOM 3325 O O . LEU A 1 395 ? 3.750 2.899 16.594 1.00 90.25 395 LEU A O 1
ATOM 3329 N N . LEU A 1 396 ? 2.461 4.650 16.045 1.00 87.88 396 LEU A N 1
ATOM 3330 C CA . LEU A 1 396 ? 3.467 5.351 15.244 1.00 87.88 396 LEU A CA 1
ATOM 3331 C C . LEU A 1 396 ? 4.284 6.360 16.052 1.00 87.88 396 LEU A C 1
ATOM 3333 O O . LEU A 1 396 ? 5.511 6.384 15.937 1.00 87.88 396 LEU A O 1
ATOM 3337 N N . ASP A 1 397 ? 3.633 7.153 16.892 1.00 86.50 397 ASP A N 1
ATOM 3338 C CA . ASP A 1 397 ? 4.217 8.286 17.594 1.00 86.50 397 ASP A CA 1
ATOM 3339 C C . ASP A 1 397 ? 4.589 7.928 19.039 1.00 86.50 397 ASP A C 1
ATOM 3341 O O . ASP A 1 397 ? 3.755 7.542 19.857 1.00 86.50 397 ASP A O 1
ATOM 3345 N N . ALA A 1 398 ? 5.878 8.068 19.354 1.00 85.50 398 ALA A N 1
ATOM 3346 C CA . ALA A 1 398 ? 6.384 7.837 20.702 1.00 85.50 398 ALA A CA 1
ATOM 3347 C C . ALA A 1 398 ? 5.835 8.856 21.708 1.00 85.50 398 ALA A C 1
ATOM 3349 O O . ALA A 1 398 ? 5.669 8.516 22.877 1.00 85.50 398 ALA A O 1
ATOM 3350 N N . HIS A 1 399 ? 5.578 10.090 21.267 1.00 84.56 399 HIS A N 1
ATOM 3351 C CA . HIS A 1 399 ? 5.108 11.153 22.140 1.00 84.56 399 HIS A CA 1
ATOM 3352 C C . HIS A 1 399 ? 3.652 10.933 22.538 1.00 84.56 399 HIS A C 1
ATOM 3354 O O . HIS A 1 399 ? 3.375 10.876 23.731 1.00 84.56 399 HIS A O 1
ATOM 3360 N N . ALA A 1 400 ? 2.770 10.678 21.566 1.00 83.19 400 ALA A N 1
ATOM 3361 C CA . ALA A 1 400 ? 1.371 10.342 21.829 1.00 83.19 400 ALA A CA 1
ATOM 3362 C C . ALA A 1 400 ? 1.242 9.106 22.737 1.00 83.19 400 ALA A C 1
ATOM 3364 O O . ALA A 1 400 ? 0.421 9.071 23.650 1.00 83.19 400 ALA A O 1
ATOM 3365 N N . MET A 1 401 ? 2.094 8.094 22.525 1.00 84.94 401 MET A N 1
ATOM 3366 C CA . MET A 1 401 ? 2.148 6.924 23.401 1.00 84.94 401 MET A CA 1
ATOM 3367 C C . MET A 1 401 ? 2.576 7.295 24.827 1.00 84.94 401 MET A C 1
ATOM 3369 O O . MET A 1 401 ? 1.997 6.807 25.792 1.00 84.94 401 MET A O 1
ATOM 3373 N N . LYS A 1 402 ? 3.584 8.160 24.977 1.00 84.00 402 LYS A N 1
ATOM 3374 C CA . LYS A 1 402 ? 4.050 8.621 26.288 1.00 84.00 402 LYS A CA 1
ATOM 3375 C C . LYS A 1 402 ? 2.954 9.385 27.037 1.00 84.00 402 LYS A C 1
ATOM 3377 O O . LYS A 1 402 ? 2.739 9.087 28.205 1.00 84.00 402 LYS A O 1
ATOM 3382 N N . GLU A 1 403 ? 2.244 10.294 26.375 1.00 81.44 403 GLU A N 1
ATOM 3383 C CA . GLU A 1 403 ? 1.143 11.054 26.985 1.00 81.44 403 GLU A CA 1
ATOM 3384 C C . GLU A 1 403 ? 0.008 10.134 27.456 1.00 81.44 403 GLU A C 1
ATOM 3386 O O . GLU A 1 403 ? -0.468 10.263 28.583 1.00 81.44 403 GLU A O 1
ATOM 3391 N N . LEU A 1 404 ? -0.369 9.143 26.636 1.00 81.88 404 LEU A N 1
ATOM 3392 C CA . LEU A 1 404 ? -1.351 8.125 27.017 1.00 81.88 404 LEU A CA 1
ATOM 3393 C C . LEU A 1 404 ? -0.907 7.358 28.271 1.00 81.88 404 LEU A C 1
ATOM 3395 O O . LEU A 1 404 ? -1.706 7.133 29.180 1.00 81.88 404 LEU A O 1
ATOM 3399 N N . MET A 1 405 ? 0.372 6.977 28.340 1.00 81.12 405 MET A N 1
ATOM 3400 C CA . MET A 1 405 ? 0.908 6.287 29.510 1.00 81.12 405 MET A CA 1
ATOM 3401 C C . MET A 1 405 ? 0.955 7.185 30.741 1.00 81.12 405 MET A C 1
ATOM 3403 O O . MET A 1 405 ? 0.646 6.708 31.826 1.00 81.12 405 MET A O 1
ATOM 3407 N N . GLU A 1 406 ? 1.339 8.451 30.611 1.00 80.69 406 GLU A N 1
ATOM 3408 C CA . GLU A 1 406 ? 1.357 9.393 31.733 1.00 80.69 406 GLU A CA 1
ATOM 3409 C C . GLU A 1 406 ? -0.051 9.590 32.306 1.00 80.69 406 GLU A C 1
ATOM 3411 O O . GLU A 1 406 ? -0.223 9.501 33.521 1.00 80.69 406 GLU A O 1
ATOM 3416 N N . ALA A 1 407 ? -1.067 9.729 31.449 1.00 73.81 407 ALA A N 1
ATOM 3417 C CA . ALA A 1 407 ? -2.462 9.806 31.879 1.00 73.81 407 ALA A CA 1
ATOM 3418 C C . ALA A 1 407 ? -2.931 8.524 32.593 1.00 73.81 407 ALA A C 1
ATOM 3420 O O . ALA A 1 407 ? -3.565 8.594 33.650 1.00 73.81 407 ALA A O 1
ATOM 3421 N N . ALA A 1 408 ? -2.571 7.350 32.064 1.00 74.44 408 ALA A N 1
ATOM 3422 C CA . ALA A 1 408 ? -2.918 6.071 32.679 1.00 74.44 408 ALA A CA 1
ATOM 3423 C C . ALA A 1 408 ? -2.230 5.864 34.046 1.00 74.44 408 ALA A C 1
ATOM 3425 O O . ALA A 1 408 ? -2.861 5.393 34.989 1.00 74.44 408 ALA A O 1
ATOM 3426 N N . HIS A 1 409 ? -0.951 6.237 34.184 1.00 71.31 409 HIS A N 1
ATOM 3427 C CA . HIS A 1 409 ? -0.199 6.075 35.437 1.00 71.31 409 HIS A CA 1
ATOM 3428 C C . HIS A 1 409 ? -0.577 7.098 36.509 1.00 71.31 409 HIS A C 1
ATOM 3430 O O . HIS A 1 409 ? -0.507 6.784 37.694 1.00 71.31 409 HIS A O 1
ATOM 3436 N N . ALA A 1 410 ? -0.979 8.310 36.118 1.00 66.31 410 ALA A N 1
ATOM 3437 C CA . ALA A 1 410 ? -1.382 9.355 37.055 1.00 66.31 410 ALA A CA 1
ATOM 3438 C C . ALA A 1 410 ? -2.737 9.075 37.739 1.00 66.31 410 ALA A C 1
ATOM 3440 O O . ALA A 1 410 ? -3.187 9.887 38.544 1.00 66.31 410 ALA A O 1
ATOM 3441 N N . GLY A 1 411 ? -3.412 7.962 37.410 1.00 61.78 411 GLY A N 1
ATOM 3442 C CA . GLY A 1 411 ? -4.766 7.667 37.886 1.00 61.78 411 GLY A CA 1
ATOM 3443 C C . GLY A 1 411 ? -5.802 8.675 37.381 1.00 61.78 411 GLY A C 1
ATOM 3444 O O . GLY A 1 411 ? -6.892 8.782 37.941 1.00 61.78 411 GLY A O 1
ATOM 3445 N N . THR A 1 412 ? -5.456 9.451 36.348 1.00 65.19 412 THR A N 1
ATOM 3446 C CA . THR A 1 412 ? -6.350 10.461 35.789 1.00 65.19 412 THR A CA 1
ATOM 3447 C C . THR A 1 412 ? -7.465 9.804 34.993 1.00 65.19 412 THR A C 1
ATOM 3449 O O . THR A 1 412 ? -7.260 8.825 34.278 1.00 65.19 412 THR A O 1
ATOM 3452 N N . VAL A 1 413 ? -8.665 10.364 35.113 1.00 66.62 413 VAL A N 1
ATOM 3453 C CA . VAL A 1 413 ? -9.843 9.893 34.390 1.00 66.62 413 VAL A CA 1
ATOM 3454 C C . VAL A 1 413 ? -9.666 10.197 32.900 1.00 66.62 413 VAL A C 1
ATOM 3456 O O . VAL A 1 413 ? -9.852 11.333 32.461 1.00 66.62 413 VAL A O 1
ATOM 3459 N N . ILE A 1 414 ? -9.321 9.181 32.105 1.00 72.12 414 ILE A N 1
ATOM 3460 C CA . ILE A 1 414 ? -9.186 9.333 30.653 1.00 72.12 414 ILE A CA 1
ATOM 3461 C C . ILE A 1 414 ? -10.587 9.464 30.055 1.00 72.12 414 ILE A C 1
ATOM 3463 O O . ILE A 1 414 ? -11.330 8.493 29.948 1.00 72.12 414 ILE A O 1
ATOM 3467 N N . SER A 1 415 ? -10.975 10.680 29.680 1.00 69.06 415 SER A N 1
ATOM 3468 C CA . SER A 1 415 ? -12.286 10.954 29.077 1.00 69.06 415 SER A CA 1
ATOM 3469 C C . SER A 1 415 ? -12.247 11.094 27.553 1.00 69.06 415 SER A C 1
ATOM 3471 O O . SER A 1 415 ? -13.272 10.904 26.898 1.00 69.06 415 SER A O 1
ATOM 3473 N N . THR A 1 416 ? -11.081 11.399 26.976 1.00 72.88 416 THR A N 1
ATOM 3474 C CA . THR A 1 416 ? -10.863 11.541 25.526 1.00 72.88 416 THR A CA 1
ATOM 3475 C C . THR A 1 416 ? -9.494 10.998 25.127 1.00 72.88 416 THR A C 1
ATOM 3477 O O . THR A 1 416 ? -8.581 10.966 25.949 1.00 72.88 416 THR A O 1
ATOM 3480 N N . LEU A 1 417 ? -9.346 10.608 23.860 1.00 73.94 417 LEU A N 1
ATOM 3481 C CA . LEU A 1 417 ? -8.091 10.128 23.266 1.00 73.94 417 LEU A CA 1
ATOM 3482 C C . LEU A 1 417 ? -7.399 11.201 22.387 1.00 73.94 417 LEU A C 1
ATOM 3484 O O . LEU A 1 417 ? -6.540 10.874 21.567 1.00 73.94 417 LEU A O 1
ATOM 3488 N N . GLY A 1 418 ? -7.811 12.472 22.493 1.00 64.62 418 GLY A N 1
ATOM 3489 C CA . GLY A 1 418 ? -7.351 13.592 21.658 1.00 64.62 418 GLY A CA 1
ATOM 3490 C C . GLY A 1 418 ? -6.041 14.268 22.115 1.00 64.62 418 GLY A C 1
ATOM 3491 O O . GLY A 1 418 ? -5.535 13.958 23.185 1.00 64.62 418 GLY A O 1
ATOM 3492 N N . PRO A 1 419 ? -5.500 15.225 21.321 1.00 47.53 419 PRO A N 1
ATOM 3493 C CA . PRO A 1 419 ? -4.186 15.870 21.529 1.00 47.53 419 PRO A CA 1
ATOM 3494 C C . PRO A 1 419 ? -4.122 16.815 22.734 1.00 47.53 419 PRO A C 1
ATOM 3496 O O . PRO A 1 419 ? -3.064 17.321 23.088 1.00 47.53 419 PRO A O 1
ATOM 3499 N N . VAL A 1 420 ? -5.259 17.062 23.369 1.00 45.62 420 VAL A N 1
ATOM 3500 C CA . VAL A 1 420 ? -5.274 17.434 24.769 1.00 45.62 420 VAL A CA 1
ATOM 3501 C C . VAL A 1 420 ? -5.927 16.233 25.422 1.00 45.62 420 VAL A C 1
ATOM 3503 O O . VAL A 1 420 ? -7.153 16.121 25.413 1.00 45.62 420 VAL A O 1
ATOM 3506 N N . LEU A 1 421 ? -5.126 15.309 25.956 1.00 49.44 421 LEU A N 1
ATOM 3507 C CA . LEU A 1 421 ? -5.564 14.570 27.131 1.00 49.44 421 LEU A CA 1
ATOM 3508 C C . LEU A 1 421 ? -5.825 15.677 28.138 1.00 49.44 421 LEU A C 1
ATOM 3510 O O . LEU A 1 421 ? -4.902 16.152 28.797 1.00 49.44 421 LEU A O 1
ATOM 3514 N N . VAL A 1 422 ? -7.044 16.227 28.121 1.00 42.03 422 VAL A N 1
ATOM 3515 C CA . VAL A 1 422 ? -7.436 17.255 29.061 1.00 42.03 422 VAL A CA 1
ATOM 3516 C C . VAL A 1 422 ? -7.476 16.503 30.379 1.00 42.03 422 VAL A C 1
ATOM 3518 O O . VAL A 1 422 ? -8.490 15.948 30.785 1.00 42.03 422 VAL A O 1
ATOM 3521 N N . SER A 1 423 ? -6.318 16.481 31.033 1.00 43.12 423 SER A N 1
ATOM 3522 C CA . SER A 1 423 ? -6.138 16.495 32.471 1.00 43.12 423 SER A CA 1
ATOM 3523 C C . SER A 1 423 ? -6.828 17.762 32.984 1.00 43.12 423 SER A C 1
ATOM 3525 O O . SER A 1 423 ? -6.211 18.668 33.541 1.00 43.12 423 SER A O 1
ATOM 3527 N N . SER A 1 424 ? -8.122 17.904 32.720 1.00 41.56 424 SER A N 1
ATOM 3528 C CA . SER A 1 424 ? -8.932 18.842 33.443 1.00 41.56 424 SER A CA 1
ATOM 3529 C C . SER A 1 424 ? -9.412 18.071 34.646 1.00 41.56 424 SER A C 1
ATOM 3531 O O . SER A 1 424 ? -10.174 17.119 34.530 1.00 41.56 424 SER A O 1
ATOM 3533 N N . ASN A 1 425 ? -9.090 18.597 35.819 1.00 43.00 425 ASN A N 1
ATOM 3534 C CA . ASN A 1 425 ? -9.892 18.374 37.021 1.00 43.00 425 ASN A CA 1
ATOM 3535 C C . ASN A 1 425 ? -11.383 18.751 36.802 1.00 43.00 425 ASN A C 1
ATOM 3537 O O . ASN A 1 425 ? -12.210 18.591 37.692 1.00 43.00 425 ASN A O 1
ATOM 3541 N N . GLN A 1 426 ? -11.743 19.281 35.626 1.00 47.22 426 GLN A N 1
ATOM 3542 C CA . GLN A 1 426 ? -13.106 19.375 35.132 1.00 47.22 426 GLN A CA 1
ATOM 3543 C C . GLN A 1 426 ? -13.487 18.042 34.494 1.00 47.22 426 GLN A C 1
ATOM 3545 O O . GLN A 1 426 ? -13.145 17.750 33.347 1.00 47.22 426 GLN A O 1
ATOM 3550 N N . HIS A 1 427 ? -14.205 17.237 35.264 1.00 56.53 427 HIS A N 1
ATOM 3551 C CA . HIS A 1 427 ? -14.929 16.100 34.734 1.00 56.53 427 HIS A CA 1
ATOM 3552 C C . HIS A 1 427 ? -15.839 16.577 33.591 1.00 56.53 427 HIS A C 1
ATOM 3554 O O . HIS A 1 427 ? -16.525 17.599 33.758 1.00 56.53 427 HIS A O 1
ATOM 3560 N N . PRO A 1 428 ? -15.866 15.885 32.434 1.00 58.84 428 PRO A N 1
ATOM 3561 C CA . PRO A 1 428 ? -16.889 16.167 31.440 1.00 58.84 428 PRO A CA 1
ATOM 3562 C C . PRO A 1 428 ? -18.250 16.081 32.133 1.00 58.84 428 PRO A C 1
ATOM 3564 O O . PRO A 1 428 ? -18.414 15.316 33.068 1.00 58.84 428 PRO A O 1
ATOM 3567 N N . ARG A 1 429 ? -19.213 16.920 31.751 1.00 69.75 429 ARG A N 1
ATOM 3568 C CA . ARG A 1 429 ? -20.594 16.805 32.260 1.00 69.75 429 ARG A CA 1
ATOM 3569 C C . ARG A 1 429 ? -21.476 15.975 31.336 1.00 69.75 429 ARG A C 1
ATOM 3571 O O . ARG A 1 429 ? -22.611 15.688 31.689 1.00 69.75 429 ARG A O 1
ATOM 3578 N N . VAL A 1 430 ? -20.963 15.645 30.153 1.00 80.38 430 VAL A N 1
ATOM 3579 C CA . VAL A 1 430 ? -21.639 14.944 29.059 1.00 80.38 430 VAL A CA 1
ATOM 3580 C C . VAL A 1 430 ? -20.628 14.002 28.417 1.00 80.38 430 VAL A C 1
ATOM 3582 O O . VAL A 1 430 ? -19.434 14.307 28.400 1.00 80.38 430 VAL A O 1
ATOM 3585 N N . LEU A 1 431 ? -21.095 12.889 27.853 1.00 80.25 431 LEU A N 1
ATOM 3586 C CA . LEU A 1 431 ? -20.239 11.959 27.119 1.00 80.25 431 LEU A CA 1
ATOM 3587 C C . LEU A 1 431 ? -19.419 12.663 26.032 1.00 80.25 431 LEU A C 1
ATOM 3589 O O . LEU A 1 431 ? -19.923 13.486 25.261 1.00 80.25 431 LEU A O 1
ATOM 3593 N N . THR A 1 432 ? -18.147 12.293 25.948 1.00 80.94 432 THR A N 1
ATOM 3594 C CA . THR A 1 432 ? -17.231 12.774 24.913 1.00 80.94 432 THR A CA 1
ATOM 3595 C C . THR A 1 432 ? -17.478 12.056 23.584 1.00 80.94 432 THR A C 1
ATOM 3597 O O . THR A 1 432 ? -18.209 11.066 23.519 1.00 80.94 432 THR A O 1
ATOM 3600 N N . GLN A 1 433 ? -16.873 12.531 22.493 1.00 80.12 433 GLN A N 1
ATOM 3601 C CA . GLN A 1 433 ? -17.068 11.901 21.183 1.00 80.12 433 GLN A CA 1
ATOM 3602 C C . GLN A 1 433 ? -16.562 10.448 21.148 1.00 80.12 433 GLN A C 1
ATOM 3604 O O . GLN A 1 433 ? -17.243 9.587 20.595 1.00 80.12 433 GLN A O 1
ATOM 3609 N N . ASP A 1 434 ? -15.420 10.153 21.778 1.00 79.75 434 ASP A N 1
ATOM 3610 C CA . ASP A 1 434 ? -14.872 8.790 21.850 1.00 79.75 434 ASP A CA 1
ATOM 3611 C C . ASP A 1 434 ? -15.801 7.847 22.633 1.00 79.75 434 ASP A C 1
ATOM 3613 O O . ASP A 1 434 ? -16.053 6.720 22.205 1.00 79.75 434 ASP A O 1
ATOM 3617 N N . MET A 1 435 ? -16.379 8.335 23.739 1.00 84.12 435 MET A N 1
ATOM 3618 C CA . MET A 1 435 ? -17.381 7.609 24.525 1.00 84.12 435 MET A CA 1
ATOM 3619 C C . MET A 1 435 ? -18.625 7.279 23.698 1.00 84.12 435 MET A C 1
ATOM 3621 O O . MET A 1 435 ? -19.094 6.142 23.713 1.00 84.12 435 MET A O 1
ATOM 3625 N N . LYS A 1 436 ? -19.143 8.261 22.949 1.00 85.06 436 LYS A N 1
ATOM 3626 C CA . LYS A 1 436 ? -20.322 8.087 22.088 1.00 85.06 436 LYS A CA 1
ATOM 3627 C C . LYS A 1 436 ? -20.074 7.056 20.997 1.00 85.06 436 LYS A C 1
ATOM 3629 O O . LYS A 1 436 ? -20.907 6.179 20.800 1.00 85.06 436 LYS A O 1
ATOM 3634 N N . ILE A 1 437 ? -18.924 7.132 20.324 1.00 81.50 437 ILE A N 1
ATOM 3635 C CA . ILE A 1 437 ? -18.546 6.173 19.276 1.00 81.50 437 ILE A CA 1
ATOM 3636 C C . ILE A 1 437 ? -18.445 4.762 19.862 1.00 81.50 437 ILE A C 1
ATOM 3638 O O . ILE A 1 437 ? -19.001 3.820 19.297 1.00 81.50 437 ILE A O 1
ATOM 3642 N N . TYR A 1 438 ? -17.781 4.605 21.012 1.00 85.00 438 TYR A N 1
ATOM 3643 C CA . TYR A 1 438 ? -17.671 3.303 21.666 1.00 85.00 438 TYR A CA 1
ATOM 3644 C C . TYR A 1 438 ? -19.038 2.735 22.065 1.00 85.00 438 TYR A C 1
ATOM 3646 O O . TYR A 1 438 ? -19.351 1.594 21.715 1.00 85.00 438 TYR A O 1
ATOM 3654 N N . ALA A 1 439 ? -19.874 3.530 22.741 1.00 87.75 439 ALA A N 1
ATOM 3655 C CA . ALA A 1 439 ? -21.206 3.108 23.159 1.00 87.75 439 ALA A CA 1
ATOM 3656 C C . ALA A 1 439 ? -22.089 2.746 21.955 1.00 87.75 439 ALA A C 1
ATOM 3658 O O . ALA A 1 439 ? -22.701 1.678 21.947 1.00 87.75 439 ALA A O 1
ATOM 3659 N N . ALA A 1 440 ? -22.091 3.573 20.904 1.00 86.19 440 ALA A N 1
ATOM 3660 C CA . ALA A 1 440 ? -22.827 3.307 19.671 1.00 86.19 440 ALA A CA 1
ATOM 3661 C C . ALA A 1 440 ? -22.409 1.973 19.037 1.00 86.19 440 ALA A C 1
ATOM 3663 O O . ALA A 1 440 ? -23.263 1.128 18.768 1.00 86.19 440 ALA A O 1
ATOM 3664 N N . ARG A 1 441 ? -21.099 1.722 18.888 1.00 83.38 441 ARG A N 1
ATOM 3665 C CA . ARG A 1 441 ? -20.594 0.447 18.350 1.00 83.38 441 ARG A CA 1
ATOM 3666 C C . ARG A 1 441 ? -20.983 -0.746 19.212 1.00 83.38 441 ARG A C 1
ATOM 3668 O O . ARG A 1 441 ? -21.439 -1.759 18.679 1.00 83.38 441 ARG A O 1
ATOM 3675 N N . LYS A 1 442 ? -20.828 -0.647 20.536 1.00 87.19 442 LYS A N 1
ATOM 3676 C CA . LYS A 1 442 ? -21.156 -1.745 21.461 1.00 87.19 442 LYS A CA 1
ATOM 3677 C C . LYS A 1 442 ? -22.653 -2.081 21.402 1.00 87.19 442 LYS A C 1
ATOM 3679 O O . LYS A 1 442 ? -23.027 -3.255 21.316 1.00 87.19 442 LYS A O 1
ATOM 3684 N N . LEU A 1 443 ? -23.499 -1.054 21.326 1.00 88.19 443 LEU A N 1
ATOM 3685 C CA . LEU A 1 443 ? -24.955 -1.168 21.229 1.00 88.19 443 LEU A CA 1
ATOM 3686 C C . LEU A 1 443 ? -25.469 -1.437 19.802 1.00 88.19 443 LEU A C 1
ATOM 3688 O O . LEU A 1 443 ? -26.660 -1.664 19.626 1.00 88.19 443 LEU A O 1
ATOM 3692 N N . GLY A 1 444 ? -24.588 -1.526 18.798 1.00 84.56 444 GLY A N 1
ATOM 3693 C CA . GLY A 1 444 ? -24.966 -1.853 17.418 1.00 84.56 444 GLY A CA 1
ATOM 3694 C C . GLY A 1 444 ? -25.733 -0.739 16.701 1.00 84.56 444 GLY A C 1
ATOM 3695 O O . GLY A 1 444 ? -26.516 -1.025 15.799 1.00 84.56 444 GLY A O 1
ATOM 3696 N N . LEU A 1 445 ? -25.528 0.510 17.115 1.00 83.56 445 LEU A N 1
ATOM 3697 C CA . LEU A 1 445 ? -26.116 1.687 16.491 1.00 83.56 445 LEU A CA 1
ATOM 3698 C C . LEU A 1 445 ? -25.322 2.113 15.252 1.00 83.56 445 LEU A C 1
ATOM 3700 O O . LEU A 1 445 ? -24.093 2.049 15.234 1.00 83.56 445 LEU A O 1
ATOM 3704 N N . ASP A 1 446 ? -26.032 2.608 14.239 1.00 70.81 446 ASP A N 1
ATOM 3705 C CA . ASP A 1 446 ? -25.419 3.259 13.080 1.00 70.81 446 ASP A CA 1
ATOM 3706 C C . ASP A 1 446 ? -24.897 4.649 13.477 1.00 70.81 446 ASP A C 1
ATOM 3708 O O . ASP A 1 446 ? -25.666 5.525 13.886 1.00 70.81 446 ASP A O 1
ATOM 3712 N N . GLU A 1 447 ? -23.584 4.847 13.358 1.00 61.56 447 GLU A N 1
ATOM 3713 C CA . GLU A 1 447 ? -22.886 6.093 13.700 1.00 61.56 447 GLU A CA 1
ATOM 3714 C C . GLU A 1 447 ? -23.387 7.299 12.890 1.00 61.56 447 GLU A C 1
ATOM 3716 O O . GLU A 1 447 ? -23.258 8.435 13.345 1.00 61.56 447 GLU A O 1
ATOM 3721 N N . ASN A 1 448 ? -23.986 7.066 11.715 1.00 55.31 448 ASN A N 1
ATOM 3722 C CA . ASN A 1 448 ? -24.419 8.124 10.800 1.00 55.31 448 ASN A CA 1
ATOM 3723 C C . ASN A 1 448 ? -25.839 8.640 11.068 1.00 55.31 448 ASN A C 1
ATOM 3725 O O . ASN A 1 448 ? -26.247 9.649 10.489 1.00 55.31 448 ASN A O 1
ATOM 3729 N N . LYS A 1 449 ? -26.608 7.984 11.945 1.00 60.00 449 LYS A N 1
ATOM 3730 C CA . LYS A 1 449 ? -27.936 8.473 12.332 1.00 60.00 449 LYS A CA 1
ATOM 3731 C C . LYS A 1 449 ? -27.791 9.475 13.473 1.00 60.00 449 LYS A C 1
ATOM 3733 O O . LYS A 1 449 ? -27.544 9.093 14.614 1.00 60.00 449 LYS A O 1
ATOM 3738 N N . GLY A 1 450 ? -27.965 10.763 13.168 1.00 55.28 450 GLY A N 1
ATOM 3739 C CA . GLY A 1 450 ? -27.845 11.863 14.139 1.00 55.28 450 GLY A CA 1
ATOM 3740 C C . GLY A 1 450 ? -28.724 11.710 15.388 1.00 55.28 450 GLY A C 1
ATOM 3741 O O . GLY A 1 450 ? -28.349 12.179 16.459 1.00 55.28 450 GLY A O 1
ATOM 3742 N N . GLU A 1 451 ? -29.834 10.977 15.281 1.00 56.28 451 GLU A N 1
ATOM 3743 C CA . GLU A 1 451 ? -30.717 10.602 16.395 1.00 56.28 451 GLU A CA 1
ATOM 3744 C C . GLU A 1 451 ? -29.975 9.853 17.513 1.00 56.28 451 GLU A C 1
ATOM 3746 O O . GLU A 1 451 ? -30.188 10.129 18.692 1.00 56.28 451 GLU A O 1
ATOM 3751 N N . ASN A 1 452 ? -29.019 8.987 17.162 1.00 67.94 452 ASN A N 1
ATOM 3752 C CA . ASN A 1 452 ? -28.226 8.236 18.135 1.00 67.94 452 ASN A CA 1
ATOM 3753 C C . ASN A 1 452 ? -27.335 9.164 18.972 1.00 67.94 452 ASN A C 1
ATOM 3755 O O . ASN A 1 452 ? -27.212 8.990 20.180 1.00 67.94 452 ASN A O 1
ATOM 3759 N N . LEU A 1 453 ? -26.742 10.187 18.350 1.00 65.81 453 LEU A N 1
ATOM 3760 C CA . LEU A 1 453 ? -25.885 11.160 19.036 1.00 65.81 453 LEU A CA 1
ATOM 3761 C C . LEU A 1 453 ? -26.678 12.098 19.955 1.00 65.81 453 LEU A C 1
ATOM 3763 O O . LEU A 1 453 ? -26.132 12.546 20.966 1.00 65.81 453 LEU A O 1
ATOM 3767 N N . LEU A 1 454 ? -27.944 12.375 19.626 1.00 64.31 454 LEU A N 1
ATOM 3768 C CA . LEU A 1 454 ? -28.841 13.160 20.475 1.00 64.31 454 LEU A CA 1
ATOM 3769 C C . LEU A 1 454 ? -29.162 12.423 21.779 1.00 64.31 454 LEU A C 1
ATOM 3771 O O . LEU A 1 454 ? -29.031 13.031 22.839 1.00 64.31 454 LEU A O 1
ATOM 3775 N N . LEU A 1 455 ? -29.452 11.118 21.721 1.00 72.31 455 LEU A N 1
ATOM 3776 C CA . LEU A 1 455 ? -29.696 10.291 22.914 1.00 72.31 455 LEU A CA 1
ATOM 3777 C C . LEU A 1 455 ? -28.519 10.343 23.901 1.00 72.31 455 LEU A C 1
ATOM 3779 O O . LEU A 1 455 ? -28.699 10.462 25.111 1.00 72.31 455 LEU A O 1
ATOM 3783 N N . PHE A 1 456 ? -27.285 10.329 23.394 1.00 79.62 456 PHE A N 1
ATOM 3784 C CA . PHE A 1 456 ? -26.095 10.401 24.244 1.00 79.62 456 PHE A CA 1
ATOM 3785 C C . PHE A 1 456 ? -25.813 11.793 24.829 1.00 79.62 456 PHE A C 1
ATOM 3787 O O . PHE A 1 456 ? -25.025 11.897 25.770 1.00 79.62 456 PHE A O 1
ATOM 3794 N N . ASN A 1 457 ? -26.416 12.865 24.306 1.00 78.31 457 ASN A N 1
ATOM 3795 C CA . ASN A 1 457 ? -26.277 14.204 24.893 1.00 78.31 457 ASN A CA 1
ATOM 3796 C C . ASN A 1 457 ? -27.055 14.344 26.210 1.00 78.31 457 ASN A C 1
ATOM 3798 O O . ASN A 1 457 ? -26.757 15.236 27.002 1.00 78.31 457 ASN A O 1
ATOM 3802 N N . GLU A 1 458 ? -28.023 13.460 26.456 1.00 76.12 458 GLU A N 1
ATOM 3803 C CA . GLU A 1 458 ? -28.808 13.427 27.693 1.00 76.12 458 GLU A CA 1
ATOM 3804 C C . GLU A 1 458 ? -28.064 12.742 28.847 1.00 76.12 458 GLU A C 1
ATOM 3806 O O . GLU A 1 458 ? -28.419 12.909 30.016 1.00 76.12 458 GLU A O 1
ATOM 3811 N N . VAL A 1 459 ? -27.002 11.993 28.538 1.00 83.56 459 VAL A N 1
ATOM 3812 C CA . VAL A 1 459 ? -26.208 11.283 29.538 1.00 83.56 459 VAL A CA 1
ATOM 3813 C C . VAL A 1 459 ? -25.240 12.248 30.207 1.00 83.56 459 VAL A C 1
ATOM 3815 O O . VAL A 1 459 ? -24.278 12.724 29.597 1.00 83.56 459 VAL A O 1
ATOM 3818 N N . ARG A 1 460 ? -25.475 12.485 31.500 1.00 81.75 460 ARG A N 1
ATOM 3819 C CA . ARG A 1 460 ? -24.540 13.193 32.371 1.00 81.75 460 ARG A CA 1
ATOM 3820 C C . ARG A 1 460 ? -23.651 12.200 33.098 1.00 81.75 460 ARG A C 1
ATOM 3822 O O . ARG A 1 460 ? -24.150 11.256 33.701 1.00 81.75 460 ARG A O 1
ATOM 3829 N N . THR A 1 461 ? -22.343 12.410 33.042 1.00 80.62 461 THR A N 1
ATOM 3830 C CA . THR A 1 461 ? -21.373 11.561 33.73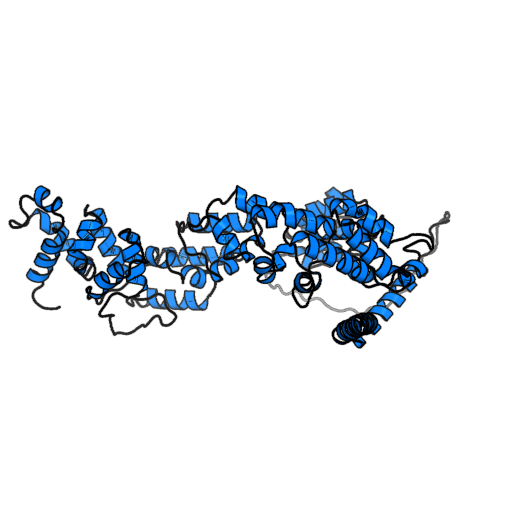5 1.00 80.62 461 THR A CA 1
ATOM 3831 C C . THR A 1 461 ? -20.115 12.341 34.024 1.00 80.62 461 THR A C 1
ATOM 3833 O O . THR A 1 461 ? -19.688 13.080 33.151 1.00 80.62 461 THR A O 1
ATOM 3836 N N . SER A 1 462 ? -19.531 12.160 35.206 1.00 76.38 462 SER A N 1
ATOM 3837 C CA . SER A 1 462 ? -18.194 12.648 35.554 1.00 76.38 462 SER A CA 1
ATOM 3838 C C . SER A 1 462 ? -17.100 11.596 35.321 1.00 76.38 462 SER A C 1
ATOM 3840 O O . SER A 1 462 ? -15.915 11.865 35.544 1.00 76.38 462 SER A O 1
ATOM 3842 N N . PHE A 1 463 ? -17.481 10.395 34.881 1.00 80.94 463 PHE A N 1
ATOM 3843 C CA . PHE A 1 463 ? -16.591 9.249 34.772 1.00 80.94 463 PHE A CA 1
ATOM 3844 C C . PHE A 1 463 ? -15.937 9.141 33.391 1.00 80.94 463 PHE A C 1
ATOM 3846 O O . PHE A 1 463 ? -16.400 9.701 32.398 1.00 80.94 463 PHE A O 1
ATOM 3853 N N . GLY A 1 464 ? -14.816 8.424 33.345 1.00 80.00 464 GLY A N 1
ATOM 3854 C CA . GLY A 1 464 ? -13.990 8.262 32.150 1.00 80.00 464 GLY A CA 1
ATOM 3855 C C . GLY A 1 464 ? -14.412 7.103 31.259 1.00 80.00 464 GLY A C 1
ATOM 3856 O O . GLY A 1 464 ? -15.361 6.369 31.538 1.00 80.00 464 GLY A O 1
ATOM 3857 N N . LEU A 1 465 ? -13.647 6.929 30.185 1.00 83.38 465 LEU A N 1
ATOM 3858 C CA . LEU A 1 465 ? -13.788 5.859 29.202 1.00 83.38 465 LEU A CA 1
ATOM 3859 C C . LEU A 1 465 ? -13.768 4.476 29.871 1.00 83.38 465 LEU A C 1
ATOM 3861 O O . LEU A 1 465 ? -14.629 3.651 29.567 1.00 83.38 465 LEU A O 1
ATOM 3865 N N . GLY A 1 466 ? -12.868 4.248 30.835 1.00 84.19 466 GLY A N 1
ATOM 3866 C CA . GLY A 1 466 ? -12.803 2.995 31.587 1.00 84.19 466 GLY A CA 1
ATOM 3867 C C . GLY A 1 466 ? -14.112 2.646 32.306 1.00 84.19 466 GLY A C 1
ATOM 3868 O O . GLY A 1 466 ? -14.589 1.520 32.194 1.00 84.19 466 GLY A O 1
ATOM 3869 N N . ASN A 1 467 ? -14.758 3.613 32.971 1.00 87.44 467 ASN A N 1
ATOM 3870 C CA . ASN A 1 467 ? -16.036 3.372 33.651 1.00 87.44 467 ASN A CA 1
ATOM 3871 C C . ASN A 1 467 ? -17.153 3.035 32.659 1.00 87.44 467 ASN A C 1
ATOM 3873 O O . ASN A 1 467 ? -17.892 2.081 32.877 1.00 87.44 467 ASN A O 1
ATOM 3877 N N . LEU A 1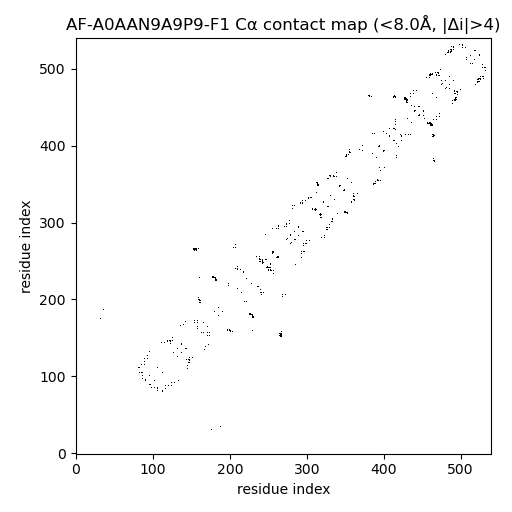 468 ? -17.246 3.775 31.548 1.00 89.50 468 LEU A N 1
ATOM 3878 C CA . LEU A 1 468 ? -18.225 3.493 30.495 1.00 89.50 468 LEU A CA 1
ATOM 3879 C C . LEU A 1 468 ? -18.069 2.066 29.948 1.00 89.50 468 LEU A C 1
ATOM 3881 O O . LEU A 1 468 ? -19.062 1.367 29.748 1.00 89.50 468 LEU A O 1
ATOM 3885 N N . HIS A 1 469 ? -16.828 1.634 29.711 1.00 89.12 469 HIS A N 1
ATOM 3886 C CA . HIS A 1 469 ? -16.525 0.272 29.279 1.00 89.12 469 HIS A CA 1
ATOM 3887 C C . HIS A 1 469 ? -17.006 -0.768 30.296 1.00 89.12 469 HIS A C 1
ATOM 3889 O O . HIS A 1 469 ? -17.728 -1.692 29.917 1.00 89.12 469 HIS A O 1
ATOM 3895 N N . LEU A 1 470 ? -16.660 -0.587 31.573 1.00 90.75 470 LEU A N 1
ATOM 3896 C CA . LEU A 1 470 ? -17.046 -1.506 32.641 1.00 90.75 470 LEU A CA 1
ATOM 3897 C C . LEU A 1 470 ? -18.566 -1.570 32.827 1.00 90.75 470 LEU A C 1
ATOM 3899 O O . LEU A 1 470 ? -19.114 -2.662 32.914 1.00 90.75 470 LEU A O 1
ATOM 3903 N N . VAL A 1 471 ? -19.259 -0.428 32.828 1.00 92.94 471 VAL A N 1
ATOM 3904 C CA . VAL A 1 471 ? -20.722 -0.363 32.972 1.00 92.94 471 VAL A CA 1
ATOM 3905 C C . VAL A 1 471 ? -21.433 -1.053 31.810 1.00 92.94 471 VAL A C 1
ATOM 3907 O O . VAL A 1 471 ? -22.331 -1.862 32.034 1.00 92.94 471 VAL A O 1
ATOM 3910 N N . LEU A 1 472 ? -21.035 -0.770 30.566 1.00 93.06 472 LEU A N 1
ATOM 3911 C CA . LEU A 1 472 ? -21.661 -1.398 29.401 1.00 93.06 472 LEU A CA 1
ATOM 3912 C C . LEU A 1 472 ? -21.455 -2.913 29.390 1.00 93.06 472 LEU A C 1
ATOM 3914 O O . LEU A 1 472 ? -22.393 -3.640 29.074 1.00 93.06 472 LEU A O 1
ATOM 3918 N N . ASN A 1 473 ? -20.256 -3.387 29.734 1.00 92.44 473 ASN A N 1
ATOM 3919 C CA . ASN A 1 473 ? -19.999 -4.821 29.829 1.00 92.44 473 ASN A CA 1
ATOM 3920 C C . ASN A 1 473 ? -20.797 -5.453 30.969 1.00 92.44 473 ASN A C 1
ATOM 3922 O O . ASN A 1 473 ? -21.469 -6.443 30.730 1.00 92.44 473 ASN A O 1
ATOM 3926 N N . LEU A 1 474 ? -20.822 -4.835 32.153 1.00 94.69 474 LEU A N 1
ATOM 3927 C CA . LEU A 1 474 ? -21.585 -5.329 33.298 1.00 94.69 474 LEU A CA 1
ATOM 3928 C C . LEU A 1 474 ? -23.073 -5.516 32.963 1.00 94.69 474 LEU A C 1
ATOM 3930 O O . LEU A 1 474 ? -23.642 -6.553 33.280 1.00 94.69 474 LEU A O 1
ATOM 3934 N N . LEU A 1 475 ? -23.697 -4.544 32.288 1.00 94.62 475 LEU A N 1
ATOM 3935 C CA . LEU A 1 475 ? -25.106 -4.639 31.890 1.00 94.62 475 LEU A CA 1
ATOM 3936 C C . LEU A 1 475 ? -25.349 -5.754 30.863 1.00 94.62 475 LEU A C 1
ATOM 3938 O O . LEU A 1 475 ? -26.328 -6.491 30.967 1.00 94.62 475 LEU A O 1
ATOM 3942 N N . LEU A 1 476 ? -24.467 -5.884 29.871 1.00 93.38 476 LEU A N 1
ATOM 3943 C CA . LEU A 1 476 ? -24.580 -6.930 28.853 1.00 93.38 476 LEU A CA 1
ATOM 3944 C C . LEU A 1 476 ? -24.340 -8.327 29.448 1.00 93.38 476 LEU A C 1
ATOM 3946 O O . LEU A 1 476 ? -25.085 -9.251 29.132 1.00 93.38 476 LEU A O 1
ATOM 3950 N N . ASP A 1 477 ? -23.351 -8.468 30.331 1.00 93.31 477 ASP A N 1
ATOM 3951 C CA . ASP A 1 477 ? -22.991 -9.727 30.994 1.00 93.31 477 ASP A CA 1
ATOM 3952 C C . ASP A 1 477 ? -24.074 -10.178 31.983 1.00 93.31 477 ASP A C 1
ATOM 3954 O O . ASP A 1 477 ? -24.318 -11.373 32.134 1.00 93.31 477 ASP A O 1
ATOM 3958 N N . PHE A 1 478 ? -24.775 -9.228 32.609 1.00 92.12 478 PHE A N 1
ATOM 3959 C CA . PHE A 1 478 ? -25.938 -9.506 33.455 1.00 92.12 478 PHE A CA 1
ATOM 3960 C C . PHE A 1 478 ? -27.172 -9.966 32.651 1.00 92.12 478 PHE A C 1
ATOM 3962 O O . PHE A 1 478 ? -28.140 -10.459 33.223 1.00 92.12 478 PHE A O 1
ATOM 3969 N N . GLY A 1 479 ? -27.144 -9.839 31.319 1.00 91.69 479 GLY A N 1
ATOM 3970 C CA . GLY A 1 479 ? -28.179 -10.351 30.419 1.00 91.69 479 GLY A CA 1
ATOM 3971 C C . GLY A 1 479 ? -29.126 -9.298 29.843 1.00 91.69 479 GLY A C 1
ATOM 3972 O O . GLY A 1 479 ? -30.077 -9.665 29.152 1.00 91.69 479 GLY A O 1
ATOM 3973 N N . PHE A 1 480 ? -28.886 -7.998 30.063 1.00 94.25 480 PHE A N 1
ATOM 3974 C CA . PHE A 1 480 ? -29.699 -6.966 29.418 1.00 94.25 480 PHE A CA 1
ATOM 3975 C C . PHE A 1 480 ? -29.432 -6.906 27.914 1.00 94.25 480 PHE A C 1
ATOM 3977 O O . PHE A 1 480 ? -28.296 -6.908 27.435 1.00 94.25 480 PHE A O 1
ATOM 3984 N N . THR A 1 481 ? -30.505 -6.778 27.144 1.00 92.56 481 THR A N 1
ATOM 3985 C CA . THR A 1 481 ? -30.419 -6.568 25.701 1.00 92.56 481 THR A CA 1
ATOM 3986 C C . THR A 1 481 ? -29.917 -5.160 25.380 1.00 92.56 481 THR A C 1
ATOM 3988 O O . THR A 1 481 ? -30.147 -4.196 26.115 1.00 92.56 481 THR A O 1
ATOM 3991 N N . LYS A 1 482 ? -29.296 -4.999 24.206 1.00 92.50 482 LYS A N 1
ATOM 3992 C CA . LYS A 1 482 ? -28.859 -3.684 23.705 1.00 92.50 482 LYS A CA 1
ATOM 3993 C C . LYS A 1 482 ? -30.011 -2.672 23.664 1.00 92.50 482 LYS A C 1
ATOM 3995 O O . LYS A 1 482 ? -29.805 -1.513 24.001 1.00 92.50 482 LYS A O 1
ATOM 4000 N N . GLN A 1 483 ? -31.222 -3.117 23.319 1.00 89.62 483 GLN A N 1
ATOM 4001 C CA . GLN A 1 483 ? -32.410 -2.262 23.279 1.00 89.62 483 GLN A CA 1
ATOM 4002 C C . GLN A 1 483 ? -32.832 -1.777 24.672 1.00 89.62 483 GLN A C 1
ATOM 4004 O O . GLN A 1 483 ? -33.177 -0.610 24.825 1.00 89.62 483 GLN A O 1
ATOM 4009 N N . GLN A 1 484 ? -32.762 -2.633 25.695 1.00 92.44 484 GLN A N 1
ATOM 4010 C CA . GLN A 1 484 ? -33.041 -2.236 27.081 1.00 92.44 484 GLN A CA 1
ATOM 4011 C C . GLN A 1 484 ? -32.043 -1.180 27.578 1.00 92.44 484 GLN A C 1
ATOM 4013 O O . GLN A 1 484 ? -32.444 -0.209 28.222 1.00 92.44 484 GLN A O 1
ATOM 4018 N N . ILE A 1 485 ? -30.762 -1.323 27.219 1.00 93.00 485 ILE A N 1
ATOM 4019 C CA . ILE A 1 485 ? -29.723 -0.324 27.520 1.00 93.00 485 ILE A CA 1
ATOM 4020 C C . ILE A 1 485 ? -29.987 0.994 26.800 1.00 93.00 485 ILE A C 1
ATOM 4022 O O . ILE A 1 485 ? -29.858 2.049 27.412 1.00 93.00 485 ILE A O 1
ATOM 4026 N N . LEU A 1 486 ? -30.407 0.951 25.536 1.00 89.50 486 LEU A N 1
ATOM 4027 C CA . LEU A 1 486 ? -30.768 2.153 24.786 1.00 89.50 486 LEU A CA 1
ATOM 4028 C C . LEU A 1 486 ? -31.968 2.877 25.386 1.00 89.50 486 LEU A C 1
ATOM 4030 O O . LEU A 1 486 ? -31.937 4.098 25.513 1.00 89.50 486 LEU A O 1
ATOM 4034 N N . ASN A 1 487 ? -32.994 2.134 25.798 1.00 88.62 487 ASN A N 1
ATOM 4035 C CA . ASN A 1 487 ? -34.156 2.723 26.448 1.00 88.62 487 ASN A CA 1
ATOM 4036 C C . ASN A 1 487 ? -33.738 3.426 27.748 1.00 88.62 487 ASN A C 1
ATOM 4038 O O . ASN A 1 487 ? -34.166 4.546 27.991 1.00 88.62 487 ASN A O 1
ATOM 4042 N N . GLY A 1 488 ? -32.880 2.802 28.561 1.00 89.44 488 GLY A N 1
ATOM 4043 C CA . GLY A 1 488 ? -32.393 3.350 29.829 1.00 89.44 488 GLY A CA 1
ATOM 4044 C C . GLY A 1 488 ? -31.014 4.011 29.761 1.00 89.44 488 GLY A C 1
ATOM 4045 O O . GLY A 1 488 ? -30.250 3.878 30.716 1.00 89.44 488 GLY A O 1
ATOM 4046 N N . ILE A 1 489 ? -30.667 4.706 28.668 1.00 89.25 489 ILE A N 1
ATOM 4047 C CA . ILE A 1 489 ? -29.274 5.087 28.357 1.00 89.25 489 ILE A CA 1
ATOM 4048 C C . ILE A 1 489 ? -28.566 5.892 29.453 1.00 89.25 489 ILE A C 1
ATOM 4050 O O . ILE A 1 489 ? -27.351 5.801 29.597 1.00 89.25 489 ILE A O 1
ATOM 4054 N N . GLN A 1 490 ? -29.311 6.628 30.281 1.00 89.06 490 GLN A N 1
ATOM 4055 C CA . GLN A 1 490 ? -28.774 7.380 31.420 1.00 89.06 490 GLN A CA 1
ATOM 4056 C C . GLN A 1 490 ? -27.996 6.504 32.413 1.00 89.06 490 GLN A C 1
ATOM 4058 O O . GLN A 1 490 ? -27.107 7.019 33.092 1.00 89.06 490 GLN A O 1
ATOM 4063 N N . ILE A 1 491 ? -28.283 5.197 32.480 1.00 90.25 491 ILE A N 1
ATOM 4064 C CA . ILE A 1 491 ? -27.593 4.256 33.371 1.00 90.25 491 ILE A CA 1
ATOM 4065 C C . ILE A 1 491 ? -26.080 4.210 33.119 1.00 90.25 491 ILE A C 1
ATOM 4067 O O . ILE A 1 491 ? -25.304 3.979 34.042 1.00 90.25 491 ILE A O 1
ATOM 4071 N N . ILE A 1 492 ? -25.633 4.487 31.888 1.00 90.31 492 ILE A N 1
ATOM 4072 C CA . ILE A 1 492 ? -24.206 4.433 31.542 1.00 90.31 492 ILE A CA 1
ATOM 4073 C C . ILE A 1 492 ? -23.408 5.585 32.162 1.00 90.31 492 ILE A C 1
ATOM 4075 O O . ILE A 1 492 ? -22.180 5.557 32.156 1.00 90.31 492 ILE A O 1
ATOM 4079 N N . GLY A 1 493 ? -24.101 6.601 32.686 1.00 87.81 493 GLY A N 1
ATOM 4080 C CA . GLY A 1 493 ? -23.484 7.714 33.391 1.00 87.81 493 GLY A CA 1
ATOM 4081 C C . GLY A 1 493 ? -23.156 7.437 34.859 1.00 87.81 493 GLY A C 1
ATOM 4082 O O . GLY A 1 493 ? -22.499 8.276 35.473 1.00 87.81 493 GLY A O 1
ATOM 4083 N N . PHE A 1 494 ? -23.583 6.295 35.406 1.00 88.69 494 PHE A N 1
ATOM 4084 C CA . PHE A 1 494 ? -23.367 5.902 36.800 1.00 88.69 494 PHE A CA 1
ATOM 4085 C C . PHE A 1 494 ? -21.987 5.267 37.016 1.00 88.69 494 PHE A C 1
ATOM 4087 O O . PHE A 1 494 ? -21.354 4.775 36.081 1.00 88.69 494 PHE A O 1
ATOM 4094 N N . GLU A 1 495 ? -21.523 5.258 38.265 1.00 89.50 495 GLU A N 1
ATOM 4095 C CA . GLU A 1 495 ? -20.289 4.571 38.646 1.00 89.50 495 GLU A CA 1
ATOM 4096 C C . GLU A 1 495 ? -20.473 3.048 38.593 1.00 89.50 495 GLU A C 1
ATOM 4098 O O . GLU A 1 495 ? -21.470 2.514 39.084 1.00 89.50 495 GLU A O 1
ATOM 4103 N N . HIS A 1 496 ? -19.485 2.337 38.049 1.00 91.88 496 HIS A N 1
ATOM 4104 C CA . HIS A 1 496 ? -19.494 0.878 37.957 1.00 91.88 496 HIS A CA 1
ATOM 4105 C C . HIS A 1 496 ? -19.687 0.188 39.319 1.00 91.88 496 HIS A C 1
ATOM 4107 O O . HIS A 1 496 ? -20.429 -0.786 39.406 1.00 91.88 496 HIS A O 1
ATOM 4113 N N . SER A 1 497 ? -19.042 0.685 40.380 1.00 90.38 497 SER A N 1
ATOM 4114 C CA . SER A 1 497 ? -19.122 0.107 41.731 1.00 90.38 497 SER A CA 1
ATOM 4115 C C . SER A 1 497 ? -20.557 0.127 42.275 1.00 90.38 497 SER A C 1
ATOM 4117 O O . SER A 1 497 ? -21.063 -0.901 42.720 1.00 90.38 497 SER A O 1
ATOM 4119 N N . ILE A 1 498 ? -21.234 1.271 42.156 1.00 90.88 498 ILE A N 1
ATOM 4120 C CA . ILE A 1 498 ? -22.618 1.481 42.595 1.00 90.88 498 ILE A CA 1
ATOM 4121 C C . ILE A 1 498 ? -23.577 0.622 41.770 1.00 90.88 498 ILE A C 1
ATOM 4123 O O . ILE A 1 498 ? -24.452 -0.042 42.323 1.00 90.88 498 ILE A O 1
ATOM 4127 N N . LEU A 1 499 ? -23.400 0.610 40.446 1.00 92.56 499 LEU A N 1
ATOM 4128 C CA . LEU A 1 499 ? -24.242 -0.177 39.550 1.00 92.56 499 LEU A CA 1
ATOM 4129 C C . LEU A 1 499 ? -24.132 -1.675 39.842 1.00 92.56 499 LEU A C 1
ATOM 4131 O O . LEU A 1 499 ? -25.139 -2.375 39.834 1.00 92.56 499 LEU A O 1
ATOM 4135 N N . LYS A 1 500 ? -22.921 -2.161 40.128 1.00 93.06 500 LYS A N 1
ATOM 4136 C CA . LYS A 1 500 ? -22.679 -3.561 40.472 1.00 93.06 500 LYS A CA 1
ATOM 4137 C C . LYS A 1 500 ? -23.428 -3.976 41.736 1.00 93.06 500 LYS A C 1
ATOM 4139 O O . LYS A 1 500 ? -24.127 -4.981 41.702 1.00 93.06 500 LYS A O 1
ATOM 4144 N N . VAL A 1 501 ? -23.336 -3.181 42.802 1.00 91.00 501 VAL A N 1
ATOM 4145 C CA . VAL A 1 501 ? -24.074 -3.443 44.050 1.00 91.00 501 VAL A CA 1
ATOM 4146 C C . VAL A 1 501 ? -25.580 -3.445 43.789 1.00 91.00 501 VAL A C 1
ATOM 4148 O O . VAL A 1 501 ? -26.273 -4.384 44.166 1.00 91.00 501 VAL A O 1
ATOM 4151 N N . ALA A 1 502 ? -26.084 -2.447 43.060 1.00 90.44 502 ALA A N 1
ATOM 4152 C CA . ALA A 1 502 ? -27.506 -2.362 42.750 1.00 90.44 502 ALA A CA 1
ATOM 4153 C C . ALA A 1 502 ? -28.012 -3.555 41.923 1.00 90.44 502 ALA A C 1
ATOM 4155 O O . ALA A 1 502 ? -29.130 -4.008 42.140 1.00 90.44 502 ALA A O 1
ATOM 4156 N N . LEU A 1 503 ? -27.204 -4.081 40.997 1.00 91.50 503 LEU A N 1
ATOM 4157 C CA . LEU A 1 503 ? -27.542 -5.276 40.219 1.00 91.50 503 LEU A CA 1
ATOM 4158 C C . LEU A 1 503 ? -27.548 -6.556 41.058 1.00 91.50 503 LEU A C 1
ATOM 4160 O O . LEU A 1 503 ? -28.384 -7.421 40.819 1.00 91.50 503 LEU A O 1
ATOM 4164 N N . GLU A 1 504 ? -26.644 -6.678 42.030 1.00 90.44 504 GLU A N 1
ATOM 4165 C CA . GLU A 1 504 ? -26.615 -7.811 42.963 1.00 90.44 504 GLU A CA 1
ATOM 4166 C C . GLU A 1 504 ? -27.837 -7.803 43.900 1.00 90.44 504 GLU A C 1
ATOM 4168 O O . GLU A 1 504 ? -28.381 -8.859 44.222 1.00 90.44 504 GLU A O 1
ATOM 4173 N N . GLU A 1 505 ? -28.311 -6.617 44.289 1.00 88.81 505 GLU A N 1
ATOM 4174 C CA . GLU A 1 505 ? -29.489 -6.443 45.148 1.00 88.81 505 GLU A CA 1
ATOM 4175 C C . GLU A 1 505 ? -30.821 -6.528 44.388 1.00 88.81 505 GLU A C 1
ATOM 4177 O O . GLU A 1 505 ? -31.832 -6.920 44.974 1.00 88.81 505 GLU A O 1
ATOM 4182 N N . LEU A 1 506 ? -30.840 -6.189 43.093 1.00 86.50 506 LEU A N 1
ATOM 4183 C CA . LEU A 1 506 ? -32.060 -6.079 42.284 1.00 86.50 506 LEU A CA 1
ATOM 4184 C C . LEU A 1 506 ? -32.974 -7.320 42.371 1.00 86.50 506 LEU A C 1
ATOM 4186 O O . LEU A 1 506 ? -34.167 -7.134 42.605 1.00 86.50 506 LEU A O 1
ATOM 4190 N N . PRO A 1 507 ? -32.476 -8.574 42.274 1.00 87.50 507 PRO A N 1
ATOM 4191 C CA . PRO A 1 507 ? -33.321 -9.766 42.361 1.00 87.50 507 PRO A CA 1
ATOM 4192 C C . PRO A 1 507 ? -33.898 -10.025 43.755 1.00 87.50 507 PRO A C 1
ATOM 4194 O O . PRO A 1 507 ? -34.756 -10.889 43.893 1.00 87.50 507 PRO A O 1
ATOM 4197 N N . GLN A 1 508 ? -33.417 -9.334 44.791 1.00 86.62 508 GLN A N 1
ATOM 4198 C CA . GLN A 1 508 ? -33.888 -9.468 46.174 1.00 86.62 508 GLN A CA 1
ATOM 4199 C C . GLN A 1 508 ? -34.880 -8.364 46.560 1.00 86.62 508 GLN A C 1
ATOM 4201 O O . GLN A 1 508 ? -35.522 -8.446 47.608 1.00 86.62 508 GLN A O 1
ATOM 4206 N N . MET A 1 509 ? -35.027 -7.327 45.730 1.00 83.69 509 MET A N 1
ATOM 4207 C CA . MET A 1 509 ? -35.955 -6.232 45.998 1.00 83.69 509 MET A CA 1
ATOM 4208 C C . MET A 1 509 ? -37.395 -6.675 45.762 1.00 83.69 509 MET A C 1
ATOM 4210 O O . MET A 1 509 ? -37.723 -7.251 44.723 1.00 83.69 509 MET A O 1
ATOM 4214 N N . VAL A 1 510 ? -38.269 -6.361 46.721 1.00 84.38 510 VAL A N 1
ATOM 4215 C CA . VAL A 1 510 ? -39.699 -6.699 46.664 1.00 84.38 510 VAL A CA 1
ATOM 4216 C C . VAL A 1 510 ? -40.353 -6.037 45.452 1.00 84.38 510 VAL A C 1
ATOM 4218 O O . VAL A 1 510 ? -41.147 -6.661 44.756 1.00 84.38 510 VAL A O 1
ATOM 4221 N N . GLU A 1 511 ? -39.972 -4.795 45.152 1.00 82.00 511 GLU A N 1
ATOM 4222 C CA . GLU A 1 511 ? -40.489 -4.025 44.019 1.00 82.00 511 GLU A CA 1
ATOM 4223 C C . GLU A 1 511 ? -40.039 -4.560 42.646 1.00 82.00 511 GLU A C 1
ATOM 4225 O O . GLU A 1 511 ? -40.630 -4.200 41.628 1.00 82.00 511 GLU A O 1
ATOM 4230 N N . ALA A 1 512 ? -39.013 -5.415 42.608 1.00 82.06 512 ALA A N 1
ATOM 4231 C CA . ALA A 1 512 ? -38.513 -6.059 41.396 1.00 82.06 512 ALA A CA 1
ATOM 4232 C C . ALA A 1 512 ? -39.026 -7.503 41.236 1.00 82.06 512 ALA A C 1
ATOM 4234 O O . ALA A 1 512 ? -38.552 -8.215 40.354 1.00 82.06 512 ALA A O 1
ATOM 4235 N N . GLN A 1 513 ? -39.989 -7.944 42.058 1.00 86.94 513 GLN A N 1
ATOM 4236 C CA . GLN A 1 513 ? -40.620 -9.259 41.918 1.00 86.94 513 GLN A CA 1
ATOM 4237 C C . GLN A 1 513 ? -41.899 -9.209 41.062 1.00 86.94 513 GLN A C 1
ATOM 4239 O O . GLN A 1 513 ? -42.683 -8.268 41.204 1.00 86.94 513 GLN A O 1
ATOM 4244 N N . PRO A 1 514 ? -42.163 -10.238 40.235 1.00 88.44 514 PRO A N 1
ATOM 4245 C CA . PRO A 1 514 ? -41.275 -11.360 39.920 1.00 88.44 514 PRO A CA 1
ATOM 4246 C C . PRO A 1 514 ? -40.141 -10.935 38.972 1.00 88.44 514 PRO A C 1
ATOM 4248 O O . PRO A 1 514 ? -40.368 -10.305 37.937 1.00 88.44 514 PRO A O 1
ATOM 4251 N N . PHE A 1 515 ? -38.907 -11.291 39.331 1.00 87.00 515 PHE A N 1
ATOM 4252 C CA . PHE A 1 515 ? -37.706 -10.787 38.658 1.00 87.00 515 PHE A CA 1
ATOM 4253 C C . PHE A 1 515 ? -37.616 -11.180 37.176 1.00 87.00 515 PHE A C 1
ATOM 4255 O O . PHE A 1 515 ? -37.237 -10.360 36.340 1.00 87.00 515 PHE A O 1
ATOM 4262 N N . ASP A 1 516 ? -38.034 -12.397 36.830 1.00 86.44 516 ASP A N 1
ATOM 4263 C CA . ASP A 1 516 ? -37.978 -12.897 35.452 1.00 86.44 516 ASP A CA 1
ATOM 4264 C C . ASP A 1 516 ? -38.894 -12.106 34.500 1.00 86.44 516 ASP A C 1
ATOM 4266 O O . ASP A 1 516 ? -38.519 -11.825 33.359 1.00 86.44 516 ASP A O 1
ATOM 4270 N N . GLU A 1 517 ? -40.071 -11.678 34.970 1.00 86.69 517 GLU A N 1
ATOM 4271 C CA . GLU A 1 517 ? -40.982 -10.838 34.179 1.00 86.69 517 GLU A CA 1
ATOM 4272 C C . GLU A 1 517 ? -40.406 -9.432 33.983 1.00 86.69 517 GLU A C 1
ATOM 4274 O O . GLU A 1 517 ? -40.498 -8.853 32.896 1.00 86.69 517 GLU A O 1
ATOM 4279 N N . TRP A 1 518 ? -39.751 -8.894 35.015 1.00 84.56 518 TRP A N 1
ATOM 4280 C CA . TRP A 1 518 ? -39.059 -7.614 34.922 1.00 84.56 518 TRP A CA 1
ATOM 4281 C C . TRP A 1 518 ? -37.873 -7.663 33.966 1.00 84.56 518 TRP A C 1
ATOM 4283 O O . TRP A 1 518 ? -37.708 -6.739 33.174 1.00 84.56 518 TRP A O 1
ATOM 4293 N N . MET A 1 519 ? -37.087 -8.739 33.965 1.00 89.00 519 MET A N 1
ATOM 4294 C CA . MET A 1 519 ? -35.978 -8.911 33.022 1.00 89.00 519 MET A CA 1
ATOM 4295 C C . MET A 1 519 ? -36.443 -8.967 31.561 1.00 89.00 519 MET A C 1
ATOM 4297 O O . MET A 1 519 ? -35.711 -8.527 30.671 1.00 89.00 519 MET A O 1
ATOM 4301 N N . ALA A 1 520 ? -37.671 -9.425 31.302 1.00 89.12 520 ALA A N 1
ATOM 4302 C CA . ALA A 1 520 ? -38.285 -9.373 29.975 1.00 89.12 520 ALA A CA 1
ATOM 4303 C C . ALA A 1 520 ? -38.781 -7.964 29.581 1.00 89.12 520 ALA A C 1
ATOM 4305 O O . ALA A 1 520 ? -39.030 -7.701 28.401 1.00 89.12 520 ALA A O 1
ATOM 4306 N N . ASN A 1 521 ? -38.915 -7.034 30.532 1.00 90.00 521 ASN A N 1
ATOM 4307 C CA . ASN A 1 521 ? -39.449 -5.700 30.277 1.00 90.00 521 ASN A CA 1
ATOM 4308 C C . ASN A 1 521 ? -38.435 -4.818 29.512 1.00 90.00 521 ASN A C 1
ATOM 4310 O O . ASN A 1 521 ? -37.290 -4.660 29.951 1.00 90.00 521 ASN A O 1
ATOM 4314 N N . PRO A 1 522 ? -38.831 -4.156 28.406 1.00 90.75 522 PRO A N 1
ATOM 4315 C CA . PRO A 1 522 ? -37.941 -3.279 27.643 1.00 90.75 522 PRO A CA 1
ATOM 4316 C C . PRO A 1 522 ? -37.429 -2.052 28.422 1.00 90.75 522 PRO A C 1
ATOM 4318 O O . PRO A 1 522 ? -36.454 -1.435 27.994 1.00 90.75 522 PRO A O 1
ATOM 4321 N N . TYR A 1 523 ? -38.049 -1.689 29.548 1.00 89.62 523 TYR A N 1
ATOM 4322 C CA . TYR A 1 523 ? -37.714 -0.511 30.355 1.00 89.62 523 TYR A CA 1
ATOM 4323 C C . TYR A 1 523 ? -37.075 -0.836 31.710 1.00 89.62 523 TYR A C 1
ATOM 4325 O O . TYR A 1 523 ? -36.847 0.085 32.491 1.00 89.62 523 TYR A O 1
ATOM 4333 N N . VAL A 1 524 ? -36.734 -2.099 31.985 1.00 89.88 524 VAL A N 1
ATOM 4334 C CA . VAL A 1 524 ? -36.162 -2.561 33.269 1.00 89.88 524 VAL A CA 1
ATOM 4335 C C . VAL A 1 524 ? -34.960 -1.740 33.759 1.00 89.88 524 VAL A C 1
ATOM 4337 O O . VAL A 1 524 ? -34.806 -1.494 34.951 1.00 89.88 524 VAL A O 1
ATOM 4340 N N . ILE A 1 525 ? -34.148 -1.208 32.844 1.00 91.44 525 ILE A N 1
ATOM 4341 C CA . ILE A 1 525 ? -32.988 -0.378 33.196 1.00 91.44 525 ILE A CA 1
ATOM 4342 C C . ILE A 1 525 ? -33.391 0.952 33.855 1.00 91.44 525 ILE A C 1
ATOM 4344 O O . ILE A 1 525 ? -32.652 1.473 34.687 1.00 91.44 525 ILE A O 1
ATOM 4348 N N . HIS A 1 526 ? -34.577 1.491 33.558 1.00 89.06 526 HIS A N 1
ATOM 4349 C CA . HIS A 1 526 ? -35.088 2.674 34.258 1.00 89.06 526 HIS A CA 1
ATOM 4350 C C . HIS A 1 526 ? -35.381 2.382 35.724 1.00 89.06 526 HIS A C 1
ATOM 4352 O O . HIS A 1 526 ? -35.139 3.239 36.571 1.00 89.06 526 HIS A O 1
ATOM 4358 N N . LEU A 1 527 ? -35.882 1.181 36.019 1.00 87.00 527 LEU A N 1
ATOM 4359 C CA . LEU A 1 527 ? -36.144 0.743 37.383 1.00 87.00 527 LEU A CA 1
ATOM 4360 C C . LEU A 1 527 ? -34.826 0.629 38.162 1.00 87.00 527 LEU A C 1
ATOM 4362 O O . LEU A 1 527 ? -34.715 1.156 39.266 1.00 87.00 527 LEU A O 1
ATOM 4366 N N . LEU A 1 528 ? -33.791 0.059 37.540 1.00 89.38 528 LEU A N 1
ATOM 4367 C CA . LEU A 1 528 ? -32.440 0.035 38.103 1.00 89.38 528 LEU A CA 1
ATOM 4368 C C . LEU A 1 528 ? -31.892 1.453 38.350 1.00 89.38 528 LEU A C 1
ATOM 4370 O O . LEU A 1 528 ? -31.414 1.752 39.443 1.00 89.38 528 LEU A O 1
ATOM 4374 N N . ALA A 1 529 ? -32.014 2.356 37.372 1.00 88.75 529 ALA A N 1
ATOM 4375 C CA . ALA A 1 529 ? -31.594 3.751 37.523 1.00 88.75 529 ALA A CA 1
ATOM 4376 C C . ALA A 1 529 ? -32.358 4.466 38.652 1.00 88.75 529 ALA A C 1
ATOM 4378 O O . ALA A 1 529 ? -31.781 5.282 39.375 1.00 88.75 529 ALA A O 1
ATOM 4379 N N . TYR A 1 530 ? -33.650 4.164 38.808 1.00 87.56 530 TYR A N 1
ATOM 4380 C CA . TYR A 1 530 ? -34.486 4.674 39.889 1.00 87.56 530 TYR A CA 1
ATOM 4381 C C . TYR A 1 530 ? -34.007 4.174 41.253 1.00 87.56 530 TYR A C 1
ATOM 4383 O O . TYR A 1 530 ? -33.827 4.996 42.150 1.00 87.56 530 TYR A O 1
ATOM 4391 N N . PHE A 1 531 ? -33.741 2.874 41.411 1.00 86.19 531 PHE A N 1
ATOM 4392 C CA . PHE A 1 531 ? -33.254 2.325 42.679 1.00 86.19 531 PHE A CA 1
ATOM 4393 C C . PHE A 1 531 ? -31.917 2.916 43.084 1.00 86.19 531 PHE A C 1
ATOM 4395 O O . PHE A 1 531 ? -31.758 3.316 44.235 1.00 86.19 531 PHE A O 1
ATOM 4402 N N . ILE A 1 532 ? -30.990 3.063 42.136 1.00 88.00 532 ILE A N 1
ATOM 4403 C CA . ILE A 1 532 ? -29.708 3.692 42.438 1.00 88.00 532 ILE A CA 1
ATOM 4404 C C . ILE A 1 532 ? -29.926 5.130 42.905 1.00 88.00 532 ILE A C 1
ATOM 4406 O O . ILE A 1 532 ? -29.422 5.494 43.960 1.00 88.00 532 ILE A O 1
ATOM 4410 N N . LYS A 1 533 ? -30.727 5.929 42.182 1.00 84.69 533 LYS A N 1
ATOM 4411 C CA . LYS A 1 533 ? -31.025 7.322 42.563 1.00 84.69 533 LYS A CA 1
ATOM 4412 C C . LYS A 1 533 ? -31.741 7.434 43.914 1.00 84.69 533 LYS A C 1
ATOM 4414 O O . LYS A 1 533 ? -31.473 8.376 44.655 1.00 84.69 533 LYS A O 1
ATOM 4419 N N . ARG A 1 534 ? -32.642 6.497 44.230 1.00 83.50 534 ARG A N 1
ATOM 4420 C CA . ARG A 1 534 ? -33.391 6.438 45.496 1.00 83.50 534 ARG A CA 1
ATOM 4421 C C . ARG A 1 534 ? -32.484 6.075 46.673 1.00 83.50 534 ARG A C 1
ATOM 4423 O O . ARG A 1 534 ? -32.615 6.680 47.732 1.00 83.50 534 ARG A O 1
ATOM 4430 N N . ASN A 1 535 ? -31.582 5.115 46.481 1.00 75.44 535 ASN A N 1
ATOM 4431 C CA . ASN A 1 535 ? -30.706 4.596 47.533 1.00 75.44 535 ASN A CA 1
ATOM 4432 C C . ASN A 1 535 ? -29.436 5.441 47.711 1.00 75.44 535 ASN A C 1
ATOM 4434 O O . ASN A 1 535 ? -28.841 5.435 48.786 1.00 75.44 535 ASN A O 1
ATOM 4438 N N . SER A 1 536 ? -29.035 6.217 46.699 1.00 71.19 536 SER A N 1
ATOM 4439 C CA . SER A 1 536 ? -27.979 7.219 46.830 1.00 71.19 536 SER A CA 1
ATOM 4440 C C . SER A 1 536 ? -28.488 8.418 47.639 1.00 71.19 536 SER A C 1
ATOM 4442 O O . SER A 1 536 ? -29.007 9.392 47.091 1.00 71.19 536 SER A O 1
ATOM 4444 N N . SER A 1 537 ? -28.360 8.350 48.964 1.00 48.88 537 SER A N 1
ATOM 4445 C CA . SER A 1 537 ? -28.605 9.473 49.868 1.00 48.88 537 SER A CA 1
ATOM 4446 C C . SER A 1 537 ? -27.583 10.586 49.603 1.00 48.88 537 SER A C 1
ATOM 4448 O O . SER A 1 537 ? -26.446 10.495 50.048 1.00 48.88 537 SER A O 1
ATOM 4450 N N . HIS A 1 538 ? -28.010 11.620 48.871 1.00 45.16 538 HIS A N 1
ATOM 4451 C CA . HIS A 1 538 ? -27.276 12.856 48.564 1.00 45.16 538 HIS A CA 1
ATOM 4452 C C . HIS A 1 538 ? -25.924 12.695 47.843 1.00 45.16 538 HIS A C 1
ATOM 4454 O O . HIS A 1 538 ? -24.892 12.548 48.482 1.00 45.16 538 HIS A O 1
ATOM 4460 N N . HIS A 1 539 ? -25.936 12.819 46.509 1.00 38.06 539 HIS A N 1
ATOM 4461 C CA . HIS A 1 539 ? -25.065 13.696 45.698 1.00 38.06 539 HIS A CA 1
ATOM 4462 C C . HIS A 1 539 ? -25.182 13.302 44.213 1.00 38.06 539 HIS A C 1
ATOM 4464 O O . HIS A 1 539 ? -24.607 12.308 43.781 1.00 38.06 539 HIS A O 1
ATOM 4470 N N . TRP A 1 540 ? -25.930 14.099 43.444 1.00 37.06 540 TRP A N 1
ATOM 4471 C CA . TRP A 1 540 ? -25.934 14.128 41.977 1.00 37.06 540 TRP A CA 1
ATOM 4472 C C . TRP A 1 540 ? -25.756 15.570 41.516 1.00 37.06 540 TRP A C 1
ATOM 4474 O O . TRP A 1 540 ? -26.378 16.452 42.157 1.00 37.06 540 TRP A O 1
#

Nearest PDB structures (foldseek):
  3n6s-assembly1_A  TM=3.232E-01  e=6.871E-03  Homo sapiens
  5cky-assembly1_O  TM=3.775E-01  e=3.962E-02  Homo sapiens
  3mva-assembly1_O  TM=3.760E-01  e=1.124E-01  Homo sapiens
  5crk-assembly1_O  TM=3.901E-01  e=1.636E-01  Homo sapiens
  4fp9-assembly1_B  TM=4.414E-01  e=4.642E-01  Homo sapiens